Protein AF-0000000066271484 (afdb_homodimer)

Secondary structure (DSSP, 8-state):
-EEEE---HHHHHHHHHHT-TT--HHHHHHHHHHHHHHHHHHHTTT--EEEEEEEETTEEEEEEEE-SPEEEEEEEETTTHHHHHHHHHH-TT-EE-EEEEEE-TTT--EEEEEEEPPTTGGGEEEEEE-SEESSSHHHHHHHHHHHHTT--EEEEEEEEE-HHHHHHHHHH-TTSEEEEEEE-SEE-TTS-EESS-S-HHHHHHT--/-EEEE---HHHHHHHHHHT-TT--HHHHHHHHHHHHHHHHHHHTTT--EEEEEEEETTEEEEEEEE-S-EEEEEEEETTTHHHHHHHHHH-TT-EE-EEEEEE-TTT--EEEEEEEPPTTGGGEEEEEE-SEESSSHHHHHHHHHHHHTT--EEEEEEEEE-HHHHHHHHHH-TTSEEEEEEE-SEE-TTS-EESS-S-HHHHHHT--

Foldseek 3Di:
DAEDADADPVLVVLLVVLQDPPDALVSNLVSLQQNLLVLLVVVCVPFDWDWDWDQDPVGIDIDTDRDFAAEEEEEEPDLQVSHVNSNCVNVVRHHYKYWYWDQDPVPRAIDTDDIDDDPPLLRHAYEYGDAEQFQQRSVLVVVVVSVVVNHQHYEYEYAEYEPNSVVVCCVSPVRYYYYYNYHAHHADPVRDTVVGNPPSNCSNVVHD/DAEDADADPVLVVLLVVLQDPPDALVSNLVSLQQNLLVLLVVVCVPFDWDWDWDQDPVGIDIDTDGDQAAEEEEEEPDLQVSHVNSNCVVVVRHHYKYWYWDQDPVVRAIDTDDTDDDPPLLRHAYEYGDAEQFQQRSVLVVVVVSVVVNHQHYEYEYAEYEPNSVVVCCVSCVRYYYYYNYHAHHADPVRDTVVGNPPSNCSNVVHD

pLDDT: mean 93.96, std 5.8, range [62.78, 98.88]

Structure (mmCIF, N/CA/C/O backbone):
data_AF-0000000066271484-model_v1
#
loop_
_entity.id
_entity.type
_entity.pdbx_description
1 polymer 'Uracil phosphoribosyltransferase'
#
loop_
_atom_site.group_PDB
_atom_site.id
_atom_site.type_symbol
_atom_site.label_atom_id
_atom_site.label_alt_id
_atom_site.label_comp_id
_atom_site.label_asym_id
_atom_site.label_entity_id
_atom_site.label_seq_id
_atom_site.pdbx_PDB_ins_code
_atom_site.Cartn_x
_atom_site.Cartn_y
_atom_site.Cartn_z
_atom_site.occupancy
_atom_site.B_iso_or_equiv
_atom_site.auth_seq_id
_atom_site.auth_comp_id
_atom_site.auth_asym_id
_atom_site.auth_atom_id
_atom_site.pdbx_PDB_model_num
ATOM 1 N N . MET 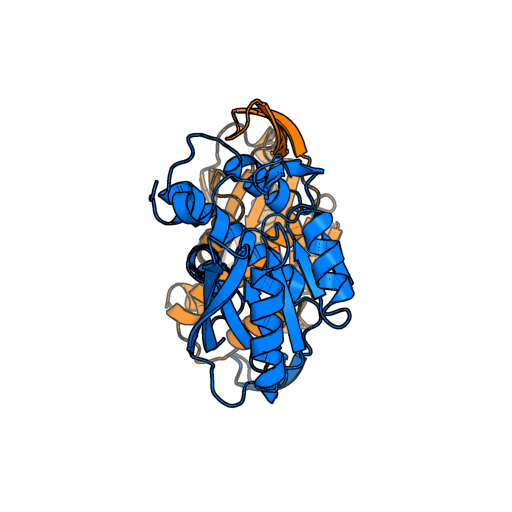A 1 1 ? -6.906 8.844 22.531 1 95.81 1 MET A N 1
ATOM 2 C CA . MET A 1 1 ? -6.695 8.836 21.094 1 95.81 1 MET A CA 1
ATOM 3 C C . MET A 1 1 ? -5.586 7.863 20.703 1 95.81 1 MET A C 1
ATOM 5 O O . MET A 1 1 ? -4.512 7.867 21.312 1 95.81 1 MET A O 1
ATOM 9 N N . LYS A 1 2 ? -5.809 6.941 19.75 1 97.62 2 LYS A N 1
ATOM 10 C CA . LYS A 1 2 ? -4.785 6.055 19.203 1 97.62 2 LYS A CA 1
ATOM 11 C C . LYS A 1 2 ? -3.906 6.785 18.203 1 97.62 2 LYS A C 1
ATOM 13 O O . LYS A 1 2 ? -4.414 7.445 17.297 1 97.62 2 LYS A O 1
ATOM 18 N N . ILE A 1 3 ? -2.613 6.703 18.438 1 98.5 3 ILE A N 1
ATOM 19 C CA . ILE A 1 3 ? -1.656 7.328 17.531 1 98.5 3 ILE A CA 1
ATOM 20 C C . ILE A 1 3 ? -0.718 6.266 16.969 1 98.5 3 ILE A C 1
ATOM 22 O O . ILE A 1 3 ? -0.089 5.516 17.719 1 98.5 3 ILE A O 1
ATOM 26 N N . VAL A 1 4 ? -0.642 6.207 15.656 1 98.62 4 VAL A N 1
ATOM 27 C CA . VAL A 1 4 ? 0.267 5.285 14.984 1 98.62 4 VAL A CA 1
ATOM 28 C C . VAL A 1 4 ? 1.232 6.062 14.094 1 98.62 4 VAL A C 1
ATOM 30 O O . VAL A 1 4 ? 0.819 6.68 13.109 1 98.62 4 VAL A O 1
ATOM 33 N N . GLU A 1 5 ? 2.424 6.086 14.453 1 98.69 5 GLU A N 1
ATOM 34 C CA . GLU A 1 5 ? 3.482 6.555 13.562 1 98.69 5 GLU A CA 1
ATOM 35 C C . GLU A 1 5 ? 4.031 5.414 12.711 1 98.69 5 GLU A C 1
ATOM 37 O O . GLU A 1 5 ? 4.664 4.492 13.234 1 98.69 5 GLU A O 1
ATOM 42 N N . VAL A 1 6 ? 3.805 5.512 11.438 1 98.31 6 VAL A N 1
ATOM 43 C CA . VAL A 1 6 ? 4.184 4.426 10.539 1 98.31 6 VAL A CA 1
ATOM 44 C C . VAL A 1 6 ? 5.688 4.488 10.258 1 98.31 6 VAL A C 1
ATOM 46 O O . VAL A 1 6 ? 6.18 5.469 9.695 1 98.31 6 VAL A O 1
ATOM 49 N N . LYS A 1 7 ? 6.375 3.432 10.547 1 96.81 7 LYS A N 1
ATOM 50 C CA . LYS A 1 7 ? 7.836 3.426 10.492 1 96.81 7 LYS A CA 1
ATOM 51 C C . LYS A 1 7 ? 8.344 2.533 9.367 1 96.81 7 LYS A C 1
ATOM 53 O O . LYS A 1 7 ? 9.539 2.232 9.297 1 96.81 7 LYS A O 1
ATOM 58 N N . HIS A 1 8 ? 7.523 2.117 8.531 1 97.88 8 HIS A N 1
ATOM 59 C CA . HIS A 1 8 ? 7.914 1.287 7.395 1 97.88 8 HIS A CA 1
ATOM 60 C C . HIS A 1 8 ? 8.992 1.97 6.559 1 97.88 8 HIS A C 1
ATOM 62 O O . HIS A 1 8 ? 8.906 3.168 6.285 1 97.88 8 HIS A O 1
ATOM 68 N N . PRO A 1 9 ? 9.984 1.255 6.035 1 97 9 PRO A N 1
ATOM 69 C CA . PRO A 1 9 ? 11.102 1.848 5.297 1 97 9 PRO A CA 1
ATOM 70 C C . PRO A 1 9 ? 10.648 2.592 4.043 1 97 9 PRO A C 1
ATOM 72 O O . PRO A 1 9 ? 11.203 3.648 3.717 1 97 9 PRO A O 1
ATOM 75 N N . LEU A 1 10 ? 9.688 2.076 3.355 1 96.94 10 LEU A N 1
ATOM 76 C CA . LEU A 1 10 ? 9.188 2.75 2.16 1 96.94 10 LEU A CA 1
ATOM 77 C C . LEU A 1 10 ? 8.578 4.102 2.51 1 96.94 10 LEU A C 1
ATOM 79 O O . LEU A 1 10 ? 8.773 5.082 1.784 1 96.94 10 LEU A O 1
ATOM 83 N N . VAL A 1 11 ? 7.844 4.148 3.621 1 98.12 11 VAL A N 1
ATOM 84 C CA . VAL A 1 11 ? 7.215 5.387 4.07 1 98.12 11 VAL A CA 1
ATOM 85 C C . VAL A 1 11 ? 8.289 6.398 4.469 1 98.12 11 VAL A C 1
ATOM 87 O O . VAL A 1 11 ? 8.25 7.551 4.035 1 98.12 11 VAL A O 1
ATOM 90 N N . LYS A 1 12 ? 9.258 5.945 5.215 1 97.69 12 LYS A N 1
ATOM 91 C CA . LYS A 1 12 ? 10.344 6.812 5.66 1 97.69 12 LYS A CA 1
ATOM 92 C C . LYS A 1 12 ? 11.125 7.367 4.473 1 97.69 12 LYS A C 1
ATOM 94 O O . LYS A 1 12 ? 11.445 8.555 4.434 1 97.69 12 LYS A O 1
ATOM 99 N N . HIS A 1 13 ? 11.406 6.492 3.553 1 96.75 13 HIS A N 1
ATOM 100 C CA . HIS A 1 13 ? 12.156 6.879 2.363 1 96.75 13 HIS A CA 1
ATOM 101 C C . HIS A 1 13 ? 11.398 7.922 1.55 1 96.75 13 HIS A C 1
ATOM 103 O O . HIS A 1 13 ? 11.953 8.961 1.192 1 96.75 13 HIS A O 1
ATOM 109 N N . LYS A 1 14 ? 10.148 7.645 1.242 1 97.44 14 LYS A N 1
ATOM 110 C CA . LYS A 1 14 ? 9.328 8.539 0.432 1 97.44 14 LYS A CA 1
ATOM 111 C C . LYS A 1 14 ? 9.133 9.883 1.128 1 97.44 14 LYS A C 1
ATOM 113 O O . LYS A 1 14 ? 9.18 10.938 0.486 1 97.44 14 LYS A O 1
ATOM 118 N N . LEU A 1 15 ? 8.93 9.867 2.42 1 98.06 15 LEU A N 1
ATOM 119 C CA . LEU A 1 15 ? 8.82 11.102 3.184 1 98.06 15 LEU A CA 1
ATOM 120 C C . LEU A 1 15 ? 10.109 11.914 3.096 1 98.06 15 LEU A C 1
ATOM 122 O O . LEU A 1 15 ? 10.07 13.133 2.967 1 98.06 15 LEU A O 1
ATOM 126 N N . GLY A 1 16 ? 11.219 11.227 3.201 1 97.38 16 GLY A N 1
ATOM 127 C CA . GLY A 1 16 ? 12.5 11.891 3.047 1 97.38 16 GLY A CA 1
ATOM 128 C C . GLY A 1 16 ? 12.641 12.633 1.729 1 97.38 16 GLY A C 1
ATOM 129 O O . GLY A 1 16 ? 13.109 13.773 1.697 1 97.38 16 GLY A O 1
ATOM 130 N N . LEU A 1 17 ? 12.242 12 0.659 1 96.5 17 LEU A N 1
ATOM 131 C CA . LEU A 1 17 ? 12.281 12.633 -0.656 1 96.5 17 LEU A CA 1
ATOM 132 C C . LEU A 1 17 ? 11.414 13.883 -0.684 1 96.5 17 LEU A C 1
ATOM 134 O O . LEU A 1 17 ? 11.781 14.891 -1.299 1 96.5 17 LEU A O 1
ATOM 138 N N . MET A 1 18 ? 10.336 13.883 0.032 1 97.81 18 MET A N 1
ATOM 139 C CA . MET A 1 18 ? 9.375 14.992 0.036 1 97.81 18 MET A CA 1
ATOM 140 C C . MET A 1 18 ? 9.953 16.203 0.75 1 97.81 18 MET A C 1
ATOM 142 O O . MET A 1 18 ? 9.469 17.328 0.575 1 97.81 18 MET A O 1
ATOM 146 N N . ARG A 1 19 ? 10.938 15.984 1.557 1 97.94 19 ARG A N 1
ATOM 147 C CA . ARG A 1 19 ? 11.492 17.078 2.357 1 97.94 19 ARG A CA 1
ATOM 148 C C . ARG A 1 19 ? 12.484 17.906 1.548 1 97.94 19 ARG A C 1
ATOM 150 O O . ARG A 1 19 ? 12.977 18.922 2.02 1 97.94 19 ARG A O 1
ATOM 157 N N . GLU A 1 20 ? 12.758 17.469 0.329 1 96.56 20 GLU A N 1
ATOM 158 C CA . GLU A 1 20 ? 13.672 18.203 -0.539 1 96.56 20 GLU A CA 1
ATOM 159 C C . GLU A 1 20 ? 13.117 19.578 -0.89 1 96.56 20 GLU A C 1
ATOM 161 O O . GLU A 1 20 ? 11.969 19.703 -1.323 1 96.56 20 GLU A O 1
ATOM 166 N N . ASN A 1 21 ? 13.891 20.531 -0.759 1 94.5 21 ASN A N 1
ATOM 167 C CA . ASN A 1 21 ? 13.453 21.906 -0.964 1 94.5 21 ASN A CA 1
ATOM 168 C C . ASN A 1 21 ? 13.008 22.156 -2.404 1 94.5 21 ASN A C 1
ATOM 170 O O . ASN A 1 21 ? 11.984 22.797 -2.645 1 94.5 21 ASN A O 1
ATOM 174 N N . ASP A 1 22 ? 13.758 21.656 -3.385 1 93.06 22 ASP A N 1
ATOM 175 C CA . ASP A 1 22 ? 13.539 21.969 -4.793 1 93.06 22 ASP A CA 1
ATOM 176 C C . ASP A 1 22 ? 12.734 20.859 -5.477 1 93.06 22 ASP A C 1
ATOM 178 O O . ASP A 1 22 ? 12.812 20.688 -6.691 1 93.06 22 ASP A O 1
ATOM 182 N N . ILE A 1 23 ? 12.008 20.141 -4.707 1 95.06 23 ILE A N 1
ATOM 183 C CA . ILE A 1 23 ? 11.195 19.078 -5.289 1 95.06 23 ILE A CA 1
ATOM 184 C C . ILE A 1 23 ? 10.141 19.688 -6.211 1 95.06 23 ILE A C 1
ATOM 186 O O . ILE A 1 23 ? 9.578 20.734 -5.91 1 95.06 23 ILE A O 1
ATOM 190 N N . SER A 1 24 ? 9.898 19.062 -7.316 1 95.75 24 SER A N 1
ATOM 191 C CA . SER A 1 24 ? 8.898 19.547 -8.258 1 95.75 24 SER A CA 1
ATOM 192 C C . SER A 1 24 ? 7.484 19.281 -7.734 1 95.75 24 SER A C 1
ATOM 194 O O . SER A 1 24 ? 7.27 18.359 -6.949 1 95.75 24 SER A O 1
ATOM 196 N N . THR A 1 25 ? 6.535 20.078 -8.195 1 94.62 25 THR A N 1
ATOM 197 C CA . THR A 1 25 ? 5.125 19.922 -7.852 1 94.62 25 THR A CA 1
ATOM 198 C C . THR A 1 25 ? 4.633 18.531 -8.227 1 94.62 25 THR A C 1
ATOM 200 O O . THR A 1 25 ? 3.945 17.875 -7.441 1 94.62 25 THR A O 1
ATOM 203 N N . LYS A 1 26 ? 5.012 18.156 -9.383 1 94.69 26 LYS A N 1
ATOM 204 C CA . LYS A 1 26 ? 4.605 16.844 -9.867 1 94.69 26 LYS A CA 1
ATOM 205 C C . LYS A 1 26 ? 5.113 15.742 -8.945 1 94.69 26 LYS A C 1
ATOM 207 O O . LYS A 1 26 ? 4.344 14.875 -8.523 1 94.69 26 LYS A O 1
ATOM 212 N N . ARG A 1 27 ? 6.367 15.789 -8.641 1 95.31 27 ARG A N 1
ATOM 213 C CA . ARG A 1 27 ? 6.984 14.766 -7.805 1 95.31 27 ARG A CA 1
ATOM 214 C C . ARG A 1 27 ? 6.41 14.789 -6.391 1 95.31 27 ARG A C 1
ATOM 216 O O . ARG A 1 27 ? 6.168 13.742 -5.793 1 95.31 27 ARG A O 1
ATOM 223 N N . PHE A 1 28 ? 6.199 15.977 -5.871 1 96.75 28 PHE A N 1
ATOM 224 C CA . PHE A 1 28 ? 5.617 16.109 -4.543 1 96.75 28 PHE A CA 1
ATOM 225 C C . PHE A 1 28 ? 4.219 15.5 -4.504 1 96.75 28 PHE A C 1
ATOM 227 O O . PHE A 1 28 ? 3.879 14.758 -3.578 1 96.75 28 PHE A O 1
ATOM 234 N N . ARG A 1 29 ? 3.426 15.711 -5.492 1 95.06 29 ARG A N 1
ATOM 235 C CA . ARG A 1 29 ? 2.066 15.18 -5.574 1 95.06 29 ARG A CA 1
ATOM 236 C C . ARG A 1 29 ? 2.072 13.656 -5.645 1 95.06 29 ARG A C 1
ATOM 238 O O . ARG A 1 29 ? 1.263 13 -4.988 1 95.06 29 ARG A O 1
ATOM 245 N N . GLU A 1 30 ? 2.971 13.188 -6.422 1 94.88 30 GLU A N 1
ATOM 246 C CA . GLU A 1 30 ? 3.088 11.742 -6.559 1 94.88 30 GLU A CA 1
ATOM 247 C C . GLU A 1 30 ? 3.439 11.086 -5.227 1 94.88 30 GLU A C 1
ATOM 249 O O . GLU A 1 30 ? 2.816 10.102 -4.832 1 94.88 30 GLU A O 1
AT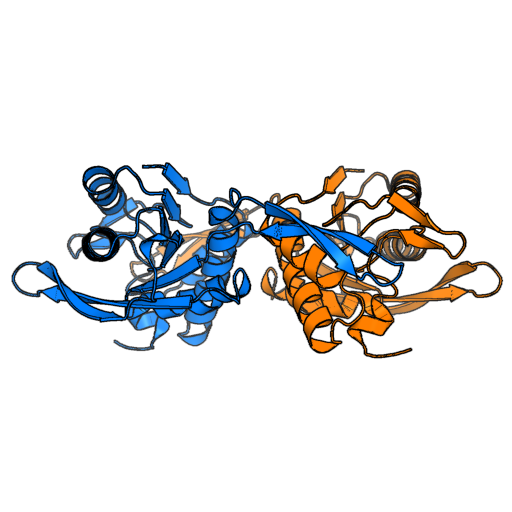OM 254 N N . LEU A 1 31 ? 4.395 11.672 -4.602 1 97.12 31 LEU A N 1
ATOM 255 C CA . LEU A 1 31 ? 4.848 11.125 -3.328 1 97.12 31 LEU A CA 1
ATOM 256 C C . LEU A 1 31 ? 3.764 11.258 -2.262 1 97.12 31 LEU A C 1
ATOM 258 O O . LEU A 1 31 ? 3.568 10.344 -1.452 1 97.12 31 LEU A O 1
ATOM 262 N N . ALA A 1 32 ? 3.064 12.367 -2.254 1 97.12 32 ALA A N 1
ATOM 263 C CA . ALA A 1 32 ? 1.971 12.555 -1.306 1 97.12 32 ALA A CA 1
ATOM 264 C C . ALA A 1 32 ? 0.891 11.492 -1.496 1 97.12 32 ALA A C 1
ATOM 266 O O . ALA A 1 32 ? 0.383 10.938 -0.521 1 97.12 32 ALA A O 1
ATOM 267 N N . SER A 1 33 ? 0.603 11.234 -2.699 1 96.12 33 SER A N 1
ATOM 268 C CA . SER A 1 33 ? -0.375 10.203 -3.029 1 96.12 33 SER A CA 1
ATOM 269 C C . SER A 1 33 ? 0.106 8.82 -2.592 1 96.12 33 SER A C 1
ATOM 271 O O . SER A 1 33 ? -0.65 8.055 -1.993 1 96.12 33 SER A O 1
ATOM 273 N N . GLU A 1 34 ? 1.345 8.508 -2.871 1 96.44 34 GLU A N 1
ATOM 274 C CA . GLU A 1 34 ? 1.917 7.211 -2.518 1 96.44 34 GLU A CA 1
ATOM 275 C C . GLU A 1 34 ? 1.921 7 -1.007 1 96.44 34 GLU A C 1
ATOM 277 O O . GLU A 1 34 ? 1.493 5.953 -0.518 1 96.44 34 GLU A O 1
ATOM 282 N N . VAL A 1 35 ? 2.379 7.984 -0.279 1 97.81 35 VAL A N 1
ATOM 283 C CA . VAL A 1 35 ? 2.42 7.867 1.176 1 97.81 35 VAL A CA 1
ATOM 284 C C . VAL A 1 35 ? 0.998 7.797 1.728 1 97.81 35 VAL A C 1
ATOM 286 O O . VAL A 1 35 ? 0.723 7.031 2.656 1 97.81 35 VAL A O 1
ATOM 289 N N . GLY A 1 36 ? 0.089 8.586 1.117 1 97.56 36 GLY A N 1
ATOM 290 C CA . GLY A 1 36 ? -1.314 8.484 1.487 1 97.56 36 GLY A CA 1
ATOM 291 C C . GLY A 1 36 ? -1.873 7.082 1.338 1 97.56 36 GLY A C 1
ATOM 292 O O . GLY A 1 36 ? -2.613 6.605 2.201 1 97.56 36 GLY A O 1
ATOM 293 N N . SER A 1 37 ? -1.487 6.465 0.282 1 97.38 37 SER A N 1
ATOM 294 C CA . SER A 1 37 ? -1.92 5.094 0.029 1 97.38 37 SER A CA 1
ATOM 295 C C . SER A 1 37 ? -1.4 4.145 1.103 1 97.38 37 SER A C 1
ATOM 297 O O . SER A 1 37 ? -2.154 3.324 1.631 1 97.38 37 SER A O 1
ATOM 299 N N . LEU A 1 38 ? -0.181 4.25 1.44 1 98 38 LEU A N 1
ATOM 300 C CA . LEU A 1 38 ? 0.441 3.363 2.416 1 98 38 LEU A CA 1
ATOM 301 C C . LEU A 1 38 ? -0.129 3.602 3.811 1 98 38 LEU A C 1
ATOM 303 O O . LEU A 1 38 ? -0.348 2.654 4.566 1 98 38 LEU A O 1
ATOM 307 N N . LEU A 1 39 ? -0.415 4.828 4.164 1 98.56 39 LEU A N 1
ATOM 308 C CA . LEU A 1 39 ? -1.058 5.133 5.438 1 98.56 39 LEU A CA 1
ATOM 309 C C . LEU A 1 39 ? -2.467 4.551 5.488 1 98.56 39 LEU A C 1
ATOM 311 O O . LEU A 1 39 ? -2.916 4.094 6.539 1 98.56 39 LEU A O 1
ATOM 315 N N . THR A 1 40 ? -3.127 4.617 4.352 1 98 40 THR A N 1
ATOM 316 C CA . THR A 1 40 ? -4.465 4.039 4.281 1 98 40 THR A CA 1
ATOM 317 C C . THR A 1 40 ? -4.43 2.543 4.57 1 98 40 THR A C 1
ATOM 319 O O . THR A 1 40 ? -5.277 2.025 5.301 1 98 40 THR A O 1
ATOM 322 N N . TYR A 1 41 ? -3.436 1.896 4.016 1 98.12 41 TYR A N 1
ATOM 323 C CA . TYR A 1 41 ? -3.256 0.47 4.27 1 98.12 41 TYR A CA 1
ATOM 324 C C . TYR A 1 41 ? -3.131 0.194 5.762 1 98.12 41 TYR A C 1
ATOM 326 O O . TYR A 1 41 ? -3.783 -0.71 6.289 1 98.12 41 TYR A O 1
ATOM 334 N N . GLU A 1 42 ? -2.377 0.998 6.445 1 98.25 42 GLU A N 1
ATOM 335 C CA . GLU A 1 42 ? -2.201 0.866 7.891 1 98.25 42 GLU A CA 1
ATOM 336 C C . GLU A 1 42 ? -3.494 1.178 8.633 1 98.25 42 GLU A C 1
ATOM 338 O O . GLU A 1 42 ? -3.873 0.456 9.562 1 98.25 42 GLU A O 1
ATOM 343 N N . ALA A 1 43 ? -4.188 2.143 8.219 1 97.81 43 ALA A N 1
ATOM 344 C CA . ALA A 1 43 ? -5.367 2.643 8.922 1 97.81 43 ALA A CA 1
ATOM 345 C C . ALA A 1 43 ? -6.547 1.689 8.758 1 97.81 43 ALA A C 1
ATOM 347 O O . ALA A 1 43 ? -7.496 1.727 9.547 1 97.81 43 ALA A O 1
ATOM 348 N N . THR A 1 44 ? -6.492 0.822 7.773 1 96.62 44 THR A N 1
ATOM 349 C CA . THR A 1 44 ? -7.645 -0.029 7.488 1 96.62 44 THR A CA 1
ATOM 350 C C . THR A 1 44 ? -7.367 -1.469 7.914 1 96.62 44 THR A C 1
ATOM 352 O O . THR A 1 44 ? -8.094 -2.387 7.516 1 96.62 44 THR A O 1
ATOM 355 N N . ALA A 1 45 ? -6.348 -1.684 8.695 1 96.75 45 ALA A N 1
ATOM 356 C CA . ALA A 1 45 ? -5.922 -3.023 9.086 1 96.75 45 ALA A CA 1
ATOM 357 C C . ALA A 1 45 ? -6.957 -3.686 9.992 1 96.75 45 ALA A C 1
ATOM 359 O O . ALA A 1 45 ? -6.941 -4.906 10.172 1 96.75 45 ALA A O 1
ATOM 360 N N . ASP A 1 46 ? -7.887 -2.922 10.602 1 95.31 46 ASP A N 1
ATOM 361 C CA . ASP A 1 46 ? -8.836 -3.477 11.562 1 95.31 46 ASP A CA 1
ATOM 362 C C . ASP A 1 46 ? -10.242 -3.537 10.977 1 95.31 46 ASP A C 1
ATOM 364 O O . ASP A 1 46 ? -11.211 -3.801 11.695 1 95.31 46 ASP A O 1
ATOM 368 N N . LEU A 1 47 ? -10.383 -3.254 9.703 1 94.38 47 LEU A N 1
ATOM 369 C CA . LEU A 1 47 ? -11.703 -3.359 9.094 1 94.38 47 LEU A CA 1
ATOM 370 C C . LEU A 1 47 ? -12.242 -4.781 9.211 1 94.38 47 LEU A C 1
ATOM 372 O O . LEU A 1 47 ? -11.5 -5.75 9.039 1 94.38 47 LEU A O 1
ATOM 376 N N . ALA A 1 48 ? -13.445 -4.859 9.492 1 93.31 48 ALA A N 1
ATOM 377 C CA . ALA A 1 48 ? -14.086 -6.168 9.602 1 93.31 48 ALA A CA 1
ATOM 378 C C . ALA A 1 48 ? -14.453 -6.707 8.219 1 93.31 48 ALA A C 1
ATOM 380 O O . ALA A 1 48 ? -14.844 -5.949 7.332 1 93.31 48 ALA A O 1
ATOM 381 N N . THR A 1 49 ? -14.289 -7.992 8.047 1 95.06 49 THR A N 1
ATOM 382 C CA . THR A 1 49 ? -14.734 -8.672 6.832 1 95.06 49 THR A CA 1
ATOM 383 C C . THR A 1 49 ? -15.859 -9.656 7.145 1 95.06 49 THR A C 1
ATOM 385 O O . THR A 1 49 ? -16.094 -9.992 8.305 1 95.06 49 THR A O 1
ATOM 388 N N . GLU A 1 50 ? -16.594 -9.953 6.203 1 96.19 50 GLU A N 1
ATOM 389 C CA . GLU A 1 50 ? -17.625 -10.992 6.285 1 96.19 50 GLU A CA 1
ATOM 390 C C . GLU A 1 50 ? -17.484 -11.984 5.133 1 96.19 50 GLU A C 1
ATOM 392 O O . GLU A 1 50 ? -16.938 -11.656 4.078 1 96.19 50 GLU A O 1
ATOM 397 N N . LYS A 1 51 ? -18.031 -13.227 5.418 1 96.94 51 LYS A N 1
ATOM 398 C CA . LYS A 1 51 ? -17.984 -14.266 4.395 1 96.94 51 LYS A CA 1
ATOM 399 C C . LYS A 1 51 ? -19.203 -14.172 3.467 1 96.94 51 LYS A C 1
ATOM 401 O O . LYS A 1 51 ? -20.328 -13.992 3.926 1 96.94 51 LYS A O 1
ATOM 406 N N . VAL A 1 52 ? -18.906 -14.195 2.176 1 96.5 52 VAL A N 1
ATOM 407 C CA . VAL A 1 52 ? -19.969 -14.234 1.177 1 96.5 52 VAL A CA 1
ATOM 408 C C . VAL A 1 52 ? -19.656 -15.297 0.127 1 96.5 52 VAL A C 1
ATOM 410 O O . VAL A 1 52 ? -18.484 -15.531 -0.191 1 96.5 52 VAL A O 1
ATOM 413 N N . THR A 1 53 ? -20.656 -15.953 -0.332 1 97.88 53 THR A N 1
ATOM 414 C CA . THR A 1 53 ? -20.484 -16.953 -1.384 1 97.88 53 THR A CA 1
ATOM 415 C C . THR A 1 53 ? -20.688 -16.328 -2.76 1 97.88 53 THR A C 1
ATOM 417 O O . THR A 1 53 ? -21.688 -15.641 -2.994 1 97.88 53 THR A O 1
ATOM 420 N N . ILE A 1 54 ? -19.734 -16.531 -3.639 1 96.88 54 ILE A N 1
ATOM 421 C CA . ILE A 1 54 ? -19.844 -16.031 -5 1 96.88 54 ILE A CA 1
ATOM 422 C C . ILE A 1 54 ? -19.625 -17.172 -5.996 1 96.88 54 ILE A C 1
ATOM 424 O O . ILE A 1 54 ? -19.266 -18.281 -5.602 1 96.88 54 ILE A O 1
ATOM 428 N N . ASP A 1 55 ? -19.859 -16.844 -7.25 1 97 55 ASP A N 1
ATOM 429 C CA . ASP A 1 55 ? -19.594 -17.828 -8.297 1 97 55 ASP A CA 1
ATOM 430 C C . ASP A 1 55 ? -18.156 -17.734 -8.781 1 97 55 ASP A C 1
ATOM 432 O O . ASP A 1 55 ? -17.766 -16.734 -9.391 1 97 55 ASP A O 1
ATOM 436 N N . GLY A 1 56 ? -17.375 -18.75 -8.5 1 95.75 56 GLY A N 1
ATOM 437 C CA . GLY A 1 56 ? -16 -18.812 -8.945 1 95.75 56 GLY A CA 1
ATOM 438 C C . GLY A 1 56 ? -15.805 -19.625 -10.211 1 95.75 56 GLY A C 1
ATOM 439 O O . GLY A 1 56 ? -16.781 -20.156 -10.758 1 95.75 56 GLY A O 1
ATOM 440 N N . TRP A 1 57 ? -14.609 -19.703 -10.695 1 92.31 57 TRP A N 1
ATOM 441 C CA . TRP A 1 57 ? -14.281 -20.391 -11.945 1 92.31 57 TRP A CA 1
ATOM 442 C C . TRP A 1 57 ? -14.523 -21.891 -11.82 1 92.31 57 TRP A C 1
ATOM 444 O O . TRP A 1 57 ? -14.781 -22.562 -12.82 1 92.31 57 TRP A O 1
ATOM 454 N N . CYS A 1 58 ? -14.477 -22.406 -10.57 1 92.69 58 CYS A N 1
ATOM 455 C CA . CYS A 1 58 ? -14.648 -23.828 -10.32 1 92.69 58 CYS A CA 1
ATOM 456 C C . CYS A 1 58 ? -15.898 -24.094 -9.484 1 92.69 58 CYS A C 1
ATOM 458 O O . CYS A 1 58 ? -15.953 -25.062 -8.727 1 92.69 58 CYS A O 1
ATOM 460 N N . GLY A 1 59 ? -16.844 -23.172 -9.531 1 94.25 59 GLY A N 1
ATOM 461 C CA . GLY A 1 59 ? -18.062 -23.266 -8.75 1 94.25 59 GLY A CA 1
ATOM 462 C C . GLY A 1 59 ? -18.156 -22.25 -7.637 1 94.25 59 GLY A C 1
ATOM 463 O O . GLY A 1 59 ? -17.344 -21.312 -7.574 1 94.25 59 GLY A O 1
ATOM 464 N N . PRO A 1 60 ? -19.172 -22.516 -6.738 1 97.06 60 PRO A N 1
ATOM 465 C CA . PRO A 1 60 ? -19.328 -21.562 -5.641 1 97.06 60 PRO A CA 1
ATOM 466 C C . PRO A 1 60 ? -18.109 -21.516 -4.719 1 97.06 60 PRO A C 1
ATOM 468 O O . PRO A 1 60 ? -17.531 -22.547 -4.391 1 97.06 60 PRO A O 1
ATOM 471 N N . VAL A 1 61 ? -17.719 -20.312 -4.355 1 97 61 VAL A N 1
ATOM 472 C CA . VAL A 1 61 ? -16.547 -20.125 -3.498 1 97 61 VAL A CA 1
ATOM 473 C C . VAL A 1 61 ? -16.875 -19.094 -2.412 1 97 61 VAL A C 1
ATOM 475 O O . VAL A 1 61 ? -17.5 -18.078 -2.684 1 97 61 VAL A O 1
ATOM 478 N N . GLU A 1 62 ? -16.484 -19.406 -1.229 1 97.44 62 GLU A N 1
ATOM 479 C CA . GLU A 1 62 ? -16.609 -18.453 -0.127 1 97.44 62 GLU A CA 1
ATOM 480 C C . GLU A 1 62 ? -15.438 -17.469 -0.11 1 97.44 62 GLU A C 1
ATOM 482 O O . GLU A 1 62 ? -14.281 -17.891 -0.168 1 97.44 62 GLU A O 1
ATOM 487 N N . VAL A 1 63 ? -15.789 -16.172 -0.054 1 96.88 63 VAL A N 1
ATOM 488 C CA . VAL A 1 63 ? -14.734 -15.164 -0.067 1 96.88 63 VAL A CA 1
ATOM 489 C C . VAL A 1 63 ? -14.945 -14.188 1.082 1 96.88 63 VAL A C 1
ATOM 491 O O . VAL A 1 63 ? -16.031 -14.133 1.669 1 96.88 63 VAL A O 1
ATOM 494 N N . ASP A 1 64 ? -13.914 -13.5 1.463 1 96.62 64 ASP A N 1
ATOM 495 C CA . ASP A 1 64 ? -13.977 -12.414 2.432 1 96.62 64 ASP A CA 1
ATOM 496 C C . ASP A 1 64 ? -14.305 -11.086 1.745 1 96.62 64 ASP A C 1
ATOM 498 O O . ASP A 1 64 ? -13.688 -10.734 0.739 1 96.62 64 ASP A O 1
ATOM 502 N N . GLN A 1 65 ? -15.242 -10.422 2.238 1 94.44 65 GLN A N 1
ATOM 503 C CA . GLN A 1 65 ? -15.617 -9.078 1.803 1 94.44 65 GLN A CA 1
ATOM 504 C C . GLN A 1 65 ? -15.648 -8.109 2.98 1 94.44 65 GLN A C 1
ATOM 506 O O . GLN A 1 65 ? -16.078 -8.469 4.078 1 94.44 65 GLN A O 1
ATOM 511 N N . ILE A 1 66 ? -15.102 -6.945 2.75 1 92.75 66 ILE A N 1
ATOM 512 C CA . ILE A 1 66 ? -15.172 -5.934 3.801 1 92.75 66 ILE A CA 1
ATOM 513 C C . ILE A 1 66 ? -16.625 -5.727 4.219 1 92.75 66 ILE A C 1
ATOM 515 O O . ILE A 1 66 ? -17.516 -5.598 3.367 1 92.75 66 ILE A O 1
ATOM 519 N N . LYS A 1 67 ? -16.844 -5.875 5.5 1 87 67 LYS A N 1
ATOM 520 C CA . LYS A 1 67 ? -18.203 -5.797 6.062 1 87 67 LYS A CA 1
ATOM 521 C C . LYS A 1 67 ? -18.656 -4.348 6.184 1 87 67 LYS A C 1
ATOM 523 O O . LYS A 1 67 ? -17.922 -3.496 6.691 1 87 67 LYS A O 1
ATOM 528 N N . GLY A 1 68 ? -20.031 -4.32 5.902 1 65.88 68 GLY A N 1
ATOM 529 C CA . GLY A 1 68 ? -20.828 -3.219 6.414 1 65.88 68 GLY A CA 1
ATOM 530 C C . GLY A 1 68 ? -20.438 -1.876 5.828 1 65.88 68 GLY A C 1
ATOM 531 O O . GLY A 1 68 ? -20.469 -1.688 4.613 1 65.88 68 GLY A O 1
ATOM 532 N N . LYS A 1 69 ? -19.438 -1.165 6.668 1 62.78 69 LYS A N 1
ATOM 533 C CA . LYS A 1 69 ? -19.297 0.282 6.797 1 62.78 69 LYS A CA 1
ATOM 534 C C . LYS A 1 69 ? -18.641 0.883 5.555 1 62.78 69 LYS A C 1
ATOM 536 O O . LYS A 1 69 ? -17.484 0.602 5.266 1 62.78 69 LYS A O 1
ATOM 541 N N . LYS A 1 70 ? -19.375 1.676 4.965 1 86.06 70 LYS A N 1
ATOM 542 C CA . LYS A 1 70 ? -18.906 2.443 3.812 1 86.06 70 LYS A CA 1
ATOM 543 C C . LYS A 1 70 ? -17.891 3.506 4.23 1 86.06 70 LYS A C 1
ATOM 545 O O . LYS A 1 70 ? -17.922 3.992 5.363 1 86.06 70 LYS A O 1
ATOM 550 N N . ILE A 1 71 ? -16.938 3.633 3.613 1 94.19 71 ILE A N 1
ATOM 551 C CA . ILE A 1 71 ? -15.875 4.598 3.885 1 94.19 71 ILE A CA 1
ATOM 552 C C . ILE A 1 71 ? -16.125 5.875 3.086 1 94.19 71 ILE A C 1
ATOM 554 O O . ILE A 1 71 ? -16.547 5.82 1.929 1 94.19 71 ILE A O 1
ATOM 558 N N . THR A 1 72 ? -16.031 6.977 3.781 1 96.62 72 THR A N 1
ATOM 559 C CA . THR A 1 72 ? -15.93 8.258 3.084 1 96.62 72 THR A CA 1
ATOM 560 C C . THR A 1 72 ? -14.555 8.883 3.301 1 96.62 72 THR A C 1
ATOM 562 O O . THR A 1 72 ? -14.023 8.852 4.41 1 96.62 72 THR A O 1
ATOM 565 N N . VAL A 1 73 ? -13.945 9.281 2.23 1 97.38 73 VAL A N 1
ATOM 566 C CA . VAL A 1 73 ? -12.703 10.047 2.309 1 97.38 73 VAL A CA 1
ATOM 567 C C . VAL A 1 73 ? -13.023 11.539 2.42 1 97.38 73 VAL A C 1
ATOM 569 O O . VAL A 1 73 ? -13.883 12.047 1.695 1 97.38 73 VAL A O 1
ATOM 572 N N . VAL A 1 74 ? -12.336 12.219 3.348 1 97.44 74 VAL A N 1
ATOM 573 C CA . VAL A 1 74 ? -12.617 13.625 3.619 1 97.44 74 VAL A CA 1
ATOM 574 C C . VAL A 1 74 ? -11.336 14.445 3.477 1 97.44 74 VAL A C 1
ATOM 576 O O . VAL A 1 74 ? -10.68 14.758 4.473 1 97.44 74 VAL A O 1
ATOM 579 N N . PRO A 1 75 ? -11.016 14.828 2.281 1 97.12 75 PRO A N 1
ATOM 580 C CA . PRO A 1 75 ? -9.875 15.742 2.125 1 97.12 75 PRO A CA 1
ATOM 581 C C . PRO A 1 75 ? -10.18 17.141 2.635 1 97.12 75 PRO A C 1
ATOM 583 O O . PRO A 1 75 ? -11.258 17.688 2.381 1 97.12 75 PRO A O 1
ATOM 586 N N . ILE A 1 76 ? -9.266 17.672 3.391 1 95.12 76 ILE A N 1
ATOM 587 C CA . ILE A 1 76 ? -9.336 19.094 3.754 1 95.12 76 ILE A CA 1
ATOM 588 C C . ILE A 1 76 ? -8.688 19.938 2.66 1 95.12 76 ILE A C 1
ATOM 590 O O . ILE A 1 76 ? -7.512 19.75 2.338 1 95.12 76 ILE A O 1
ATOM 594 N N . LEU A 1 77 ? -9.445 20.766 2.104 1 91.12 77 LEU A N 1
ATOM 595 C CA . LEU A 1 77 ? -8.961 21.609 1.015 1 91.12 77 LEU A CA 1
ATOM 596 C C . LEU A 1 77 ? -7.992 22.656 1.533 1 91.12 77 LEU A C 1
ATOM 598 O O . LEU A 1 77 ? -8.234 23.266 2.578 1 91.12 77 LEU A O 1
ATOM 602 N N . ARG A 1 78 ? -6.852 22.891 0.729 1 89.12 78 ARG A N 1
ATOM 603 C CA . ARG A 1 78 ? -6.605 22.359 -0.607 1 89.12 78 ARG A CA 1
ATOM 604 C C . ARG A 1 78 ? -5.652 21.172 -0.555 1 89.12 78 ARG A C 1
ATOM 606 O O . ARG A 1 78 ? -5.785 20.219 -1.336 1 89.12 78 ARG A O 1
ATOM 613 N N . ALA A 1 79 ? -4.879 21.094 0.389 1 89.75 79 ALA A N 1
ATOM 614 C CA . ALA A 1 79 ? -3.717 20.203 0.388 1 89.75 79 ALA A CA 1
ATOM 615 C C . ALA A 1 79 ? -4.137 18.75 0.535 1 89.75 79 ALA A C 1
ATOM 617 O O . ALA A 1 79 ? -3.463 17.844 0.026 1 89.75 79 ALA A O 1
ATOM 618 N N . GLY A 1 80 ? -5.285 18.516 1.132 1 94 80 GLY A N 1
ATOM 619 C CA . GLY A 1 80 ? -5.758 17.156 1.329 1 94 80 GLY A CA 1
ATOM 620 C C . GLY A 1 80 ? -6.039 16.422 0.028 1 94 80 GLY A C 1
ATOM 621 O O . GLY A 1 80 ? -6.008 15.195 -0.018 1 94 80 GLY A O 1
ATOM 622 N N . LEU A 1 81 ? -6.293 17.156 -1.01 1 92.19 81 LEU A N 1
ATOM 623 C CA . LEU A 1 81 ? -6.574 16.562 -2.314 1 92.19 81 LEU A CA 1
ATOM 624 C C . LEU A 1 81 ? -5.363 15.805 -2.842 1 92.19 81 LEU A C 1
ATOM 626 O O . LEU A 1 81 ? -5.508 14.82 -3.564 1 92.19 81 LEU A O 1
ATOM 630 N N . GLY A 1 82 ? -4.238 16.266 -2.525 1 92.62 82 GLY A N 1
ATOM 631 C CA . GLY A 1 82 ? -3.01 15.633 -2.977 1 92.62 82 GLY A CA 1
ATOM 632 C C . GLY A 1 82 ? -2.844 14.219 -2.461 1 92.62 82 GLY A C 1
ATOM 633 O O . GLY A 1 82 ? -2.07 13.438 -3.02 1 92.62 82 GLY A O 1
ATOM 634 N N . MET A 1 83 ? -3.545 13.867 -1.421 1 95.88 83 MET A N 1
ATOM 635 C CA . MET A 1 83 ? -3.451 12.547 -0.812 1 95.88 83 MET A CA 1
ATOM 636 C C . MET A 1 83 ? -4.633 11.672 -1.22 1 95.88 83 MET A C 1
ATOM 638 O O . MET A 1 83 ? -4.574 10.445 -1.103 1 95.88 83 MET A O 1
ATOM 642 N N . MET A 1 84 ? -5.637 12.281 -1.678 1 94.75 84 MET A N 1
ATOM 643 C CA . MET A 1 84 ? -6.926 11.625 -1.891 1 94.75 84 MET A CA 1
ATOM 644 C C . MET A 1 84 ? -6.793 10.484 -2.893 1 94.75 84 MET A C 1
ATOM 646 O O . MET A 1 84 ? -7.34 9.398 -2.682 1 94.75 84 MET A O 1
ATOM 650 N N . GLU A 1 85 ? -6.047 10.695 -3.92 1 92.06 85 GLU A N 1
ATOM 651 C CA . GLU A 1 85 ? -5.902 9.664 -4.945 1 92.06 85 GLU A CA 1
ATOM 652 C C . GLU A 1 85 ? -5.281 8.391 -4.367 1 92.06 85 GLU A C 1
ATOM 654 O O . GLU A 1 85 ? -5.715 7.285 -4.688 1 92.06 85 GLU A O 1
ATOM 659 N N . GLY A 1 86 ? -4.293 8.578 -3.619 1 94.25 86 GLY A N 1
ATOM 660 C CA . GLY A 1 86 ? -3.66 7.43 -2.98 1 94.25 86 GLY A CA 1
ATOM 661 C C . GLY A 1 86 ? -4.602 6.66 -2.07 1 94.25 86 GLY A C 1
ATOM 662 O O . GLY A 1 86 ? -4.559 5.43 -2.023 1 94.25 86 GLY A O 1
ATOM 663 N N . VAL A 1 87 ? -5.441 7.359 -1.377 1 95.88 87 VAL A N 1
ATOM 664 C CA . VAL A 1 87 ? -6.418 6.734 -0.492 1 95.88 87 VAL A CA 1
ATOM 665 C C . VAL A 1 87 ? -7.41 5.914 -1.314 1 95.88 87 VAL A C 1
ATOM 667 O O . VAL A 1 87 ? -7.684 4.754 -0.994 1 95.88 87 VAL A O 1
ATOM 670 N N . LEU A 1 88 ? -7.859 6.465 -2.43 1 93.62 88 LEU A N 1
ATOM 671 C CA . LEU A 1 88 ? -8.883 5.84 -3.26 1 93.62 88 LEU A CA 1
ATOM 672 C C . LEU A 1 88 ? -8.336 4.594 -3.953 1 93.62 88 LEU A C 1
ATOM 674 O O . LEU A 1 88 ? -9.094 3.701 -4.328 1 93.62 88 LEU A O 1
ATOM 678 N N . GLU A 1 89 ? -7.062 4.5 -4.09 1 90.56 89 GLU A N 1
ATOM 679 C CA . GLU A 1 89 ? -6.457 3.289 -4.641 1 90.56 89 GLU A CA 1
ATOM 680 C C . GLU A 1 89 ? -6.723 2.082 -3.746 1 90.56 89 GLU A C 1
ATOM 682 O O . GLU A 1 89 ? -6.898 0.966 -4.238 1 90.56 89 GLU A O 1
ATOM 687 N N . ASN A 1 90 ? -6.754 2.314 -2.477 1 92.69 90 ASN A N 1
ATOM 688 C CA . ASN A 1 90 ? -6.984 1.241 -1.515 1 92.69 90 ASN A CA 1
ATOM 689 C C . ASN A 1 90 ? -8.477 0.988 -1.3 1 92.69 90 ASN A C 1
ATOM 691 O O . ASN A 1 90 ? -8.883 -0.147 -1.061 1 92.69 90 ASN A O 1
ATOM 695 N N . VAL A 1 91 ? -9.242 2.078 -1.424 1 92.75 91 VAL A N 1
ATOM 696 C CA . VAL A 1 91 ? -10.68 1.981 -1.197 1 92.75 91 VAL A CA 1
ATOM 697 C C . VAL A 1 91 ? -11.43 2.676 -2.332 1 92.75 91 VAL A C 1
ATOM 699 O O . VAL A 1 91 ? -12.109 3.682 -2.111 1 92.75 91 VAL A O 1
ATOM 702 N N . PRO A 1 92 ? -11.445 2.049 -3.496 1 89.25 92 PRO A N 1
ATOM 703 C CA . PRO A 1 92 ? -11.945 2.717 -4.703 1 89.25 92 PRO A CA 1
ATOM 704 C C . PRO A 1 92 ? -13.438 3.01 -4.641 1 89.25 92 PRO A C 1
ATOM 706 O O . PRO A 1 92 ? -13.93 3.9 -5.344 1 89.25 92 PRO A O 1
ATOM 709 N N . SER A 1 93 ? -14.195 2.377 -3.846 1 88.44 93 SER A N 1
ATOM 710 C CA . SER A 1 93 ? -15.641 2.57 -3.775 1 88.44 93 SER A CA 1
ATOM 711 C C . SER A 1 93 ? -16 3.641 -2.752 1 88.44 93 SER A C 1
ATOM 713 O O . SER A 1 93 ? -17.172 3.977 -2.59 1 88.44 93 SER A O 1
ATOM 715 N N . ALA A 1 94 ? -14.977 4.16 -2.057 1 93.19 94 ALA A N 1
ATOM 716 C CA . ALA A 1 94 ? -15.242 5.168 -1.034 1 93.19 94 ALA A CA 1
ATOM 717 C C . ALA A 1 94 ? -15.859 6.422 -1.646 1 93.19 94 ALA A C 1
ATOM 719 O O . ALA A 1 94 ? -15.453 6.859 -2.725 1 93.19 94 ALA A O 1
ATOM 720 N N . ARG A 1 95 ? -16.844 6.969 -0.957 1 93.75 95 ARG A N 1
ATOM 721 C CA . ARG A 1 95 ? -17.406 8.258 -1.34 1 93.75 95 ARG A CA 1
ATOM 722 C C . ARG A 1 95 ? -16.562 9.406 -0.777 1 93.75 95 ARG A C 1
ATOM 724 O O . ARG A 1 95 ? -15.781 9.211 0.156 1 93.75 95 ARG A O 1
ATOM 731 N N . ILE A 1 96 ? -16.75 10.539 -1.437 1 95.06 96 ILE A N 1
ATOM 732 C CA . ILE A 1 96 ? -15.867 11.648 -1.086 1 95.06 96 ILE A CA 1
ATOM 733 C C . ILE A 1 96 ? -16.688 12.758 -0.424 1 95.06 96 ILE A C 1
ATOM 735 O O . ILE A 1 96 ? -17.719 13.172 -0.947 1 95.06 96 ILE A O 1
ATOM 739 N N . SER A 1 97 ? -16.297 13.141 0.729 1 95.12 97 SER A N 1
ATOM 740 C CA . SER A 1 97 ? -16.734 14.367 1.392 1 95.12 97 SER A CA 1
ATOM 741 C C . SER A 1 97 ? -15.625 15.414 1.388 1 95.12 97 SER A C 1
ATOM 743 O O . SER A 1 97 ? -14.453 15.086 1.58 1 95.12 97 SER A O 1
ATOM 745 N N . VAL A 1 98 ? -15.992 16.656 1.12 1 93.25 98 VAL A N 1
ATOM 746 C CA . VAL A 1 98 ? -14.969 17.688 1.048 1 93.25 98 VAL A CA 1
ATOM 747 C C . VAL A 1 98 ? -15.258 18.781 2.076 1 93.25 98 VAL A C 1
ATOM 749 O O . VAL A 1 98 ? -16.406 19.188 2.254 1 93.25 98 VAL A O 1
ATOM 752 N N . VAL A 1 99 ? -14.172 19.188 2.715 1 93.5 99 VAL A N 1
ATOM 753 C CA . VAL A 1 99 ? -14.281 20.266 3.68 1 93.5 99 VAL A CA 1
ATOM 754 C C . VAL A 1 99 ? -13.234 21.344 3.371 1 93.5 99 VAL A C 1
ATOM 756 O O . VAL A 1 99 ? -12.047 21.031 3.221 1 93.5 99 VAL A O 1
ATOM 759 N N . GLY A 1 100 ? -13.688 22.547 3.221 1 92.88 100 GLY A N 1
ATOM 760 C CA . GLY A 1 100 ? -12.805 23.688 3.086 1 92.88 100 GLY A CA 1
ATOM 761 C C . GLY A 1 100 ? -12.688 24.5 4.359 1 92.88 100 GLY A C 1
ATOM 762 O O . GLY A 1 100 ? -13.703 24.953 4.906 1 92.88 100 GLY A O 1
ATOM 763 N N . ILE A 1 101 ? -11.5 24.625 4.793 1 89.25 101 ILE A N 1
ATOM 764 C CA . ILE A 1 101 ? -11.242 25.375 6.016 1 89.25 101 ILE A CA 1
ATOM 765 C C . ILE A 1 101 ? -10.148 26.406 5.762 1 89.25 101 ILE A C 1
ATOM 767 O O . ILE A 1 101 ? -9.117 26.094 5.152 1 89.25 101 ILE A O 1
ATOM 771 N N . TYR A 1 102 ? -10.375 27.562 6.039 1 83.56 102 TYR A N 1
ATOM 772 C CA . TYR A 1 102 ? -9.289 28.531 6.02 1 83.56 102 TYR A CA 1
ATOM 773 C C . TYR A 1 102 ? -9.016 29.078 7.418 1 83.56 102 TYR A C 1
ATOM 775 O O . TYR A 1 102 ? -9.812 28.859 8.336 1 83.56 102 TYR A O 1
ATOM 783 N N . ARG A 1 103 ? -7.797 29.594 7.523 1 79.25 103 ARG A N 1
ATOM 784 C CA . ARG A 1 103 ? -7.422 30.219 8.789 1 79.25 103 ARG A CA 1
ATOM 785 C C . ARG A 1 103 ? -7.68 31.719 8.758 1 79.25 103 ARG A C 1
ATOM 787 O O . ARG A 1 103 ? -7.207 32.406 7.859 1 79.25 103 ARG A O 1
ATOM 794 N N . ASP A 1 104 ? -8.492 32.156 9.781 1 80.12 104 ASP A N 1
ATOM 795 C CA . ASP A 1 104 ? -8.727 33.594 9.891 1 80.12 104 ASP A CA 1
ATOM 796 C C . ASP A 1 104 ? -7.426 34.344 10.195 1 80.12 104 ASP A C 1
ATOM 798 O O . ASP A 1 104 ? -6.715 34 11.141 1 80.12 104 ASP A O 1
ATOM 802 N N . GLU A 1 105 ? -7.062 35.281 9.445 1 72.94 105 GLU A N 1
ATOM 803 C CA . GLU A 1 105 ? -5.785 35.969 9.578 1 72.94 105 GLU A CA 1
ATOM 804 C C . GLU A 1 105 ? -5.711 36.75 10.883 1 72.94 105 GLU A C 1
ATOM 806 O O . GLU A 1 105 ? -4.625 36.969 11.43 1 72.94 105 GLU A O 1
ATOM 811 N N . GLU A 1 106 ? -6.82 37.219 11.43 1 78.38 106 GLU A N 1
ATOM 812 C CA . GLU A 1 106 ? -6.871 38.031 12.633 1 78.38 106 GLU A CA 1
ATOM 813 C C . GLU A 1 106 ? -6.918 37.188 13.891 1 78.38 106 GLU A C 1
ATOM 815 O O . GLU A 1 106 ? -6.133 37.375 14.812 1 78.38 106 GLU A O 1
ATOM 820 N N . THR A 1 107 ? -7.766 36.219 13.922 1 75.94 107 THR A N 1
ATOM 821 C CA . THR A 1 107 ? -8 35.438 15.125 1 75.94 107 THR A CA 1
ATOM 822 C C . THR A 1 107 ? -7.195 34.125 15.094 1 75.94 107 THR A C 1
ATOM 824 O O . THR A 1 107 ? -7.043 33.469 16.109 1 75.94 107 THR A O 1
ATOM 827 N N . LEU A 1 108 ? -6.738 33.75 13.922 1 74.5 108 LEU A N 1
ATOM 828 C CA . LEU A 1 108 ? -5.977 32.531 13.672 1 74.5 108 LEU A CA 1
ATOM 829 C C . LEU A 1 108 ? -6.836 31.297 13.891 1 74.5 108 LEU A C 1
ATOM 831 O O . LEU A 1 108 ? -6.316 30.188 14.008 1 74.5 108 LEU A O 1
ATOM 835 N N . GLU A 1 109 ? -8.141 31.531 13.93 1 79 109 GLU A N 1
ATOM 836 C CA . GLU A 1 109 ? -9.07 30.422 14.133 1 79 109 GLU A CA 1
ATOM 837 C C . GLU A 1 109 ? -9.477 29.797 12.797 1 79 109 GLU A C 1
ATOM 839 O O . GLU A 1 109 ? -9.625 30.5 11.797 1 79 109 GLU A O 1
ATOM 844 N N . PRO A 1 11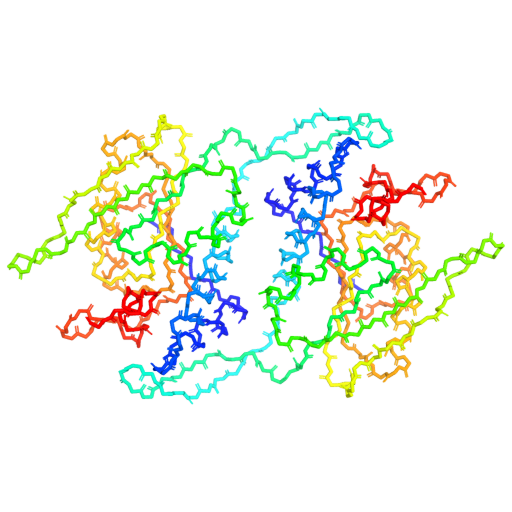0 ? -9.609 28.484 12.836 1 85.44 110 PRO A N 1
ATOM 845 C CA . PRO A 1 110 ? -10.109 27.844 11.625 1 85.44 110 PRO A CA 1
ATOM 846 C C . PRO A 1 110 ? -11.578 28.172 11.344 1 85.44 110 PRO A C 1
ATOM 848 O O . PRO A 1 110 ? -12.391 28.188 12.266 1 85.44 110 PRO A O 1
ATOM 851 N N . VAL A 1 111 ? -11.883 28.547 10.047 1 84.25 111 VAL A N 1
ATOM 852 C CA . VAL A 1 111 ? -13.234 28.875 9.617 1 84.25 111 VAL A CA 1
ATOM 853 C C . VAL A 1 111 ? -13.625 27.984 8.43 1 84.25 111 VAL A C 1
ATOM 855 O O . VAL A 1 111 ? -13.055 28.109 7.344 1 84.25 111 VAL A O 1
ATOM 858 N N . PRO A 1 112 ? -14.578 27.078 8.711 1 85.69 112 PRO A N 1
ATOM 859 C CA . PRO A 1 112 ? -15.062 26.328 7.547 1 85.69 112 PRO A CA 1
ATOM 860 C C . PRO A 1 112 ? -15.727 27.234 6.508 1 85.69 112 PRO A C 1
ATOM 862 O O . PRO A 1 112 ? -16.516 28.109 6.863 1 85.69 112 PRO A O 1
ATOM 865 N N . TYR A 1 113 ? -15.32 27.125 5.262 1 83.94 113 TYR A N 1
ATOM 866 C CA . TYR A 1 113 ? -15.922 27.969 4.234 1 83.94 113 TYR A CA 1
ATOM 867 C C . TYR A 1 113 ? -16.688 27.125 3.211 1 83.94 113 TYR A C 1
ATOM 869 O O . TYR A 1 113 ? -17.484 27.656 2.436 1 83.94 113 TYR A O 1
ATOM 877 N N . PHE A 1 114 ? -16.516 25.828 3.252 1 84.56 114 PHE A N 1
ATOM 878 C CA . PHE A 1 114 ? -17.141 24.922 2.297 1 84.56 114 PHE A CA 1
ATOM 879 C C . PHE A 1 114 ? -17.25 23.516 2.883 1 84.56 114 PHE A C 1
ATOM 881 O O . PHE A 1 114 ? -16.344 23.047 3.553 1 84.56 114 PHE A O 1
ATOM 888 N N . GLN A 1 115 ? -18.484 22.875 2.771 1 90.31 115 GLN A N 1
ATOM 889 C CA . GLN A 1 115 ? -18.609 21.469 3.121 1 90.31 115 GLN A CA 1
ATOM 890 C C . GLN A 1 115 ? -19.625 20.766 2.217 1 90.31 115 GLN A C 1
ATOM 892 O O . GLN A 1 115 ? -20.656 21.344 1.872 1 90.31 115 GLN A O 1
ATOM 897 N N . LYS A 1 116 ? -19.266 19.719 1.662 1 91.75 116 LYS A N 1
ATOM 898 C CA . LYS A 1 116 ? -20.125 18.766 0.97 1 91.75 116 LYS A CA 1
ATOM 899 C C . LYS A 1 116 ? -19.922 17.344 1.495 1 91.75 116 LYS A C 1
ATOM 901 O O . LYS A 1 116 ? -18.969 16.672 1.126 1 91.75 116 LYS A O 1
ATOM 906 N N . LEU A 1 117 ? -20.906 16.953 2.312 1 94.56 117 LEU A N 1
ATOM 907 C CA . LEU A 1 117 ? -20.797 15.656 2.98 1 94.56 117 LEU A CA 1
ATOM 908 C C . LEU A 1 117 ? -21.656 14.609 2.289 1 94.56 117 LEU A C 1
ATOM 910 O O . LEU A 1 117 ? -22.75 14.922 1.814 1 94.56 117 LEU A O 1
ATOM 914 N N . VAL A 1 118 ? -21.156 13.445 2.268 1 93.5 118 VAL A N 1
ATOM 915 C CA . VAL A 1 118 ? -21.891 12.336 1.674 1 93.5 118 VAL A CA 1
ATOM 916 C C . VAL A 1 118 ? -23.141 12.047 2.502 1 93.5 118 VAL A C 1
ATOM 918 O O . VAL A 1 118 ? -23.203 12.383 3.686 1 93.5 118 VAL A O 1
ATOM 921 N N . SER A 1 119 ? -24.062 11.391 1.84 1 91.31 119 SER A N 1
ATOM 922 C CA . SER A 1 119 ? -25.281 10.969 2.531 1 91.31 119 SER A CA 1
ATOM 923 C C . SER A 1 119 ? -24.984 9.836 3.51 1 91.31 119 SER A C 1
ATOM 925 O O . SER A 1 119 ? -24.047 9.07 3.32 1 91.31 119 SER A O 1
ATOM 927 N N . ASN A 1 120 ? -25.75 9.75 4.613 1 91.94 120 ASN A N 1
ATOM 928 C CA . ASN A 1 120 ? -25.688 8.695 5.617 1 91.94 120 ASN A CA 1
ATOM 929 C C . ASN A 1 120 ? -24.281 8.594 6.227 1 91.94 120 ASN A C 1
ATOM 931 O O . ASN A 1 120 ? -23.734 7.496 6.352 1 91.94 120 ASN A O 1
ATOM 935 N N . ILE A 1 121 ? -23.734 9.703 6.492 1 93.19 121 ILE A N 1
ATOM 936 C CA . ILE A 1 121 ? -22.375 9.773 7 1 93.19 121 ILE A CA 1
ATOM 937 C C . ILE A 1 121 ? -22.297 9.094 8.359 1 93.19 121 ILE A C 1
ATOM 939 O O . ILE A 1 121 ? -21.219 8.695 8.797 1 93.19 121 ILE A O 1
ATOM 943 N N . GLU A 1 122 ? -23.453 8.922 9.039 1 92.25 122 GLU A N 1
ATOM 944 C CA . GLU A 1 122 ? -23.5 8.289 10.352 1 92.25 122 GLU A CA 1
ATOM 945 C C . GLU A 1 122 ? -23.219 6.793 10.258 1 92.25 122 GLU A C 1
ATOM 947 O O . GLU A 1 122 ? -22.906 6.148 11.258 1 92.25 122 GLU A O 1
ATOM 952 N N . GLU A 1 123 ? -23.297 6.309 9.055 1 91.5 123 GLU A N 1
ATOM 953 C CA . GLU A 1 123 ? -23.078 4.879 8.844 1 91.5 123 GLU A CA 1
ATOM 954 C C . GLU A 1 123 ? -21.688 4.609 8.281 1 91.5 123 GLU A C 1
ATOM 956 O O . GLU A 1 123 ? -21.328 3.463 8.008 1 91.5 123 GLU A O 1
ATOM 961 N N . ARG A 1 124 ? -20.891 5.648 8.141 1 93.44 124 ARG A N 1
ATOM 962 C CA . ARG A 1 124 ? -19.625 5.527 7.445 1 93.44 124 ARG A CA 1
ATOM 963 C C . ARG A 1 124 ? -18.453 5.828 8.383 1 93.44 124 ARG A C 1
ATOM 965 O O . ARG A 1 124 ? -18.594 6.621 9.32 1 93.44 124 ARG A O 1
ATOM 972 N N . MET A 1 125 ? -17.391 5.172 8.094 1 95.12 125 MET A N 1
ATOM 973 C CA . MET A 1 125 ? -16.109 5.609 8.656 1 95.12 125 MET A CA 1
ATOM 974 C C . MET A 1 125 ? -15.492 6.711 7.809 1 95.12 125 MET A C 1
ATOM 976 O O . MET A 1 125 ? -15.453 6.605 6.582 1 95.12 125 MET A O 1
ATOM 980 N N . ALA A 1 126 ? -15.062 7.754 8.484 1 97.25 126 ALA A N 1
ATOM 981 C CA . ALA A 1 126 ? -14.438 8.859 7.77 1 97.25 126 ALA A CA 1
ATOM 982 C C . ALA A 1 126 ? -12.914 8.781 7.855 1 97.25 126 ALA A C 1
ATOM 984 O O . ALA A 1 126 ? -12.359 8.703 8.953 1 97.25 126 ALA A O 1
ATOM 985 N N . LEU A 1 127 ? -12.305 8.766 6.719 1 98.06 127 LEU A N 1
ATOM 986 C CA . LEU A 1 127 ? -10.867 8.953 6.617 1 98.06 127 LEU A CA 1
ATOM 987 C C . LEU A 1 127 ? -10.531 10.398 6.254 1 98.06 127 LEU A C 1
ATOM 989 O O . LEU A 1 127 ? -10.609 10.781 5.086 1 98.06 127 LEU A O 1
ATOM 993 N N . VAL A 1 128 ? -10.133 11.141 7.262 1 98.31 128 VAL A N 1
ATOM 994 C CA . VAL A 1 128 ? -9.797 12.547 7.043 1 98.31 128 VAL A CA 1
ATOM 995 C C . VAL A 1 128 ? -8.336 12.68 6.637 1 98.31 128 VAL A C 1
ATOM 997 O O . VAL A 1 128 ? -7.449 12.148 7.309 1 98.31 128 VAL A O 1
ATOM 1000 N N . VAL A 1 129 ? -8.117 13.406 5.52 1 98.12 129 VAL A N 1
ATOM 1001 C CA . VAL A 1 129 ? -6.754 13.453 5.008 1 98.12 129 VAL A CA 1
ATOM 1002 C C . VAL A 1 129 ? -6.305 14.906 4.871 1 98.12 129 VAL A C 1
ATOM 1004 O O . VAL A 1 129 ? -7.016 15.734 4.293 1 98.12 129 VAL A O 1
ATOM 1007 N N . ASP A 1 130 ? -5.176 15.195 5.414 1 96.62 130 ASP A N 1
ATOM 1008 C CA . ASP A 1 130 ? -4.469 16.469 5.336 1 96.62 130 ASP A CA 1
ATOM 1009 C C . ASP A 1 130 ? -2.969 16.281 5.531 1 96.62 130 ASP A C 1
ATOM 1011 O O . ASP A 1 130 ? -2.533 15.75 6.555 1 96.62 130 ASP A O 1
ATOM 1015 N N . PRO A 1 131 ? -2.184 16.797 4.613 1 97.38 131 PRO A N 1
ATOM 1016 C CA . PRO A 1 131 ? -0.75 16.516 4.707 1 97.38 131 PRO A CA 1
ATOM 1017 C C . PRO A 1 131 ? -0.15 16.922 6.051 1 97.38 131 PRO A C 1
ATOM 1019 O O . PRO A 1 131 ? 0.664 16.188 6.617 1 97.38 131 PRO A O 1
ATOM 1022 N N . MET A 1 132 ? -0.608 18.031 6.582 1 96.12 132 MET A N 1
ATOM 1023 C CA . MET A 1 132 ? 0.111 18.609 7.711 1 96.12 132 MET A CA 1
ATOM 1024 C C . MET A 1 132 ? -0.805 18.75 8.922 1 96.12 132 MET A C 1
ATOM 1026 O O . MET A 1 132 ? -1.875 19.359 8.828 1 96.12 132 MET A O 1
ATOM 1030 N N . LEU A 1 133 ? -0.405 18.188 10.055 1 97.12 133 LEU A N 1
ATOM 1031 C CA . LEU A 1 133 ? -1.017 18.453 11.352 1 97.12 133 LEU A CA 1
ATOM 1032 C C . LEU A 1 133 ? -0.127 19.375 12.188 1 97.12 133 LEU A C 1
ATOM 1034 O O . LEU A 1 133 ? 0.635 18.906 13.031 1 97.12 133 LEU A O 1
ATOM 1038 N N . ALA A 1 134 ? -0.313 20.609 11.953 1 95.06 134 ALA A N 1
ATOM 1039 C CA . ALA A 1 134 ? 0.525 21.609 12.625 1 95.06 134 ALA A CA 1
ATOM 1040 C C . ALA A 1 134 ? -0.054 21.984 13.992 1 95.06 134 ALA A C 1
ATOM 1042 O O . ALA A 1 134 ? 0.271 21.359 15 1 95.06 134 ALA A O 1
ATOM 1043 N N . THR A 1 135 ? -0.917 22.953 14.008 1 93.25 135 THR A N 1
ATOM 1044 C CA . THR A 1 135 ? -1.496 23.391 15.281 1 93.25 135 THR A CA 1
ATOM 1045 C C . THR A 1 135 ? -2.676 22.5 15.664 1 93.25 135 THR A C 1
ATOM 1047 O O . THR A 1 135 ? -3.084 22.469 16.828 1 93.25 135 THR A O 1
ATOM 1050 N N . GLY A 1 136 ? -3.24 21.859 14.711 1 94.88 136 GLY A N 1
ATOM 1051 C CA . GLY A 1 136 ? -4.383 21 14.914 1 94.88 136 GLY A CA 1
ATOM 1052 C C . GLY A 1 136 ? -5.711 21.688 14.664 1 94.88 136 GLY A C 1
ATOM 1053 O O . GLY A 1 136 ? -6.758 21.031 14.625 1 94.88 136 GLY A O 1
ATOM 1054 N N . GLY A 1 137 ? -5.664 22.984 14.414 1 93.06 137 GLY A N 1
ATOM 1055 C CA . GLY A 1 137 ? -6.883 23.766 14.297 1 93.06 137 GLY A CA 1
ATOM 1056 C C . GLY A 1 137 ? -7.785 23.297 13.172 1 93.06 137 GLY A C 1
ATOM 1057 O O . GLY A 1 137 ? -8.969 23.031 13.391 1 93.06 137 GLY A O 1
ATOM 1058 N N . SER A 1 138 ? -7.27 23.172 11.945 1 93.38 138 SER A N 1
ATOM 1059 C CA . SER A 1 138 ? -8.062 22.766 10.789 1 93.38 138 SER A CA 1
ATOM 1060 C C . SER A 1 138 ? -8.633 21.359 10.977 1 93.38 138 SER A C 1
ATOM 1062 O O . SER A 1 138 ? -9.797 21.109 10.664 1 93.38 138 SER A O 1
ATOM 1064 N N . MET A 1 139 ? -7.848 20.5 11.508 1 96.69 139 MET A N 1
ATOM 1065 C CA . MET A 1 139 ? -8.273 19.125 11.719 1 96.69 139 MET A CA 1
ATOM 1066 C C . MET A 1 139 ? -9.391 19.047 12.758 1 96.69 139 MET A C 1
ATOM 1068 O O . MET A 1 139 ? -10.391 18.359 12.555 1 96.69 139 MET A O 1
ATOM 1072 N N . ILE A 1 140 ? -9.227 19.75 13.852 1 97.19 140 ILE A N 1
ATOM 1073 C CA . ILE A 1 140 ? -10.227 19.766 14.914 1 97.19 140 ILE A CA 1
ATOM 1074 C C . ILE A 1 140 ? -11.547 20.312 14.375 1 97.19 140 ILE A C 1
ATOM 1076 O O . ILE A 1 140 ? -12.609 19.734 14.609 1 97.19 140 ILE A O 1
ATOM 1080 N N . ALA A 1 141 ? -11.43 21.438 13.625 1 95.44 141 ALA A N 1
ATOM 1081 C CA . ALA A 1 141 ? -12.633 22.031 13.039 1 95.44 141 ALA A CA 1
ATOM 1082 C C . ALA A 1 141 ? -13.344 21.031 12.117 1 95.44 141 ALA A C 1
ATOM 1084 O O . ALA A 1 141 ? -14.57 20.938 12.125 1 95.44 141 ALA A O 1
ATOM 1085 N N . THR A 1 142 ? -12.617 20.281 11.344 1 96.56 142 THR A N 1
ATOM 1086 C CA . THR A 1 142 ? -13.172 19.297 10.422 1 96.56 142 THR A CA 1
ATOM 1087 C C . THR A 1 142 ? -13.867 18.172 11.18 1 96.56 142 THR A C 1
ATOM 1089 O O . THR A 1 142 ? -14.992 17.797 10.852 1 96.56 142 THR A O 1
ATOM 1092 N N . ILE A 1 143 ? -13.211 17.641 12.188 1 97.44 143 ILE A N 1
ATOM 1093 C CA . ILE A 1 143 ? -13.773 16.547 12.969 1 97.44 143 ILE A CA 1
ATOM 1094 C C . ILE A 1 143 ? -15.031 17.016 13.695 1 97.44 143 ILE A C 1
ATOM 1096 O O . ILE A 1 143 ? -16.016 16.281 13.781 1 97.44 143 ILE A O 1
ATOM 1100 N N . ASP A 1 144 ? -14.984 18.266 14.242 1 96.62 144 ASP A N 1
ATOM 1101 C CA . ASP A 1 144 ? -16.188 18.844 14.844 1 96.62 144 ASP A CA 1
ATOM 1102 C C . ASP A 1 144 ? -17.359 18.828 13.859 1 96.62 144 ASP A C 1
ATOM 1104 O O . ASP A 1 144 ? -18.469 18.453 14.219 1 96.62 144 ASP A O 1
ATOM 1108 N N . LEU A 1 145 ? -17.062 19.266 12.68 1 94.94 145 LEU A N 1
ATOM 1109 C CA . LEU A 1 145 ? -18.078 19.312 11.633 1 94.94 145 LEU A CA 1
ATOM 1110 C C . LEU A 1 145 ? -18.625 17.922 11.336 1 94.94 145 LEU A C 1
ATOM 1112 O O . LEU A 1 145 ? -19.844 17.75 11.227 1 94.94 145 LEU A O 1
ATOM 1116 N N . LEU A 1 146 ? -17.797 16.922 11.195 1 96.75 146 LEU A N 1
ATOM 1117 C CA . LEU A 1 146 ? -18.188 15.555 10.898 1 96.75 146 LEU A CA 1
ATOM 1118 C C . LEU A 1 146 ? -19.031 14.969 12.031 1 96.75 146 LEU A C 1
ATOM 1120 O O . LEU A 1 146 ? -20.062 14.328 11.781 1 96.75 146 LEU A O 1
ATOM 1124 N N . LYS A 1 147 ? -18.609 15.227 13.258 1 97.06 147 LYS A N 1
ATOM 1125 C CA . LYS A 1 147 ? -19.344 14.711 14.406 1 97.06 147 LYS A CA 1
ATOM 1126 C C . LYS A 1 147 ? -20.703 15.375 14.531 1 97.06 147 LYS A C 1
ATOM 1128 O O . LYS A 1 147 ? -21.688 14.727 14.883 1 97.06 147 LYS A O 1
ATOM 1133 N N . LYS A 1 148 ? -20.719 16.672 14.289 1 95.81 148 LYS A N 1
ATOM 1134 C CA . LYS A 1 148 ? -22 17.375 14.281 1 95.81 148 LYS A CA 1
ATOM 1135 C C . LYS A 1 148 ? -22.953 16.781 13.25 1 95.81 148 LYS A C 1
ATOM 1137 O O . LYS A 1 148 ? -24.172 16.75 13.469 1 95.81 148 LYS A O 1
ATOM 1142 N N . ALA A 1 149 ? -22.422 16.266 12.133 1 95.25 149 ALA A N 1
ATOM 1143 C CA . ALA A 1 149 ? -23.203 15.672 11.062 1 95.25 149 ALA A CA 1
ATOM 1144 C C . ALA A 1 149 ? -23.578 14.227 11.398 1 95.25 149 ALA A C 1
ATOM 1146 O O . ALA A 1 149 ? -24.328 13.586 10.656 1 95.25 149 ALA A O 1
ATOM 1147 N N . GLY A 1 150 ? -23 13.656 12.484 1 96.06 150 GLY A N 1
ATOM 1148 C CA . GLY A 1 150 ? -23.391 12.344 12.953 1 96.06 150 GLY A CA 1
ATOM 1149 C C . GLY A 1 150 ? -22.328 11.281 12.727 1 96.06 150 GLY A C 1
ATOM 1150 O O . GLY A 1 150 ? -22.562 10.102 13.016 1 96.06 150 GLY A O 1
ATOM 1151 N N . CYS A 1 151 ? -21.172 11.664 12.219 1 95.44 151 CYS A N 1
ATOM 1152 C CA . CYS A 1 151 ? -20.094 10.711 11.969 1 95.44 151 CYS A CA 1
ATOM 1153 C C . CYS A 1 151 ? -19.328 10.406 13.25 1 95.44 151 CYS A C 1
ATOM 1155 O O . CYS A 1 151 ? -18.781 11.32 13.883 1 95.44 151 CYS A O 1
ATOM 1157 N N . HIS A 1 152 ? -19.203 9.148 13.594 1 90.62 152 HIS A N 1
ATOM 1158 C CA . HIS A 1 152 ? -18.578 8.836 14.867 1 90.62 152 HIS A CA 1
ATOM 1159 C C . HIS A 1 152 ? -17.328 7.996 14.672 1 90.62 152 HIS A C 1
ATOM 1161 O O . HIS A 1 152 ? -16.516 7.863 15.594 1 90.62 152 HIS A O 1
ATOM 1167 N N . SER A 1 153 ? -17.172 7.363 13.609 1 95.44 153 SER A N 1
ATOM 1168 C CA . SER A 1 153 ? -15.969 6.598 13.297 1 95.44 153 SER A CA 1
ATOM 1169 C C . SER A 1 153 ? -15.016 7.406 12.422 1 95.44 153 SER A C 1
ATOM 1171 O O . SER A 1 153 ? -15.25 7.57 11.227 1 95.44 153 SER A O 1
ATOM 1173 N N . ILE A 1 154 ? -13.93 7.906 13.094 1 97.94 154 ILE A N 1
ATOM 1174 C CA . ILE A 1 154 ? -13.07 8.836 12.383 1 97.94 154 ILE A CA 1
ATOM 1175 C C . ILE A 1 154 ? -11.609 8.422 12.547 1 97.94 154 ILE A C 1
ATOM 1177 O O . ILE A 1 154 ? -11.164 8.133 13.664 1 97.94 154 ILE A O 1
ATOM 1181 N N . LYS A 1 155 ? -10.93 8.297 11.453 1 98.5 155 LYS A N 1
ATOM 1182 C CA . LYS A 1 155 ? -9.477 8.148 11.398 1 98.5 155 LYS A CA 1
ATOM 1183 C C . LYS A 1 155 ? -8.836 9.289 10.617 1 98.5 155 LYS A C 1
ATOM 1185 O O . LYS A 1 155 ? -9.375 9.734 9.602 1 98.5 155 LYS A O 1
ATOM 1190 N N . VAL A 1 156 ? -7.699 9.719 11.117 1 98.69 156 VAL A N 1
ATOM 1191 C CA . VAL A 1 156 ? -6.992 10.836 10.508 1 98.69 156 VAL A CA 1
ATOM 1192 C C . VAL A 1 156 ? -5.676 10.359 9.906 1 98.69 156 VAL A C 1
ATOM 1194 O O . VAL A 1 156 ? -4.93 9.617 10.547 1 98.69 156 VAL A O 1
ATOM 1197 N N . LEU A 1 157 ? -5.441 10.766 8.641 1 98.75 157 LEU A N 1
ATOM 1198 C CA . LEU A 1 157 ? -4.195 10.469 7.945 1 98.75 157 LEU A CA 1
ATOM 1199 C C . LEU A 1 157 ? -3.436 11.758 7.625 1 98.75 157 LEU A C 1
ATOM 1201 O O . LEU A 1 157 ? -3.949 12.633 6.926 1 98.75 157 LEU A O 1
ATOM 1205 N N . VAL A 1 158 ? -2.23 11.898 8.086 1 98.56 158 VAL A N 1
ATOM 1206 C CA . VAL A 1 158 ? -1.411 13.062 7.777 1 98.56 158 VAL A CA 1
ATOM 1207 C C . VAL A 1 158 ? 0.009 12.625 7.43 1 98.56 158 VAL A C 1
ATOM 1209 O O . VAL A 1 158 ? 0.452 11.555 7.852 1 98.56 158 VAL A O 1
ATOM 1212 N N . LEU A 1 159 ? 0.722 13.398 6.672 1 98.5 159 LEU A N 1
ATOM 1213 C CA . LEU A 1 159 ? 2.102 13.078 6.324 1 98.5 159 LEU A CA 1
ATOM 1214 C C . LEU A 1 159 ? 3.041 13.383 7.484 1 98.5 159 LEU A C 1
ATOM 1216 O O . LEU A 1 159 ? 3.85 12.539 7.879 1 98.5 159 LEU A O 1
ATOM 1220 N N . VAL A 1 160 ? 2.887 14.602 8.016 1 98.56 160 VAL A N 1
ATOM 1221 C CA . VAL A 1 160 ? 3.717 14.992 9.148 1 98.56 160 VAL A CA 1
ATOM 1222 C C . VAL A 1 160 ? 2.85 15.648 10.227 1 98.56 160 VAL A C 1
ATOM 1224 O O . VAL A 1 160 ? 1.906 16.375 9.906 1 98.56 160 VAL A O 1
ATOM 1227 N N . ALA A 1 161 ? 3.184 15.367 11.43 1 98.56 161 ALA A N 1
ATOM 1228 C CA . ALA A 1 161 ? 2.467 15.945 12.57 1 98.56 161 ALA A CA 1
ATOM 1229 C C . ALA A 1 161 ? 3.434 16.594 13.555 1 98.56 161 ALA A C 1
ATOM 1231 O O . ALA A 1 161 ? 4.531 16.078 13.789 1 98.56 161 ALA A O 1
ATOM 1232 N N . ALA A 1 162 ? 3.006 17.688 14.102 1 98.38 162 ALA A N 1
ATOM 1233 C CA . ALA A 1 162 ? 3.73 18.297 15.203 1 98.38 162 ALA A CA 1
ATOM 1234 C C . ALA A 1 162 ? 3.168 17.844 16.547 1 98.38 162 ALA A C 1
ATOM 1236 O O . ALA A 1 162 ? 1.955 17.672 16.703 1 98.38 162 ALA A O 1
ATOM 1237 N N . PRO A 1 163 ? 4.043 17.703 17.562 1 98.5 163 PRO A N 1
ATOM 1238 C CA . PRO A 1 163 ? 3.555 17.328 18.891 1 98.5 163 PRO A CA 1
ATOM 1239 C C . PRO A 1 163 ? 2.459 18.266 19.391 1 98.5 163 PRO A C 1
ATOM 1241 O O . PRO A 1 163 ? 1.511 17.828 20.047 1 98.5 163 PRO A O 1
ATOM 1244 N N . GLU A 1 164 ? 2.568 19.531 19.109 1 97.38 164 GLU A N 1
ATOM 1245 C CA . GLU A 1 164 ? 1.566 20.516 19.5 1 97.38 164 GLU A CA 1
ATOM 1246 C C . GLU A 1 164 ? 0.202 20.188 18.906 1 97.38 164 GLU A C 1
ATOM 1248 O O . GLU A 1 164 ? -0.815 20.234 19.594 1 97.38 164 GLU A O 1
ATOM 1253 N N . GLY A 1 165 ? 0.215 19.891 17.641 1 97.38 165 GLY A N 1
ATOM 1254 C CA . GLY A 1 165 ? -1.022 19.516 16.969 1 97.38 165 GLY A CA 1
ATOM 1255 C C . GLY A 1 165 ? -1.626 18.234 17.5 1 97.38 165 GLY A C 1
ATOM 1256 O O . GLY A 1 165 ? -2.846 18.125 17.641 1 97.38 165 GLY A O 1
ATOM 1257 N N . ILE A 1 166 ? -0.801 17.25 17.719 1 98.62 166 ILE A N 1
ATOM 1258 C CA . ILE A 1 166 ? -1.241 15.969 18.266 1 98.62 166 ILE A CA 1
ATOM 1259 C C . ILE A 1 166 ? -1.898 16.188 19.625 1 98.62 166 ILE A C 1
ATOM 1261 O O . ILE A 1 166 ? -2.979 15.656 19.891 1 98.62 166 ILE A O 1
ATOM 1265 N N . ALA A 1 167 ? -1.26 16.953 20.453 1 98.44 167 ALA A N 1
ATOM 1266 C CA . ALA A 1 167 ? -1.785 17.219 21.781 1 98.44 167 ALA A CA 1
ATOM 1267 C C . ALA A 1 167 ? -3.137 17.938 21.703 1 98.44 167 ALA A C 1
ATOM 1269 O O . ALA A 1 167 ? -4.066 17.578 22.438 1 98.44 167 ALA A O 1
ATOM 1270 N N . ALA A 1 168 ? -3.189 18.953 20.875 1 97.62 168 ALA A N 1
ATOM 1271 C CA . ALA A 1 168 ? -4.441 19.672 20.688 1 97.62 168 ALA A CA 1
ATOM 1272 C C . ALA A 1 168 ? -5.555 18.75 20.203 1 97.62 168 ALA A C 1
ATOM 1274 O O . ALA A 1 168 ? -6.676 18.797 20.719 1 97.62 168 ALA A O 1
ATOM 1275 N N . LEU A 1 169 ? -5.227 17.922 19.25 1 98.12 169 LEU A N 1
ATOM 1276 C CA . LEU A 1 169 ? -6.195 17 18.672 1 98.12 169 LEU A CA 1
ATOM 1277 C C . LEU A 1 169 ? -6.648 15.977 19.703 1 98.12 169 LEU A C 1
ATOM 1279 O O . LEU A 1 169 ? -7.84 15.672 19.812 1 98.12 169 LEU A O 1
ATOM 1283 N N . GLU A 1 170 ? -5.738 15.422 20.453 1 98.5 170 GLU A N 1
ATOM 1284 C CA . GLU A 1 170 ? -6.047 14.438 21.484 1 98.5 170 GLU A CA 1
ATOM 1285 C C . GLU A 1 170 ? -6.965 15.023 22.547 1 98.5 170 GLU A C 1
ATOM 1287 O O . GLU A 1 170 ? -7.879 14.352 23.031 1 98.5 170 GLU A O 1
ATOM 1292 N N . LYS A 1 171 ? -6.684 16.219 22.953 1 98.38 171 LYS A N 1
ATOM 1293 C CA . LYS A 1 171 ? -7.516 16.906 23.953 1 98.38 171 LYS A CA 1
ATOM 1294 C C . LYS A 1 171 ? -8.938 17.094 23.438 1 98.38 171 LYS A C 1
ATOM 1296 O O . LYS A 1 171 ? -9.906 16.875 24.156 1 98.38 171 LYS A O 1
ATOM 1301 N N . ALA A 1 172 ? -9.055 17.5 22.219 1 98 172 ALA A N 1
ATOM 1302 C CA . ALA A 1 172 ? -10.352 17.828 21.641 1 98 172 ALA A CA 1
ATOM 1303 C C . ALA A 1 172 ? -11.117 16.562 21.266 1 98 172 ALA A C 1
ATOM 1305 O O . ALA A 1 172 ? -12.336 16.5 21.406 1 98 172 ALA A O 1
ATOM 1306 N N . HIS A 1 173 ? -10.469 15.594 20.719 1 98.38 173 HIS A N 1
ATOM 1307 C CA . HIS A 1 173 ? -11.086 14.391 20.188 1 98.38 173 HIS A CA 1
ATOM 1308 C C . HIS A 1 173 ? -10.289 13.148 20.562 1 98.38 173 HIS A C 1
ATOM 1310 O O . HIS A 1 173 ? -9.648 12.531 19.703 1 98.38 173 HIS A O 1
ATOM 1316 N N . PRO A 1 174 ? -10.453 12.703 21.781 1 98.19 174 PRO A N 1
ATOM 1317 C CA . PRO A 1 174 ? -9.688 11.539 22.234 1 98.19 174 PRO A CA 1
ATOM 1318 C C . PRO A 1 174 ? -10.188 10.227 21.641 1 98.19 174 PRO A C 1
ATOM 1320 O O . PRO A 1 174 ? -9.531 9.195 21.781 1 98.19 174 PRO A O 1
ATOM 1323 N N . ASP A 1 175 ? -11.281 10.234 20.938 1 98.06 175 ASP A N 1
ATOM 1324 C CA . ASP A 1 175 ? -11.969 9.031 20.5 1 98.06 175 ASP A CA 1
ATOM 1325 C C . ASP A 1 175 ? -11.648 8.711 19.047 1 98.06 175 ASP A C 1
ATOM 1327 O O . ASP A 1 175 ? -12.32 7.887 18.422 1 98.06 175 ASP A O 1
ATOM 1331 N N . ILE A 1 176 ? -10.641 9.367 18.438 1 98.19 176 ILE A N 1
ATOM 1332 C CA . ILE A 1 176 ? -10.297 9.102 17.047 1 98.19 176 ILE A CA 1
ATOM 1333 C C . ILE A 1 176 ? -8.922 8.43 16.984 1 98.19 176 ILE A C 1
ATOM 1335 O O . ILE A 1 176 ? -8.281 8.203 18.016 1 98.19 176 ILE A O 1
ATOM 1339 N N . GLU A 1 177 ? -8.562 7.992 15.781 1 98.69 177 GLU A N 1
ATOM 1340 C CA . GLU A 1 177 ? -7.242 7.438 15.516 1 98.69 177 GLU A CA 1
ATOM 1341 C C . GLU A 1 177 ? -6.449 8.328 14.555 1 98.69 177 GLU A C 1
ATOM 1343 O O . GLU A 1 177 ? -7.004 8.859 13.594 1 98.69 177 GLU A O 1
ATOM 1348 N N . LEU A 1 178 ? -5.203 8.477 14.875 1 98.81 178 LEU A N 1
ATOM 1349 C CA . LEU A 1 178 ? -4.297 9.25 14.031 1 98.81 178 LEU A CA 1
ATOM 1350 C C . LEU A 1 178 ? -3.193 8.375 13.461 1 98.81 178 LEU A C 1
ATOM 1352 O O . LEU A 1 178 ? -2.514 7.66 14.203 1 98.81 178 LEU A O 1
ATOM 1356 N N . TYR A 1 179 ? -3.076 8.391 12.141 1 98.88 179 TYR A N 1
ATOM 1357 C CA . TYR A 1 179 ? -1.981 7.742 11.422 1 98.88 179 TYR A CA 1
ATOM 1358 C C . TYR A 1 179 ? -1.099 8.773 10.727 1 98.88 179 TYR A C 1
ATOM 1360 O O . TYR A 1 179 ? -1.59 9.602 9.961 1 98.88 179 TYR A O 1
ATOM 1368 N N . THR A 1 180 ? 0.2 8.719 11.008 1 98.88 180 THR A N 1
ATOM 1369 C CA . THR A 1 180 ? 1.123 9.695 10.438 1 98.88 180 THR A CA 1
ATOM 1370 C C . THR A 1 180 ? 2.422 9.016 10 1 98.88 180 THR A C 1
ATOM 1372 O O . THR A 1 180 ? 2.83 8.008 10.586 1 98.88 180 THR A O 1
ATOM 1375 N N . ALA A 1 181 ? 3.02 9.602 8.977 1 98.69 181 ALA A N 1
ATOM 1376 C CA . ALA A 1 181 ? 4.309 9.094 8.516 1 98.69 181 ALA A CA 1
ATOM 1377 C C . ALA A 1 181 ? 5.438 9.555 9.43 1 98.69 181 ALA A C 1
ATOM 1379 O O . ALA A 1 181 ? 6.48 8.898 9.516 1 98.69 181 ALA A O 1
ATOM 1380 N N . SER A 1 182 ? 5.195 10.703 10.094 1 98.62 182 SER A N 1
ATOM 1381 C CA . SER A 1 182 ? 6.246 11.219 10.961 1 98.62 182 SER A CA 1
ATOM 1382 C C . SER A 1 182 ? 5.676 12.148 12.031 1 98.62 182 SER A C 1
ATOM 1384 O O . SER A 1 182 ? 4.777 12.945 11.75 1 98.62 182 SER A O 1
ATOM 1386 N N . ILE A 1 183 ? 6.172 12.016 13.188 1 98.62 183 ILE A N 1
ATOM 1387 C CA . ILE A 1 183 ? 6.012 13.031 14.219 1 98.62 183 ILE A CA 1
ATOM 1388 C C . ILE A 1 183 ? 7.281 13.875 14.312 1 98.62 183 ILE A C 1
ATOM 1390 O O . ILE A 1 183 ? 8.312 13.406 14.797 1 98.62 183 ILE A O 1
ATOM 1394 N N . ASP A 1 184 ? 7.148 15.07 13.867 1 98.19 184 ASP A N 1
ATOM 1395 C CA . ASP A 1 184 ? 8.312 15.945 13.766 1 98.19 184 ASP A CA 1
ATOM 1396 C C . ASP A 1 184 ? 8.578 16.656 15.086 1 98.19 184 ASP A C 1
ATOM 1398 O O . ASP A 1 184 ? 7.992 16.312 16.109 1 98.19 184 ASP A O 1
ATOM 1402 N N . LYS A 1 185 ? 9.516 17.562 15.094 1 97.38 185 LYS A N 1
ATOM 1403 C CA . LYS A 1 185 ? 10.078 18.125 16.328 1 97.38 185 LYS A CA 1
ATOM 1404 C C . LYS A 1 185 ? 9.102 19.078 17 1 97.38 185 LYS A C 1
ATOM 1406 O O . LYS A 1 185 ? 9.039 19.141 18.219 1 97.38 185 LYS A O 1
ATOM 1411 N N . GLY A 1 186 ? 8.477 19.859 16.156 1 97.56 186 GLY A N 1
ATOM 1412 C CA . GLY A 1 186 ? 7.57 20.875 16.672 1 97.56 186 GLY A CA 1
ATOM 1413 C C . GLY A 1 186 ? 7.297 22 15.703 1 97.56 186 GLY A C 1
ATOM 1414 O O . GLY A 1 186 ? 7.508 21.844 14.492 1 97.56 186 GLY A O 1
ATOM 1415 N N . LEU A 1 187 ? 6.75 23.078 16.234 1 96.31 187 LEU A N 1
ATOM 1416 C CA . LEU A 1 187 ? 6.395 24.234 15.422 1 96.31 187 LEU A CA 1
ATOM 1417 C C . LEU A 1 187 ? 7.398 25.375 15.617 1 96.31 187 LEU A C 1
ATOM 1419 O O . LEU A 1 187 ? 7.867 25.609 16.734 1 96.31 187 LEU A O 1
ATOM 1423 N N . ASN A 1 188 ? 7.73 26.016 14.555 1 94.19 188 ASN A N 1
ATOM 1424 C CA . ASN A 1 188 ? 8.508 27.25 14.695 1 94.19 188 ASN A CA 1
ATOM 1425 C C . ASN A 1 188 ? 7.617 28.438 15.039 1 94.19 188 ASN A C 1
ATOM 1427 O O . ASN A 1 188 ? 6.422 28.266 15.297 1 94.19 188 ASN A O 1
ATOM 1431 N N . GLU A 1 189 ? 8.18 29.594 15.047 1 91.75 189 GLU A N 1
ATOM 1432 C CA . GLU A 1 189 ? 7.48 30.797 15.484 1 91.75 189 GLU A CA 1
ATOM 1433 C C . GLU A 1 189 ? 6.336 31.141 14.539 1 91.75 189 GLU A C 1
ATOM 1435 O O . GLU A 1 189 ? 5.352 31.766 14.945 1 91.75 189 GLU A O 1
ATOM 1440 N N . GLN A 1 190 ? 6.484 30.719 13.352 1 88.06 190 GLN A N 1
ATOM 1441 C CA . GLN A 1 190 ? 5.473 31.031 12.352 1 88.06 190 GLN A CA 1
ATOM 1442 C C . GLN A 1 190 ? 4.418 29.938 12.273 1 88.06 190 GLN A C 1
ATOM 1444 O O . GLN A 1 190 ? 3.51 29.984 11.438 1 88.06 190 GLN A O 1
ATOM 1449 N N . GLY A 1 191 ? 4.551 28.859 13.031 1 89.31 191 GLY A N 1
ATOM 1450 C CA . GLY A 1 191 ? 3.551 27.797 13.078 1 89.31 191 GLY A CA 1
ATOM 1451 C C . GLY A 1 191 ? 3.811 26.688 12.086 1 89.31 191 GLY A C 1
ATOM 1452 O O . GLY A 1 191 ? 2.945 25.844 11.859 1 89.31 191 GLY A O 1
ATOM 1453 N N . TYR A 1 192 ? 4.984 26.719 11.43 1 91.94 192 TYR A N 1
ATOM 1454 C CA . TYR A 1 192 ? 5.348 25.656 10.516 1 91.94 192 TYR A CA 1
ATOM 1455 C C . TYR A 1 192 ? 5.953 24.469 11.266 1 91.94 192 TYR A C 1
ATOM 1457 O O . TYR A 1 192 ? 6.652 24.656 12.266 1 91.94 192 TYR A O 1
ATOM 1465 N N . ILE A 1 193 ? 5.664 23.344 10.711 1 95.94 193 ILE A N 1
ATOM 1466 C CA . ILE A 1 193 ? 6.23 22.125 11.289 1 95.94 193 ILE A CA 1
ATOM 1467 C C . ILE A 1 193 ? 7.719 22.047 10.961 1 95.94 193 ILE A C 1
ATOM 1469 O O . ILE A 1 193 ? 8.125 22.297 9.82 1 95.94 193 ILE A O 1
ATOM 1473 N N . MET A 1 194 ? 8.484 21.656 11.961 1 96.38 194 MET A N 1
ATOM 1474 C CA . MET A 1 194 ? 9.93 21.516 11.797 1 96.38 194 MET A CA 1
ATOM 1475 C C . MET A 1 194 ? 10.367 20.062 11.984 1 96.38 194 MET A C 1
ATOM 1477 O O . MET A 1 194 ? 10.109 19.469 13.023 1 96.38 194 MET A O 1
ATOM 1481 N N . PRO A 1 195 ? 11.18 19.469 11.023 1 96.31 195 PRO A N 1
ATOM 1482 C CA . PRO A 1 195 ? 11.555 20.078 9.742 1 96.31 195 PRO A CA 1
ATOM 1483 C C . PRO A 1 195 ? 10.383 20.141 8.758 1 96.31 195 PRO A C 1
ATOM 1485 O O . PRO A 1 195 ? 10.422 20.922 7.805 1 96.31 195 PRO A O 1
ATOM 1488 N N . GLY A 1 196 ? 9.375 19.266 9.039 1 95.81 196 GLY A N 1
ATOM 1489 C CA . GLY A 1 196 ? 8.164 19.297 8.227 1 95.81 196 GLY A CA 1
ATOM 1490 C C . GLY A 1 196 ? 8.445 19.188 6.738 1 95.81 196 GLY A C 1
ATOM 1491 O O . GLY A 1 196 ? 9.414 18.547 6.328 1 95.81 196 GLY A O 1
ATOM 1492 N N . LEU A 1 197 ? 7.508 19.688 5.953 1 96.38 197 LEU A N 1
ATOM 1493 C CA . LEU A 1 197 ? 7.574 19.609 4.496 1 96.38 197 LEU A CA 1
ATOM 1494 C C . LEU A 1 197 ? 7.461 21 3.871 1 96.38 197 LEU A C 1
ATOM 1496 O O . LEU A 1 197 ? 7.379 21.125 2.648 1 96.38 197 LEU A O 1
ATOM 1500 N N . GLY A 1 198 ? 7.438 22 4.676 1 91.5 198 GLY A N 1
ATOM 1501 C CA . GLY A 1 198 ? 7.086 23.312 4.16 1 91.5 198 GLY A CA 1
ATOM 1502 C C . GLY A 1 198 ? 5.594 23.516 3.979 1 91.5 198 GLY A C 1
ATOM 1503 O O . GLY A 1 198 ? 4.797 23 4.766 1 91.5 198 GLY A O 1
ATOM 1504 N N . ASP A 1 199 ? 5.188 24.344 3.055 1 88.06 199 ASP A N 1
ATOM 1505 C CA . ASP A 1 199 ? 3.773 24.531 2.727 1 88.06 199 ASP A CA 1
ATOM 1506 C C . ASP A 1 199 ? 3.307 23.469 1.729 1 88.06 199 ASP A C 1
ATOM 1508 O O . ASP A 1 199 ? 3.486 23.625 0.52 1 88.06 199 ASP A O 1
ATOM 1512 N N . ALA A 1 200 ? 2.664 22.469 2.209 1 89.75 200 ALA A N 1
ATOM 1513 C CA . ALA A 1 200 ? 2.262 21.344 1.377 1 89.75 200 ALA A CA 1
ATOM 1514 C C . ALA A 1 200 ? 1.268 21.781 0.304 1 89.75 200 ALA A C 1
ATOM 1516 O O . ALA A 1 200 ? 1.294 21.266 -0.818 1 89.75 200 ALA A O 1
ATOM 1517 N N . GLY A 1 201 ? 0.354 22.656 0.684 1 87.5 201 GLY A N 1
ATOM 1518 C CA . GLY A 1 201 ? -0.575 23.172 -0.315 1 87.5 201 GLY A CA 1
ATOM 1519 C C . GLY A 1 201 ? 0.117 23.812 -1.505 1 87.5 201 GLY A C 1
ATOM 1520 O O . GLY A 1 201 ? -0.2 23.5 -2.654 1 87.5 201 GLY A O 1
ATOM 1521 N N . ASP A 1 202 ? 1.055 24.641 -1.216 1 88.5 202 ASP A N 1
ATOM 1522 C CA . ASP A 1 202 ? 1.795 25.312 -2.281 1 88.5 202 ASP A CA 1
ATOM 1523 C C . ASP A 1 202 ? 2.6 24.312 -3.105 1 88.5 202 ASP A C 1
ATOM 1525 O O . ASP A 1 202 ? 2.697 24.453 -4.328 1 88.5 202 ASP A O 1
ATOM 1529 N N . LYS A 1 203 ? 3.125 23.344 -2.512 1 90.5 203 LYS A N 1
ATOM 1530 C CA . LYS A 1 203 ? 3.947 22.359 -3.207 1 90.5 203 LYS A CA 1
ATOM 1531 C C . LYS A 1 203 ? 3.092 21.453 -4.082 1 90.5 203 LYS A C 1
ATOM 1533 O O . LYS A 1 203 ? 3.525 21.016 -5.152 1 90.5 203 LYS A O 1
ATOM 1538 N N . ILE A 1 204 ? 1.89 21.172 -3.639 1 88.69 204 ILE A N 1
ATOM 1539 C CA . ILE A 1 204 ? 1.004 20.281 -4.367 1 88.69 204 ILE A CA 1
ATOM 1540 C C . ILE A 1 204 ? 0.389 21 -5.559 1 88.69 204 ILE A C 1
ATOM 1542 O O . ILE A 1 204 ? 0.25 20.422 -6.641 1 88.69 204 ILE A O 1
ATOM 1546 N N . PHE A 1 205 ? 0.141 22.281 -5.391 1 85.81 205 PHE A N 1
ATOM 1547 C CA . PHE A 1 205 ? -0.628 22.969 -6.418 1 85.81 205 PHE A CA 1
ATOM 1548 C C . PHE A 1 205 ? 0.264 23.922 -7.215 1 85.81 205 PHE A C 1
ATOM 1550 O O . PHE A 1 205 ? -0.166 24.484 -8.227 1 85.81 205 PHE A O 1
ATOM 1557 N N . GLY A 1 206 ? 1.488 24 -6.746 1 85.31 206 GLY A N 1
ATOM 1558 C CA . GLY A 1 206 ? 2.422 24.875 -7.445 1 85.31 206 GLY A CA 1
ATOM 1559 C C . GLY A 1 206 ? 2.119 26.344 -7.258 1 85.31 206 GLY A C 1
ATOM 1560 O O . GLY A 1 206 ? 2.244 27.141 -8.195 1 85.31 206 GLY A O 1
ATOM 1561 N N . THR A 1 207 ? 1.617 26.625 -6.086 1 83 207 THR A N 1
ATOM 1562 C CA . THR A 1 207 ? 1.335 28.016 -5.766 1 83 207 THR A CA 1
ATOM 1563 C C . THR A 1 207 ? 2.385 28.578 -4.805 1 83 207 THR A C 1
ATOM 1565 O O . THR A 1 207 ? 3.291 27.859 -4.383 1 83 207 THR A O 1
ATOM 1568 N N . LYS A 1 208 ? 2.607 29.891 -4.801 1 73.81 208 LYS A N 1
ATOM 1569 C CA . LYS A 1 208 ? 3.553 30.578 -3.922 1 73.81 208 LYS A CA 1
ATOM 1570 C C . LYS A 1 208 ? 2.826 31.359 -2.834 1 73.81 208 LYS A C 1
ATOM 1572 O O . LYS A 1 208 ? 1.717 31.859 -3.053 1 73.81 208 LYS A O 1
ATOM 1577 N N . MET B 1 1 ? 12.531 -21.719 4.863 1 95.88 1 MET B N 1
ATOM 1578 C CA . MET B 1 1 ? 11.875 -20.688 4.059 1 95.88 1 MET B CA 1
ATOM 1579 C C . MET B 1 1 ? 10.852 -19.922 4.883 1 95.88 1 MET B C 1
ATOM 1581 O O . MET B 1 1 ? 10.031 -20.516 5.578 1 95.88 1 MET B O 1
ATOM 1585 N N . LYS B 1 2 ? 10.891 -18.562 4.91 1 97.69 2 LYS B N 1
ATOM 1586 C CA . LYS B 1 2 ? 9.883 -17.719 5.551 1 97.69 2 LYS B CA 1
ATOM 1587 C C . LYS B 1 2 ? 8.641 -17.594 4.676 1 97.69 2 LYS B C 1
ATOM 1589 O O . LYS B 1 2 ? 8.742 -17.312 3.482 1 97.69 2 LYS B O 1
ATOM 1594 N N . ILE B 1 3 ? 7.512 -17.891 5.293 1 98.5 3 ILE B N 1
ATOM 1595 C CA . ILE B 1 3 ? 6.242 -17.781 4.586 1 98.5 3 ILE B CA 1
ATOM 1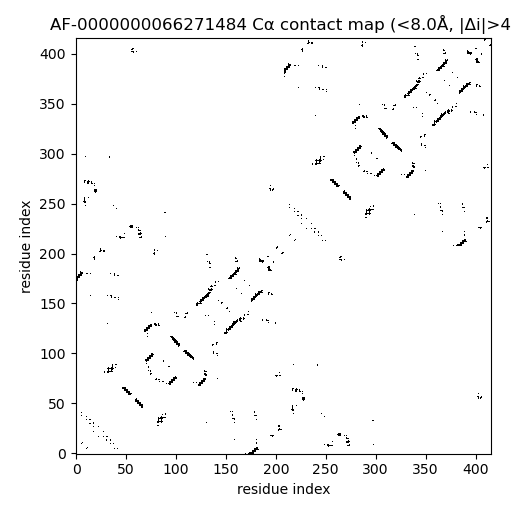596 C C . ILE B 1 3 ? 5.336 -16.781 5.305 1 98.5 3 ILE B C 1
ATOM 1598 O O . ILE B 1 3 ? 5.094 -16.922 6.508 1 98.5 3 ILE B O 1
ATOM 1602 N N . VAL B 1 4 ? 4.859 -15.805 4.57 1 98.62 4 VAL B N 1
ATOM 1603 C CA . VAL B 1 4 ? 3.928 -14.828 5.121 1 98.62 4 VAL B CA 1
ATOM 1604 C C . VAL B 1 4 ? 2.631 -14.836 4.316 1 98.62 4 VAL B C 1
ATOM 1606 O O . VAL B 1 4 ? 2.621 -14.469 3.139 1 98.62 4 VAL B O 1
ATOM 1609 N N . GLU B 1 5 ? 1.619 -15.289 4.891 1 98.75 5 GLU B N 1
ATOM 1610 C CA . GLU B 1 5 ? 0.28 -15.102 4.344 1 98.75 5 GLU B CA 1
ATOM 1611 C C . GLU B 1 5 ? -0.34 -13.797 4.832 1 98.75 5 GLU B C 1
ATOM 1613 O O . GLU B 1 5 ? -0.642 -13.656 6.02 1 98.75 5 GLU B O 1
ATOM 1618 N N . VAL B 1 6 ? -0.54 -12.898 3.926 1 98.31 6 VAL B N 1
ATOM 1619 C CA . VAL B 1 6 ? -1.025 -11.57 4.293 1 98.31 6 VAL B CA 1
ATOM 1620 C C . VAL B 1 6 ? -2.529 -11.625 4.555 1 98.31 6 VAL B C 1
ATOM 1622 O O . VAL B 1 6 ? -3.311 -11.945 3.656 1 98.31 6 VAL B O 1
ATOM 1625 N N . LYS B 1 7 ? -2.936 -11.219 5.715 1 96.88 7 LYS B N 1
ATOM 1626 C CA . LYS B 1 7 ? -4.32 -11.383 6.148 1 96.88 7 LYS B CA 1
ATOM 1627 C C . LYS B 1 7 ? -5.027 -10.031 6.27 1 96.88 7 LYS B C 1
ATOM 1629 O O . LYS B 1 7 ? -6.133 -9.953 6.809 1 96.88 7 LYS B O 1
ATOM 1634 N N . HIS B 1 8 ? -4.453 -9.023 5.809 1 97.88 8 HIS B N 1
ATOM 1635 C CA . HIS B 1 8 ? -5.055 -7.699 5.848 1 97.88 8 HIS B CA 1
ATOM 1636 C C . HIS B 1 8 ? -6.426 -7.695 5.176 1 97.88 8 HIS B C 1
ATOM 1638 O O . HIS B 1 8 ? -6.598 -8.281 4.105 1 97.88 8 HIS B O 1
ATOM 1644 N N . PRO B 1 9 ? -7.41 -6.977 5.688 1 97.06 9 PRO B N 1
ATOM 1645 C CA . PRO B 1 9 ? -8.773 -6.988 5.156 1 97.06 9 PRO B CA 1
ATOM 1646 C C . PRO B 1 9 ? -8.852 -6.508 3.709 1 97.06 9 PRO B C 1
ATOM 1648 O O . PRO B 1 9 ? -9.617 -7.051 2.912 1 97.06 9 PRO B O 1
ATOM 1651 N N . LEU B 1 10 ? -8.094 -5.523 3.367 1 97 10 LEU B N 1
ATOM 1652 C CA . LEU B 1 10 ? -8.094 -5.027 1.994 1 97 10 LEU B CA 1
ATOM 1653 C C . LEU B 1 10 ? -7.609 -6.102 1.027 1 97 10 LEU B C 1
ATOM 1655 O O . LEU B 1 10 ? -8.156 -6.25 -0.068 1 97 10 LEU B O 1
ATOM 1659 N N . VAL B 1 11 ? -6.57 -6.84 1.438 1 98.12 11 VAL B N 1
ATOM 1660 C CA . VAL B 1 11 ? -6.016 -7.906 0.61 1 98.12 11 VAL B CA 1
ATOM 1661 C C . VAL B 1 11 ? -7.047 -9.023 0.451 1 98.12 11 VAL B C 1
ATOM 1663 O O . VAL B 1 11 ? -7.312 -9.477 -0.665 1 98.12 11 VAL B O 1
ATOM 1666 N N . LYS B 1 12 ? -7.66 -9.406 1.533 1 97.69 12 LYS B N 1
ATOM 1667 C CA . LYS B 1 12 ? -8.664 -10.461 1.512 1 97.69 12 LYS B CA 1
ATOM 1668 C C . LYS B 1 12 ? -9.852 -10.078 0.632 1 97.69 12 LYS B C 1
ATOM 1670 O O . LYS B 1 12 ? -10.328 -10.891 -0.161 1 97.69 12 LYS B O 1
ATOM 1675 N N . HIS B 1 13 ? -10.273 -8.859 0.805 1 96.81 13 HIS B N 1
ATOM 1676 C CA . HIS B 1 13 ? -11.406 -8.359 0.034 1 96.81 13 HIS B CA 1
ATOM 1677 C C . HIS B 1 13 ? -11.094 -8.352 -1.459 1 96.81 13 HIS B C 1
ATOM 1679 O O . HIS B 1 13 ? -11.883 -8.859 -2.262 1 96.81 13 HIS B O 1
ATOM 1685 N N . LYS B 1 14 ? -9.984 -7.77 -1.834 1 97.5 14 LYS B N 1
ATOM 1686 C CA . LYS B 1 14 ? -9.602 -7.66 -3.236 1 97.5 14 LYS B CA 1
ATOM 1687 C C . LYS B 1 14 ? -9.391 -9.039 -3.857 1 97.5 14 LYS B C 1
ATOM 1689 O O . LYS B 1 14 ? -9.789 -9.281 -5 1 97.5 14 LYS B O 1
ATOM 1694 N N . LEU B 1 15 ? -8.789 -9.945 -3.121 1 98.06 15 LEU B N 1
ATOM 1695 C CA . LEU B 1 15 ? -8.625 -11.312 -3.596 1 98.06 15 LEU B CA 1
ATOM 1696 C C . LEU B 1 15 ? -9.977 -11.969 -3.836 1 98.06 15 LEU B C 1
ATOM 1698 O O . LEU B 1 15 ? -10.156 -12.688 -4.82 1 98.06 15 LEU B O 1
ATOM 1702 N N . GLY B 1 16 ? -10.883 -11.758 -2.924 1 97.38 16 GLY B N 1
ATOM 1703 C CA . GLY B 1 16 ? -12.234 -12.266 -3.102 1 97.38 16 GLY B CA 1
ATOM 1704 C C . GLY B 1 16 ? -12.875 -11.82 -4.398 1 97.38 16 GLY B C 1
ATOM 1705 O O . GLY B 1 16 ? -13.492 -12.625 -5.105 1 97.38 16 GLY B O 1
ATOM 1706 N N . LEU B 1 17 ? -12.75 -10.555 -4.711 1 96.5 17 LEU B N 1
ATOM 1707 C CA . LEU B 1 17 ? -13.289 -10.016 -5.957 1 96.5 17 LEU B CA 1
ATOM 1708 C C . LEU B 1 17 ? -12.656 -10.711 -7.164 1 96.5 17 LEU B C 1
ATOM 1710 O O . LEU B 1 17 ? -13.344 -10.984 -8.156 1 96.5 17 LEU B O 1
ATOM 1714 N N . MET B 1 18 ? -11.422 -11.086 -7.07 1 97.81 18 MET B N 1
ATOM 1715 C CA . MET B 1 18 ? -10.68 -11.695 -8.172 1 97.81 18 MET B CA 1
ATOM 1716 C C . MET B 1 18 ? -11.172 -13.109 -8.453 1 97.81 18 MET B C 1
ATOM 1718 O O . MET B 1 18 ? -10.93 -13.656 -9.523 1 97.81 18 MET B O 1
ATOM 1722 N N . ARG B 1 19 ? -11.805 -13.688 -7.484 1 97.94 19 ARG B N 1
ATOM 1723 C CA . ARG B 1 19 ? -12.234 -15.078 -7.621 1 97.94 19 ARG B CA 1
ATOM 1724 C C . ARG B 1 19 ? -13.539 -15.172 -8.406 1 97.94 19 ARG B C 1
ATOM 1726 O O . ARG B 1 19 ? -14 -16.281 -8.719 1 97.94 19 ARG B O 1
ATOM 1733 N N . GLU B 1 20 ? -14.125 -14.031 -8.742 1 96.56 20 GLU B N 1
ATOM 1734 C CA . GLU B 1 20 ? -15.359 -14.023 -9.516 1 96.56 20 GLU B CA 1
ATOM 1735 C C . GLU B 1 20 ? -15.141 -14.609 -10.906 1 96.56 20 GLU B C 1
ATOM 1737 O O . GLU B 1 20 ? -14.219 -14.211 -11.617 1 96.56 20 GLU B O 1
ATOM 1742 N N . ASN B 1 21 ? -15.969 -15.453 -11.281 1 94.56 21 ASN B N 1
ATOM 1743 C CA . ASN B 1 21 ? -15.82 -16.156 -12.547 1 94.56 21 ASN B CA 1
ATOM 1744 C C . ASN B 1 21 ? -15.891 -15.203 -13.734 1 94.56 21 ASN B C 1
ATOM 1746 O O . ASN B 1 21 ? -15.094 -15.312 -14.664 1 94.56 21 ASN B O 1
ATOM 1750 N N . ASP B 1 22 ? -16.844 -14.266 -13.734 1 93.12 22 ASP B N 1
ATOM 1751 C CA . ASP B 1 22 ? -17.109 -13.406 -14.883 1 93.12 22 ASP B CA 1
ATOM 1752 C C . ASP B 1 22 ? -16.406 -12.062 -14.742 1 93.12 22 ASP B C 1
ATOM 1754 O O . ASP B 1 22 ? -16.844 -11.062 -15.328 1 93.12 22 ASP B O 1
ATOM 1758 N N . ILE B 1 23 ? -15.383 -12.031 -13.977 1 95.12 23 ILE B N 1
ATOM 1759 C CA . ILE B 1 23 ? -14.641 -10.789 -13.812 1 95.12 23 ILE B CA 1
ATOM 1760 C C . ILE B 1 23 ? -14.031 -10.367 -15.156 1 95.12 23 ILE B C 1
ATOM 1762 O O . ILE B 1 23 ? -13.562 -11.211 -15.922 1 95.12 23 ILE B O 1
ATOM 1766 N N . SER B 1 24 ? -14.07 -9.109 -15.445 1 95.75 24 SER B N 1
ATOM 1767 C CA . SER B 1 24 ? -13.484 -8.609 -16.688 1 95.75 24 SER B CA 1
ATOM 1768 C C . SER B 1 24 ? -11.961 -8.609 -16.625 1 95.75 24 SER B C 1
ATOM 1770 O O . SER B 1 24 ? -11.383 -8.539 -15.539 1 95.75 24 SER B O 1
ATOM 1772 N N . THR B 1 25 ? -11.328 -8.68 -17.781 1 94.75 25 THR B N 1
ATOM 1773 C CA . THR B 1 25 ? -9.875 -8.625 -17.906 1 94.75 25 THR B CA 1
ATOM 1774 C C . THR B 1 25 ? -9.328 -7.348 -17.266 1 94.75 25 THR B C 1
ATOM 1776 O O . THR B 1 25 ? -8.344 -7.387 -16.531 1 94.75 25 THR B O 1
ATOM 1779 N N . LYS B 1 26 ? -10 -6.309 -17.578 1 94.69 26 LYS B N 1
ATOM 1780 C CA . LYS B 1 26 ? -9.578 -5.02 -17.047 1 94.69 26 LYS B CA 1
ATOM 1781 C C . LYS B 1 26 ? -9.609 -5.027 -15.516 1 94.69 26 LYS B C 1
ATOM 1783 O O . LYS B 1 26 ? -8.633 -4.641 -14.875 1 94.69 26 LYS B O 1
ATOM 1788 N N . ARG B 1 27 ? -10.695 -5.453 -14.969 1 95.31 27 ARG B N 1
ATOM 1789 C CA . ARG B 1 27 ? -10.867 -5.469 -13.523 1 95.31 27 ARG B CA 1
ATOM 1790 C C . ARG B 1 27 ? -9.891 -6.438 -12.867 1 95.31 27 ARG B C 1
ATOM 1792 O O . ARG B 1 27 ? -9.328 -6.137 -11.812 1 95.31 27 ARG B O 1
ATOM 1799 N N . PHE B 1 28 ? -9.695 -7.578 -13.477 1 96.81 28 PHE B N 1
ATOM 1800 C CA . PHE B 1 28 ? -8.75 -8.555 -12.945 1 96.81 28 PHE B CA 1
ATOM 1801 C C . PHE B 1 28 ? -7.34 -7.98 -12.922 1 96.81 28 PHE B C 1
ATOM 1803 O O . PHE B 1 28 ? -6.625 -8.109 -11.93 1 96.81 28 PHE B O 1
ATOM 1810 N N . ARG B 1 29 ? -6.934 -7.273 -13.922 1 95.06 29 ARG B N 1
ATOM 1811 C CA . ARG B 1 29 ? -5.609 -6.672 -14.016 1 95.06 29 ARG B CA 1
ATOM 1812 C C . ARG B 1 29 ? -5.422 -5.605 -12.938 1 95.06 29 ARG B C 1
ATOM 1814 O O . ARG B 1 29 ? -4.363 -5.535 -12.305 1 95.06 29 ARG B O 1
ATOM 1821 N N . GLU B 1 30 ? -6.441 -4.848 -12.789 1 94.88 30 GLU B N 1
ATOM 1822 C CA . GLU B 1 30 ? -6.391 -3.799 -11.773 1 94.88 30 GLU B CA 1
ATOM 1823 C C . GLU B 1 30 ? -6.207 -4.387 -10.375 1 94.88 30 GLU B C 1
ATOM 1825 O O . GLU B 1 30 ? -5.355 -3.93 -9.609 1 94.88 30 GLU B O 1
ATOM 1830 N N . LEU B 1 31 ? -6.988 -5.375 -10.133 1 97.12 31 LEU B N 1
ATOM 1831 C CA . LEU B 1 31 ? -6.934 -6 -8.82 1 97.12 31 LEU B CA 1
ATOM 1832 C C . LEU B 1 31 ? -5.605 -6.715 -8.609 1 97.12 31 LEU B C 1
ATOM 1834 O O . LEU B 1 31 ? -5.039 -6.668 -7.516 1 97.12 31 LEU B O 1
ATOM 1838 N N . ALA B 1 32 ? -5.105 -7.363 -9.633 1 97.12 32 ALA B N 1
ATOM 1839 C CA . ALA B 1 32 ? -3.807 -8.031 -9.539 1 97.12 32 ALA B CA 1
ATOM 1840 C C . ALA B 1 32 ? -2.701 -7.031 -9.219 1 97.12 32 ALA B C 1
ATOM 1842 O O . ALA B 1 32 ? -1.836 -7.297 -8.383 1 97.12 32 ALA B O 1
ATOM 1843 N N . SER B 1 33 ? -2.771 -5.934 -9.852 1 96.06 33 SER B N 1
ATOM 1844 C CA . SER B 1 33 ? -1.81 -4.863 -9.602 1 96.06 33 SER B CA 1
ATOM 1845 C C . SER B 1 33 ? -1.927 -4.332 -8.18 1 96.06 33 SER B C 1
ATOM 1847 O O . SER B 1 33 ? -0.918 -4.152 -7.492 1 96.06 33 SER B O 1
ATOM 1849 N N . GLU B 1 34 ? -3.129 -4.098 -7.73 1 96.5 34 GLU B N 1
ATOM 1850 C CA . GLU B 1 34 ? -3.369 -3.568 -6.391 1 96.5 34 GLU B CA 1
ATOM 1851 C C . GLU B 1 34 ? -2.871 -4.535 -5.32 1 96.5 34 GLU B C 1
ATOM 1853 O O . GLU B 1 34 ? -2.166 -4.133 -4.395 1 96.5 34 GLU B O 1
ATOM 1858 N N . VAL B 1 35 ? -3.217 -5.785 -5.449 1 97.81 35 VAL B N 1
ATOM 1859 C CA . VAL B 1 35 ? -2.785 -6.777 -4.469 1 97.81 35 VAL B CA 1
ATOM 1860 C C . VAL B 1 35 ? -1.268 -6.934 -4.527 1 97.81 35 VAL B C 1
ATOM 1862 O O . VAL B 1 35 ? -0.61 -7.066 -3.492 1 97.81 35 VAL B O 1
ATOM 1865 N N . GLY B 1 36 ? -0.717 -6.883 -5.754 1 97.5 36 GLY B N 1
ATOM 1866 C CA . GLY B 1 36 ? 0.729 -6.887 -5.895 1 97.5 36 GLY B CA 1
ATOM 1867 C C . GLY B 1 36 ? 1.41 -5.762 -5.141 1 97.5 36 GLY B C 1
ATOM 1868 O O . GLY B 1 36 ? 2.443 -5.973 -4.5 1 97.5 36 GLY B O 1
ATOM 1869 N N . SER B 1 37 ? 0.808 -4.633 -5.219 1 97.38 37 SER B N 1
ATOM 1870 C CA . SER B 1 37 ? 1.331 -3.473 -4.508 1 97.38 37 SER B CA 1
ATOM 1871 C C . SER B 1 37 ? 1.315 -3.695 -2.998 1 97.38 37 SER B C 1
ATOM 1873 O O . SER B 1 37 ? 2.307 -3.426 -2.316 1 97.38 37 SER B O 1
ATOM 1875 N N . LEU B 1 38 ? 0.266 -4.191 -2.482 1 98.06 38 LEU B N 1
ATOM 1876 C CA . LEU B 1 38 ? 0.114 -4.395 -1.046 1 98.06 38 LEU B CA 1
ATOM 1877 C C . LEU B 1 38 ? 1.049 -5.492 -0.552 1 98.06 38 LEU B C 1
ATOM 1879 O O . LEU B 1 38 ? 1.625 -5.383 0.533 1 98.06 38 LEU B O 1
ATOM 1883 N N . LEU B 1 39 ? 1.253 -6.523 -1.328 1 98.56 39 LEU B N 1
ATOM 1884 C CA . LEU B 1 39 ? 2.209 -7.57 -0.978 1 98.56 39 LEU B CA 1
ATOM 1885 C C . LEU B 1 39 ? 3.633 -7.02 -0.965 1 98.56 39 LEU B C 1
ATOM 1887 O O . LEU B 1 39 ? 4.449 -7.422 -0.132 1 98.56 39 LEU B O 1
ATOM 1891 N N . THR B 1 40 ? 3.889 -6.145 -1.902 1 97.94 40 THR B N 1
ATOM 1892 C CA . THR B 1 40 ? 5.207 -5.516 -1.946 1 97.94 40 THR B CA 1
ATOM 1893 C C . THR B 1 40 ? 5.477 -4.734 -0.664 1 97.94 40 THR B C 1
ATOM 1895 O O . THR B 1 40 ? 6.578 -4.797 -0.113 1 97.94 40 THR B O 1
ATOM 1898 N N . TYR B 1 41 ? 4.457 -4.035 -0.22 1 98.12 41 TYR B N 1
ATOM 1899 C CA . TYR B 1 41 ? 4.574 -3.295 1.031 1 98.12 41 TYR B CA 1
ATOM 1900 C C . TYR B 1 41 ? 4.965 -4.219 2.178 1 98.12 41 TYR B C 1
ATOM 1902 O O . TYR B 1 41 ? 5.875 -3.91 2.949 1 98.12 41 TYR B O 1
ATOM 1910 N N . GLU B 1 42 ? 4.367 -5.363 2.25 1 98.25 42 GLU B N 1
ATOM 1911 C CA . GLU B 1 42 ? 4.668 -6.352 3.277 1 98.25 42 GLU B CA 1
ATOM 1912 C C . GLU B 1 42 ? 6.074 -6.926 3.096 1 98.25 42 GLU B C 1
ATOM 1914 O O . GLU B 1 42 ? 6.82 -7.066 4.066 1 98.25 42 GLU B O 1
ATOM 1919 N N . ALA B 1 43 ? 6.453 -7.156 1.918 1 97.81 43 ALA B N 1
ATOM 1920 C CA . ALA B 1 43 ? 7.707 -7.836 1.606 1 97.81 43 ALA B CA 1
ATOM 1921 C C . ALA B 1 43 ? 8.898 -6.914 1.834 1 97.81 43 ALA B C 1
ATOM 1923 O O . ALA B 1 43 ? 10.031 -7.379 1.981 1 97.81 43 ALA B O 1
ATOM 1924 N N . THR B 1 44 ? 8.672 -5.621 1.887 1 96.62 44 THR B N 1
ATOM 1925 C CA . THR B 1 44 ? 9.781 -4.68 1.972 1 96.62 44 THR B CA 1
ATOM 1926 C C . THR B 1 44 ? 9.859 -4.062 3.365 1 96.62 44 THR B C 1
ATOM 1928 O O . THR B 1 44 ? 10.539 -3.057 3.566 1 96.62 44 THR B O 1
ATOM 1931 N N . ALA B 1 45 ? 9.18 -4.641 4.324 1 96.69 45 ALA B N 1
ATOM 1932 C CA . ALA B 1 45 ? 9.094 -4.094 5.676 1 96.69 45 ALA B CA 1
ATOM 1933 C C . ALA B 1 45 ? 10.445 -4.164 6.383 1 96.69 45 ALA B C 1
ATOM 1935 O O . ALA B 1 45 ? 10.664 -3.49 7.391 1 96.69 45 ALA B O 1
ATOM 1936 N N . ASP B 1 46 ? 11.406 -4.988 5.895 1 95.19 46 ASP B N 1
ATOM 1937 C CA . ASP B 1 46 ? 12.68 -5.191 6.586 1 95.19 46 ASP B CA 1
ATOM 1938 C C . ASP B 1 46 ? 13.828 -4.516 5.836 1 95.19 46 ASP B C 1
ATOM 1940 O O . ASP B 1 46 ? 14.992 -4.727 6.16 1 95.19 46 ASP B O 1
ATOM 1944 N N . LEU B 1 47 ? 13.516 -3.752 4.812 1 94.38 47 LEU B N 1
ATOM 1945 C CA . LEU B 1 47 ? 14.578 -3.043 4.105 1 94.38 47 LEU B CA 1
ATOM 1946 C C . LEU B 1 47 ? 15.32 -2.102 5.043 1 94.38 47 LEU B C 1
ATOM 1948 O O . LEU B 1 47 ? 14.703 -1.437 5.879 1 94.38 47 LEU B O 1
ATOM 1952 N N . ALA B 1 48 ? 16.547 -2.072 4.891 1 93.25 48 ALA B N 1
ATOM 1953 C CA . ALA B 1 48 ? 17.375 -1.185 5.707 1 93.25 48 ALA B CA 1
ATOM 1954 C C . ALA B 1 48 ? 17.359 0.238 5.156 1 93.25 48 ALA B C 1
ATOM 1956 O O . ALA B 1 48 ? 17.344 0.438 3.938 1 93.25 48 ALA B O 1
ATOM 1957 N N . THR B 1 49 ? 17.328 1.193 6.043 1 95 49 THR B N 1
ATOM 1958 C CA . THR B 1 49 ? 17.453 2.598 5.672 1 95 49 THR B CA 1
ATOM 1959 C C . THR B 1 49 ? 18.75 3.191 6.223 1 95 49 THR B C 1
ATOM 1961 O O . THR B 1 49 ? 19.391 2.596 7.094 1 95 49 THR B O 1
ATOM 1964 N N . GLU B 1 50 ? 19.188 4.188 5.645 1 96.12 50 GLU B N 1
ATOM 1965 C CA . GLU B 1 50 ? 20.312 4.973 6.129 1 96.12 50 GLU B CA 1
ATOM 1966 C C . GLU B 1 50 ? 19.969 6.457 6.199 1 96.12 50 GLU B C 1
ATOM 1968 O O . GLU B 1 50 ? 19.078 6.926 5.492 1 96.12 50 GLU B O 1
ATOM 1973 N N . LYS B 1 51 ? 20.75 7.145 7.109 1 96.94 51 LYS B N 1
ATOM 1974 C CA . LYS B 1 51 ? 20.531 8.578 7.258 1 96.94 51 LYS B CA 1
ATOM 1975 C C . LYS B 1 51 ? 21.359 9.367 6.254 1 96.94 51 LYS B C 1
ATOM 1977 O O . LYS B 1 51 ? 22.547 9.086 6.059 1 96.94 51 LYS B O 1
ATOM 1982 N N . VAL B 1 52 ? 20.703 10.289 5.578 1 96.5 52 VAL B N 1
ATOM 1983 C CA . VAL B 1 52 ? 21.391 11.195 4.672 1 96.5 52 VAL B CA 1
ATOM 1984 C C . VAL B 1 52 ? 20.906 12.625 4.906 1 96.5 52 VAL B C 1
ATOM 1986 O O . VAL B 1 52 ? 19.75 12.852 5.254 1 96.5 52 VAL B O 1
ATOM 1989 N N . THR B 1 53 ? 21.812 13.547 4.789 1 97.88 53 THR B N 1
ATOM 1990 C CA . THR B 1 53 ? 21.438 14.953 4.934 1 97.88 53 THR B CA 1
ATOM 1991 C C . THR B 1 53 ? 21.109 15.57 3.578 1 97.88 53 THR B C 1
ATOM 1993 O O . THR B 1 53 ? 21.891 15.43 2.627 1 97.88 53 THR B O 1
ATOM 1996 N N . ILE B 1 54 ? 19.969 16.219 3.492 1 96.88 54 ILE B N 1
ATOM 1997 C CA . ILE B 1 54 ? 19.578 16.891 2.26 1 96.88 54 ILE B CA 1
ATOM 1998 C C . ILE B 1 54 ? 19.219 18.344 2.561 1 96.88 54 ILE B C 1
ATOM 2000 O O . ILE B 1 54 ? 19.172 18.75 3.725 1 96.88 54 ILE B O 1
ATOM 2004 N N . ASP B 1 55 ? 19 19.078 1.483 1 97 55 ASP B N 1
ATOM 2005 C CA . ASP B 1 55 ? 18.562 20.469 1.65 1 97 55 ASP B CA 1
ATOM 2006 C C . ASP B 1 55 ? 17.047 20.547 1.741 1 97 55 ASP B C 1
ATOM 2008 O O . ASP B 1 55 ? 16.344 20.281 0.764 1 97 55 ASP B O 1
ATOM 2012 N N . GLY B 1 56 ? 16.562 20.906 2.898 1 95.75 56 GLY B N 1
ATOM 2013 C CA . GLY B 1 56 ? 15.133 21.062 3.109 1 95.75 56 GLY B CA 1
ATOM 2014 C C . GLY B 1 56 ? 14.672 22.5 3 1 95.75 56 GLY B C 1
ATOM 2015 O O . GLY B 1 56 ? 15.477 23.406 2.746 1 95.75 56 GLY B O 1
ATOM 2016 N N . TRP B 1 57 ? 13.406 22.75 3.141 1 92.25 57 TRP B N 1
ATOM 2017 C CA . TRP B 1 57 ? 12.797 24.062 2.988 1 92.25 57 TRP B CA 1
ATOM 2018 C C . TRP B 1 57 ? 13.281 25.016 4.082 1 92.25 57 TRP B C 1
ATOM 2020 O O . TRP B 1 57 ? 13.289 26.234 3.889 1 92.25 57 TRP B O 1
ATOM 2030 N N . CYS B 1 58 ? 13.711 24.438 5.227 1 92.75 58 CYS B N 1
ATOM 2031 C CA . CYS B 1 58 ? 14.156 25.234 6.367 1 92.75 58 CYS B CA 1
ATOM 2032 C C . CYS B 1 58 ? 15.625 24.984 6.664 1 92.75 58 CYS B C 1
ATOM 2034 O O . CYS B 1 58 ? 16.062 25.094 7.812 1 92.75 58 CYS B O 1
ATOM 2036 N N . GLY B 1 59 ? 16.359 24.531 5.668 1 94.31 59 GLY B N 1
ATOM 2037 C CA . GLY B 1 59 ? 17.781 24.203 5.836 1 94.31 59 GLY B CA 1
ATOM 2038 C C . GLY B 1 59 ? 18.062 22.719 5.734 1 94.31 59 GLY B C 1
ATOM 2039 O O . GLY B 1 59 ? 17.188 21.938 5.367 1 94.31 59 GLY B O 1
ATOM 2040 N N . PRO B 1 60 ? 19.328 22.391 6.152 1 97.12 60 PRO B N 1
ATOM 2041 C CA . PRO B 1 60 ? 19.688 20.969 6.07 1 97.12 60 PRO B CA 1
ATOM 2042 C C . PRO B 1 60 ? 18.828 20.094 6.98 1 97.12 60 PRO B C 1
ATOM 2044 O O . PRO B 1 60 ? 18.547 20.469 8.125 1 97.12 60 PRO B O 1
ATOM 2047 N N . VAL B 1 61 ? 18.406 18.969 6.445 1 97.06 61 VAL B N 1
ATOM 2048 C CA . VAL B 1 61 ? 17.562 18.047 7.195 1 97.06 61 VAL B CA 1
ATOM 2049 C C . VAL B 1 61 ? 18.047 16.625 7.008 1 97.06 61 VAL B C 1
ATOM 2051 O O . VAL B 1 61 ? 18.406 16.219 5.895 1 97.06 61 VAL B O 1
ATOM 2054 N N . GLU B 1 62 ? 18.109 15.906 8.07 1 97.44 62 GLU B N 1
ATOM 2055 C CA . GLU B 1 62 ? 18.422 14.484 8.008 1 97.44 62 GLU B CA 1
ATOM 2056 C C . GLU B 1 62 ? 17.203 13.656 7.668 1 97.44 62 GLU B C 1
ATOM 2058 O O . GLU B 1 62 ? 16.141 13.805 8.297 1 97.44 62 GLU B O 1
ATOM 2063 N N . VAL B 1 63 ? 17.359 12.797 6.645 1 96.94 63 VAL B N 1
ATOM 2064 C CA . VAL B 1 63 ? 16.219 11.984 6.223 1 96.94 63 VAL B CA 1
ATOM 2065 C C . VAL B 1 63 ? 16.641 10.516 6.137 1 96.94 63 VAL B C 1
ATOM 2067 O O . VAL B 1 63 ? 17.828 10.211 6.109 1 96.94 63 VAL B O 1
ATOM 2070 N N . ASP B 1 64 ? 15.688 9.641 6.188 1 96.69 64 ASP B N 1
ATOM 2071 C CA . ASP B 1 64 ? 15.898 8.211 5.957 1 96.69 64 ASP B CA 1
ATOM 2072 C C . ASP B 1 64 ? 15.805 7.875 4.473 1 96.69 64 ASP B C 1
ATOM 2074 O O . ASP B 1 64 ? 14.867 8.297 3.791 1 96.69 64 ASP B O 1
ATOM 2078 N N . GLN B 1 65 ? 16.75 7.199 4.008 1 94.44 65 GLN B N 1
ATOM 2079 C CA . GLN B 1 65 ? 16.781 6.676 2.648 1 94.44 65 GLN B CA 1
ATOM 2080 C C . GLN B 1 65 ? 17.047 5.172 2.643 1 94.44 65 GLN B C 1
ATOM 2082 O O . GLN B 1 65 ? 17.828 4.672 3.441 1 94.44 65 GLN B O 1
ATOM 2087 N N . ILE B 1 66 ? 16.297 4.496 1.803 1 92.69 66 ILE B N 1
ATOM 2088 C CA . ILE B 1 66 ? 16.547 3.064 1.68 1 92.69 66 ILE B CA 1
ATOM 2089 C C . ILE B 1 66 ? 18.016 2.83 1.327 1 92.69 66 ILE B C 1
ATOM 2091 O O . ILE B 1 66 ? 18.562 3.494 0.443 1 92.69 66 ILE B O 1
ATOM 2095 N N . LYS B 1 67 ? 18.656 2.002 2.109 1 87.12 67 LYS B N 1
ATOM 2096 C CA . LYS B 1 67 ? 20.094 1.74 1.967 1 87.12 67 LYS B CA 1
ATOM 2097 C C . LYS B 1 67 ? 20.359 0.756 0.831 1 87.12 67 LYS B C 1
ATOM 2099 O O . LYS B 1 67 ? 19.719 -0.294 0.749 1 87.12 67 LYS B O 1
ATOM 2104 N N . GLY B 1 68 ? 21.578 1.142 0.131 1 66.44 68 GLY B N 1
ATOM 2105 C CA . GLY B 1 68 ? 22.344 0.204 -0.665 1 66.44 68 GLY B CA 1
ATOM 2106 C C . GLY B 1 68 ? 21.531 -0.469 -1.754 1 66.44 68 GLY B C 1
ATOM 2107 O O . GLY B 1 68 ? 21.797 -0.269 -2.943 1 66.44 68 GLY B O 1
ATOM 2108 N N . LYS B 1 69 ? 20.594 -1.507 -1.306 1 63.19 69 LYS B N 1
ATOM 2109 C CA . LYS B 1 69 ? 20.188 -2.656 -2.107 1 63.19 69 LYS B CA 1
ATOM 2110 C C . LYS B 1 69 ? 19.172 -2.25 -3.17 1 63.19 69 LYS B C 1
ATOM 2112 O O . LYS B 1 69 ? 18.016 -1.942 -2.852 1 63.19 69 LYS B O 1
ATOM 2117 N N . LYS B 1 70 ? 19.672 -2.344 -4.34 1 85.94 70 LYS B N 1
ATOM 2118 C CA . LYS B 1 70 ? 18.812 -2.107 -5.5 1 85.94 70 LYS B CA 1
ATOM 2119 C C . LYS B 1 70 ? 17.844 -3.258 -5.707 1 85.94 70 LYS B C 1
ATOM 2121 O O . LYS B 1 70 ? 18.125 -4.402 -5.355 1 85.94 70 LYS B O 1
ATOM 2126 N N . ILE B 1 71 ? 16.75 -2.998 -5.934 1 94.19 71 ILE B N 1
ATOM 2127 C CA . ILE B 1 71 ? 15.703 -3.99 -6.145 1 94.19 71 ILE B CA 1
ATOM 2128 C C . ILE B 1 71 ? 15.508 -4.227 -7.641 1 94.19 71 ILE B C 1
ATOM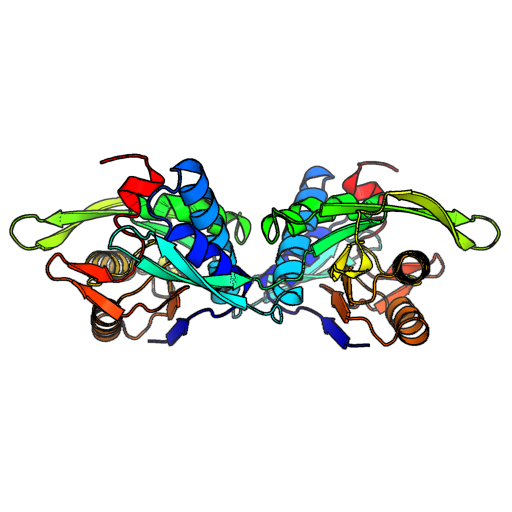 2130 O O . ILE B 1 71 ? 15.555 -3.283 -8.438 1 94.19 71 ILE B O 1
ATOM 2134 N N . THR B 1 72 ? 15.492 -5.477 -7.996 1 96.56 72 THR B N 1
ATOM 2135 C CA . THR B 1 72 ? 15 -5.836 -9.32 1 96.56 72 THR B CA 1
ATOM 2136 C C . THR B 1 72 ? 13.688 -6.602 -9.219 1 96.56 72 THR B C 1
ATOM 2138 O O . THR B 1 72 ? 13.531 -7.465 -8.352 1 96.56 72 THR B O 1
ATOM 2141 N N . VAL B 1 73 ? 12.727 -6.184 -9.977 1 97.38 73 VAL B N 1
ATOM 2142 C CA . VAL B 1 73 ? 11.477 -6.922 -10.102 1 97.38 73 VAL B CA 1
ATOM 2143 C C . VAL B 1 73 ? 11.594 -7.949 -11.227 1 97.38 73 VAL B C 1
ATOM 2145 O O . VAL B 1 73 ? 12.086 -7.637 -12.312 1 97.38 73 VAL B O 1
ATOM 2148 N N . VAL B 1 74 ? 11.148 -9.18 -10.945 1 97.44 74 VAL B N 1
ATOM 2149 C CA . VAL B 1 74 ? 11.289 -10.281 -11.898 1 97.44 74 VAL B CA 1
ATOM 2150 C C . VAL B 1 74 ? 9.93 -10.906 -12.18 1 97.44 74 VAL B C 1
ATOM 2152 O O . VAL B 1 74 ? 9.578 -11.938 -11.594 1 97.44 74 VAL B O 1
ATOM 2155 N N . PRO B 1 75 ? 9.188 -10.344 -13.078 1 97.06 75 PRO B N 1
ATOM 2156 C CA . PRO B 1 75 ? 7.945 -11 -13.484 1 97.06 75 PRO B CA 1
ATOM 2157 C C . PRO B 1 75 ? 8.188 -12.273 -14.297 1 97.06 75 PRO B C 1
ATOM 2159 O O . PRO B 1 75 ? 9.047 -12.289 -15.18 1 97.06 75 PRO B O 1
ATOM 2162 N N . ILE B 1 76 ? 7.488 -13.305 -13.938 1 95.06 76 ILE B N 1
ATOM 2163 C CA . ILE B 1 76 ? 7.469 -14.5 -14.773 1 95.06 76 ILE B CA 1
ATOM 2164 C C . ILE B 1 76 ? 6.398 -14.352 -15.852 1 95.06 76 ILE B C 1
ATOM 2166 O O . ILE B 1 76 ? 5.219 -14.172 -15.547 1 95.06 76 ILE B O 1
ATOM 2170 N N . LEU B 1 77 ? 6.832 -14.391 -17.031 1 91 77 LEU B N 1
ATOM 2171 C CA . LEU B 1 77 ? 5.918 -14.219 -18.156 1 91 77 LEU B CA 1
ATOM 2172 C C . LEU B 1 77 ? 5.016 -15.445 -18.312 1 91 77 LEU B C 1
ATOM 2174 O O . LEU B 1 77 ? 5.48 -16.578 -18.203 1 91 77 LEU B O 1
ATOM 2178 N N . ARG B 1 78 ? 3.664 -15.172 -18.609 1 89.19 78 ARG B N 1
ATOM 2179 C CA . ARG B 1 78 ? 3.088 -13.875 -18.953 1 89.19 78 ARG B CA 1
ATOM 2180 C C . ARG B 1 78 ? 2.373 -13.258 -17.766 1 89.19 78 ARG B C 1
ATOM 2182 O O . ARG B 1 78 ? 2.383 -12.039 -17.594 1 89.19 78 ARG B O 1
ATOM 2189 N N . ALA B 1 79 ? 1.937 -14 -16.906 1 89.62 79 ALA B N 1
ATOM 2190 C CA . ALA B 1 79 ? 0.97 -13.578 -15.891 1 89.62 79 ALA B CA 1
ATOM 2191 C C . ALA B 1 79 ? 1.618 -12.656 -14.867 1 89.62 79 ALA B C 1
ATOM 2193 O O . ALA B 1 79 ? 0.954 -11.781 -14.297 1 89.62 79 ALA B O 1
ATOM 2194 N N . GLY B 1 80 ? 2.928 -12.781 -14.68 1 93.88 80 GLY B N 1
ATOM 2195 C CA . GLY B 1 80 ? 3.629 -11.945 -13.719 1 93.88 80 GLY B CA 1
ATOM 2196 C C . GLY B 1 80 ? 3.59 -10.469 -14.062 1 93.88 80 GLY B C 1
ATOM 2197 O O . GLY B 1 80 ? 3.723 -9.617 -13.18 1 93.88 80 GLY B O 1
ATOM 2198 N N . LEU B 1 81 ? 3.396 -10.156 -15.305 1 91.88 81 LEU B N 1
ATOM 2199 C CA . LEU B 1 81 ? 3.34 -8.773 -15.75 1 91.88 81 LEU B CA 1
ATOM 2200 C C . LEU B 1 81 ? 2.141 -8.055 -15.141 1 91.88 81 LEU B C 1
ATOM 2202 O O . LEU B 1 81 ? 2.191 -6.844 -14.906 1 91.88 81 LEU B O 1
ATOM 2206 N N . GLY B 1 82 ? 1.118 -8.75 -14.938 1 92.5 82 GLY B N 1
ATOM 2207 C CA . GLY B 1 82 ? -0.089 -8.172 -14.367 1 92.5 82 GLY B CA 1
ATOM 2208 C C . GLY B 1 82 ? 0.115 -7.625 -12.969 1 92.5 82 GLY B C 1
ATOM 2209 O O . GLY B 1 82 ? -0.674 -6.805 -12.492 1 92.5 82 GLY B O 1
ATOM 2210 N N . MET B 1 83 ? 1.156 -8.055 -12.305 1 95.81 83 MET B N 1
ATOM 2211 C CA . MET B 1 83 ? 1.445 -7.625 -10.938 1 95.81 83 MET B CA 1
ATOM 2212 C C . MET B 1 83 ? 2.553 -6.574 -10.922 1 95.81 83 MET B C 1
ATOM 2214 O O . MET B 1 83 ? 2.707 -5.848 -9.938 1 95.81 83 MET B O 1
ATOM 2218 N N . MET B 1 84 ? 3.266 -6.508 -11.945 1 94.56 84 MET B N 1
ATOM 2219 C CA . MET B 1 84 ? 4.504 -5.73 -12 1 94.56 84 MET B CA 1
ATOM 2220 C C . MET B 1 84 ? 4.23 -4.254 -11.734 1 94.56 84 MET B C 1
ATOM 2222 O O . MET B 1 84 ? 4.969 -3.607 -10.992 1 94.56 84 MET B O 1
ATOM 2226 N N . GLU B 1 85 ? 3.176 -3.75 -12.281 1 91.88 85 GLU B N 1
ATOM 2227 C CA . GLU B 1 85 ? 2.871 -2.332 -12.109 1 91.88 85 GLU B CA 1
ATOM 2228 C C . GLU B 1 85 ? 2.645 -1.989 -10.641 1 91.88 85 GLU B C 1
ATOM 2230 O O . GLU B 1 85 ? 3.111 -0.954 -10.164 1 91.88 85 GLU B O 1
ATOM 2235 N N . GLY B 1 86 ? 1.921 -2.795 -10.016 1 94.06 86 GLY B N 1
ATOM 2236 C CA . GLY B 1 86 ? 1.688 -2.582 -8.594 1 94.06 86 GLY B CA 1
ATOM 2237 C C . GLY B 1 86 ? 2.961 -2.604 -7.77 1 94.06 86 GLY B C 1
ATOM 2238 O O . GLY B 1 86 ? 3.111 -1.819 -6.832 1 94.06 86 GLY B O 1
ATOM 2239 N N . VAL B 1 87 ? 3.867 -3.461 -8.117 1 95.81 87 VAL B N 1
ATOM 2240 C CA . VAL B 1 87 ? 5.148 -3.559 -7.426 1 95.81 87 VAL B CA 1
ATOM 2241 C C . VAL B 1 87 ? 5.945 -2.273 -7.637 1 95.81 87 VAL B C 1
ATOM 2243 O O . VAL B 1 87 ? 6.469 -1.698 -6.676 1 95.81 87 VAL B O 1
ATOM 2246 N N . LEU B 1 88 ? 5.941 -1.754 -8.859 1 93.5 88 LEU B N 1
ATOM 2247 C CA . LEU B 1 88 ? 6.738 -0.588 -9.219 1 93.5 88 LEU B CA 1
ATOM 2248 C C . LEU B 1 88 ? 6.188 0.673 -8.562 1 93.5 88 LEU B C 1
ATOM 2250 O O . LEU B 1 88 ? 6.918 1.651 -8.375 1 93.5 88 LEU B O 1
ATOM 2254 N N . GLU B 1 89 ? 4.973 0.649 -8.172 1 90.44 89 GLU B N 1
ATOM 2255 C CA . GLU B 1 89 ? 4.406 1.775 -7.438 1 90.44 89 GLU B CA 1
ATOM 2256 C C . GLU B 1 89 ? 5.105 1.967 -6.094 1 90.44 89 GLU B C 1
ATOM 2258 O O . GLU B 1 89 ? 5.281 3.098 -5.637 1 90.44 89 GLU B O 1
ATOM 2263 N N . ASN B 1 90 ? 5.492 0.899 -5.5 1 92.5 90 ASN B N 1
ATOM 2264 C CA . ASN B 1 90 ? 6.164 0.947 -4.203 1 92.5 90 ASN B CA 1
ATOM 2265 C C . ASN B 1 90 ? 7.664 1.166 -4.359 1 92.5 90 ASN B C 1
ATOM 2267 O O . ASN B 1 90 ? 8.297 1.806 -3.514 1 92.5 90 ASN B O 1
ATOM 2271 N N . VAL B 1 91 ? 8.188 0.641 -5.473 1 92.56 91 VAL B N 1
ATOM 2272 C CA . VAL B 1 91 ? 9.625 0.737 -5.711 1 92.56 91 VAL B CA 1
ATOM 2273 C C . VAL B 1 91 ? 9.883 1.212 -7.141 1 92.56 91 VAL B C 1
ATOM 2275 O O . VAL B 1 91 ? 10.453 0.478 -7.953 1 92.56 91 VAL B O 1
ATOM 2278 N N . PRO B 1 92 ? 9.625 2.477 -7.391 1 88.94 92 PRO B N 1
ATOM 2279 C CA . PRO B 1 92 ? 9.625 2.982 -8.766 1 88.94 92 PRO B CA 1
ATOM 2280 C C . PRO B 1 92 ? 11.008 2.955 -9.406 1 88.94 92 PRO B C 1
ATOM 2282 O O . PRO B 1 92 ? 11.117 2.941 -10.641 1 88.94 92 PRO B O 1
ATOM 2285 N N . SER B 1 93 ? 12.047 2.902 -8.695 1 88.31 93 SER B N 1
ATOM 2286 C CA . SER B 1 93 ? 13.406 2.928 -9.242 1 88.31 93 SER B CA 1
ATOM 2287 C C . SER B 1 93 ? 13.914 1.517 -9.516 1 88.31 93 SER B C 1
ATOM 2289 O O . SER B 1 93 ? 15.023 1.341 -10.031 1 88.31 93 SER B O 1
ATOM 2291 N N . ALA B 1 94 ? 13.086 0.522 -9.164 1 93.12 94 ALA B N 1
ATOM 2292 C CA . ALA B 1 94 ? 13.508 -0.862 -9.359 1 93.12 94 ALA B CA 1
ATOM 2293 C C . ALA B 1 94 ? 13.719 -1.165 -10.836 1 93.12 94 ALA B C 1
ATOM 2295 O O . ALA B 1 94 ? 12.938 -0.722 -11.688 1 93.12 94 ALA B O 1
ATOM 2296 N N . ARG B 1 95 ? 14.781 -1.893 -11.125 1 93.69 95 ARG B N 1
ATOM 2297 C CA . ARG B 1 95 ? 15.008 -2.396 -12.477 1 93.69 95 ARG B CA 1
ATOM 2298 C C . ARG B 1 95 ? 14.234 -3.693 -12.711 1 93.69 95 ARG B C 1
ATOM 2300 O O . ARG B 1 95 ? 13.828 -4.359 -11.758 1 93.69 95 ARG B O 1
ATOM 2307 N N . ILE B 1 96 ? 14.023 -3.941 -13.992 1 94.88 96 ILE B N 1
ATOM 2308 C CA . ILE B 1 96 ? 13.156 -5.066 -14.312 1 94.88 96 ILE B CA 1
ATOM 2309 C C . ILE B 1 96 ? 13.969 -6.172 -14.984 1 94.88 96 ILE B C 1
ATOM 2311 O O . ILE B 1 96 ? 14.727 -5.918 -15.922 1 94.88 96 ILE B O 1
ATOM 2315 N N . SER B 1 97 ? 13.914 -7.32 -14.438 1 94.94 97 SER B N 1
ATOM 2316 C CA . SER B 1 97 ? 14.352 -8.562 -15.062 1 94.94 97 SER B CA 1
ATOM 2317 C C . SER B 1 97 ? 13.164 -9.422 -15.484 1 94.94 97 SER B C 1
ATOM 2319 O O . SER B 1 97 ? 12.164 -9.508 -14.766 1 94.94 97 SER B O 1
ATOM 2321 N N . VAL B 1 98 ? 13.242 -10.008 -16.672 1 93.06 98 VAL B N 1
ATOM 2322 C CA . VAL B 1 98 ? 12.109 -10.789 -17.156 1 93.06 98 VAL B CA 1
ATOM 2323 C C . VAL B 1 98 ? 12.555 -12.227 -17.422 1 93.06 98 VAL B C 1
ATOM 2325 O O . VAL B 1 98 ? 13.633 -12.461 -17.969 1 93.06 98 VAL B O 1
ATOM 2328 N N . VAL B 1 99 ? 11.688 -13.117 -16.969 1 93.38 99 VAL B N 1
ATOM 2329 C CA . VAL B 1 99 ? 11.938 -14.531 -17.219 1 93.38 99 VAL B CA 1
ATOM 2330 C C . VAL B 1 99 ? 10.703 -15.172 -17.859 1 93.38 99 VAL B C 1
ATOM 2332 O O . VAL B 1 99 ? 9.586 -15.016 -17.359 1 93.38 99 VAL B O 1
ATOM 2335 N N . GLY B 1 100 ? 10.906 -15.805 -18.969 1 92.75 100 GLY B N 1
ATOM 2336 C CA . GLY B 1 100 ? 9.875 -16.594 -19.609 1 92.75 100 GLY B CA 1
ATOM 2337 C C . GLY B 1 100 ? 10.047 -18.094 -19.406 1 92.75 100 GLY B C 1
ATOM 2338 O O . GLY B 1 100 ? 11.102 -18.641 -19.719 1 92.75 100 GLY B O 1
ATOM 2339 N N . ILE B 1 101 ? 9.062 -18.656 -18.844 1 89.06 101 ILE B N 1
ATOM 2340 C CA . ILE B 1 101 ? 9.094 -20.094 -18.578 1 89.06 101 ILE B CA 1
ATOM 2341 C C . ILE B 1 101 ? 7.836 -20.75 -19.141 1 89.06 101 ILE B C 1
ATOM 2343 O O . ILE B 1 101 ? 6.727 -20.25 -18.953 1 89.06 101 ILE B O 1
ATOM 2347 N N . TYR B 1 102 ? 7.961 -21.703 -19.891 1 83.44 102 TYR B N 1
ATOM 2348 C CA . TYR B 1 102 ? 6.797 -22.484 -20.266 1 83.44 102 TYR B CA 1
ATOM 2349 C C . TYR B 1 102 ? 6.902 -23.906 -19.719 1 83.44 102 TYR B C 1
ATOM 2351 O O . TYR B 1 102 ? 7.969 -24.328 -19.266 1 83.44 102 TYR B O 1
ATOM 2359 N N . ARG B 1 103 ? 5.711 -24.5 -19.656 1 78.94 103 ARG B N 1
ATOM 2360 C CA . ARG B 1 103 ? 5.664 -25.891 -19.219 1 78.94 103 ARG B CA 1
ATOM 2361 C C . ARG B 1 103 ? 5.68 -26.844 -20.422 1 78.94 103 ARG B C 1
ATOM 2363 O O . ARG B 1 103 ? 4.852 -26.719 -21.328 1 78.94 103 ARG B O 1
ATOM 2370 N N . ASP B 1 104 ? 6.707 -27.75 -20.375 1 79.94 104 ASP B N 1
ATOM 2371 C CA . ASP B 1 104 ? 6.75 -28.766 -21.438 1 79.94 104 ASP B CA 1
ATOM 2372 C C . ASP B 1 104 ? 5.52 -29.656 -21.391 1 79.94 104 ASP B C 1
ATOM 2374 O O . ASP B 1 104 ? 5.195 -30.219 -20.344 1 79.94 104 ASP B O 1
ATOM 2378 N N . GLU B 1 105 ? 4.812 -29.797 -22.422 1 73.06 105 GLU B N 1
ATOM 2379 C CA . GLU B 1 105 ? 3.551 -30.531 -22.453 1 73.06 105 GLU B CA 1
ATOM 2380 C C . GLU B 1 105 ? 3.777 -32.031 -22.203 1 73.06 105 GLU B C 1
ATOM 2382 O O . GLU B 1 105 ? 2.898 -32.719 -21.688 1 73.06 105 GLU B O 1
ATOM 2387 N N . GLU B 1 106 ? 4.922 -32.562 -22.562 1 78.25 106 GLU B N 1
ATOM 2388 C CA . GLU B 1 106 ? 5.23 -34 -22.453 1 78.25 106 GLU B CA 1
ATOM 2389 C C . GLU B 1 106 ? 5.797 -34.312 -21.078 1 78.25 106 GLU B C 1
ATOM 2391 O O . GLU B 1 106 ? 5.316 -35.25 -20.406 1 78.25 106 GLU B O 1
ATOM 2396 N N . THR B 1 107 ? 6.738 -33.594 -20.609 1 76.06 107 THR B N 1
ATOM 2397 C CA . THR B 1 107 ? 7.453 -33.906 -19.391 1 76.06 107 THR B CA 1
ATOM 2398 C C . THR B 1 107 ? 6.875 -33.125 -18.203 1 76.06 107 THR B C 1
ATOM 2400 O O . THR B 1 107 ? 7.152 -33.469 -17.047 1 76.06 107 THR B O 1
ATOM 2403 N N . LEU B 1 108 ? 6.133 -32.094 -18.5 1 74.31 108 LEU B N 1
ATOM 2404 C CA . LEU B 1 108 ? 5.516 -31.219 -17.516 1 74.31 108 LEU B CA 1
ATOM 2405 C C . LEU B 1 108 ? 6.574 -30.438 -16.75 1 74.31 108 LEU B C 1
ATOM 2407 O O . LEU B 1 108 ? 6.285 -29.844 -15.695 1 74.31 108 LEU B O 1
ATOM 2411 N N . GLU B 1 109 ? 7.781 -30.438 -17.312 1 78.88 109 GLU B N 1
ATOM 2412 C CA . GLU B 1 109 ? 8.875 -29.703 -16.672 1 78.88 109 GLU B CA 1
ATOM 2413 C C . GLU B 1 109 ? 8.93 -28.25 -17.141 1 78.88 109 GLU B C 1
ATOM 2415 O O . GLU B 1 109 ? 8.641 -27.969 -18.312 1 78.88 109 GLU B O 1
ATOM 2420 N N . PRO B 1 110 ? 9.258 -27.391 -16.203 1 85.12 110 PRO B N 1
ATOM 2421 C CA . PRO B 1 110 ? 9.445 -26 -16.641 1 85.12 110 PRO B CA 1
ATOM 2422 C C . PRO B 1 110 ? 10.68 -25.812 -17.516 1 85.12 110 PRO B C 1
ATOM 2424 O O . PRO B 1 110 ? 11.734 -26.391 -17.234 1 85.12 110 PRO B O 1
ATOM 2427 N N . VAL B 1 111 ? 10.508 -25.062 -18.656 1 84.12 111 VAL B N 1
ATOM 2428 C CA . VAL B 1 111 ? 11.594 -24.766 -19.578 1 84.12 111 VAL B CA 1
ATOM 2429 C C . VAL B 1 111 ? 11.711 -23.266 -19.781 1 84.12 111 VAL B C 1
ATOM 2431 O O . VAL B 1 111 ? 10.82 -22.625 -20.344 1 84.12 111 VAL B O 1
ATOM 2434 N N . PRO B 1 112 ? 12.82 -22.734 -19.25 1 85.56 112 PRO B N 1
ATOM 2435 C CA . PRO B 1 112 ? 13.016 -21.312 -19.562 1 85.56 112 PRO B CA 1
ATOM 2436 C C . PRO B 1 112 ? 13.18 -21.062 -21.062 1 85.56 112 PRO B C 1
ATOM 2438 O O . PRO B 1 112 ? 13.898 -21.797 -21.75 1 85.56 112 PRO B O 1
ATOM 2441 N N . TYR B 1 113 ? 12.422 -20.125 -21.609 1 83.69 113 TYR B N 1
ATOM 2442 C CA . TYR B 1 113 ? 12.539 -19.844 -23.047 1 83.69 113 TYR B CA 1
ATOM 2443 C C . TYR B 1 113 ? 13.055 -18.422 -23.281 1 83.69 113 TYR B C 1
ATOM 2445 O O . TYR B 1 113 ? 13.484 -18.094 -24.391 1 83.69 113 TYR B O 1
ATOM 2453 N N . PHE B 1 114 ? 13.102 -17.625 -22.266 1 84.31 114 PHE B N 1
ATOM 2454 C CA . PHE B 1 114 ? 13.516 -16.219 -22.375 1 84.31 114 PHE B CA 1
ATOM 2455 C C . PHE B 1 114 ? 14.008 -15.703 -21.031 1 84.31 114 PHE B C 1
ATOM 2457 O O . PHE B 1 114 ? 13.422 -16.016 -19.984 1 84.31 114 PHE B O 1
ATOM 2464 N N . GLN B 1 115 ? 15.211 -15.023 -21 1 90.12 115 GLN B N 1
ATOM 2465 C CA . GLN B 1 115 ? 15.648 -14.32 -19.797 1 90.12 115 GLN B CA 1
ATOM 2466 C C . GLN B 1 115 ? 16.406 -13.047 -20.141 1 90.12 115 GLN B C 1
ATOM 2468 O O . GLN B 1 115 ? 17.188 -13.031 -21.094 1 90.12 115 GLN B O 1
ATOM 2473 N N . LYS B 1 116 ? 16.047 -11.977 -19.609 1 91.56 116 LYS B N 1
ATOM 2474 C CA . LYS B 1 116 ? 16.781 -10.711 -19.609 1 91.56 116 LYS B CA 1
ATOM 2475 C C . LYS B 1 116 ? 16.969 -10.18 -18.188 1 91.56 116 LYS B C 1
ATOM 2477 O O . LYS B 1 116 ? 16.031 -9.594 -17.625 1 91.56 116 LYS B O 1
ATOM 2482 N N . LEU B 1 117 ? 18.203 -10.375 -17.703 1 94.5 117 LEU B N 1
ATOM 2483 C CA . LEU B 1 117 ? 18.484 -10.016 -16.328 1 94.5 117 LEU B CA 1
ATOM 2484 C C . LEU B 1 117 ? 19.234 -8.688 -16.25 1 94.5 117 LEU B C 1
ATOM 2486 O O . LEU B 1 117 ? 20.062 -8.391 -17.109 1 94.5 117 LEU B O 1
ATOM 2490 N N . VAL B 1 118 ? 18.922 -7.961 -15.25 1 93.5 118 VAL B N 1
ATOM 2491 C CA . VAL B 1 118 ? 19.594 -6.68 -15.031 1 93.5 118 VAL B CA 1
ATOM 2492 C C . VAL B 1 118 ? 21.062 -6.914 -14.703 1 93.5 118 VAL B C 1
ATOM 2494 O O . VAL B 1 118 ? 21.438 -8 -14.258 1 93.5 118 VAL B O 1
ATOM 2497 N N . SER B 1 119 ? 21.812 -5.867 -14.914 1 91.19 119 SER B N 1
ATOM 2498 C CA . SER B 1 119 ? 23.234 -5.918 -14.562 1 91.19 119 SER B CA 1
ATOM 2499 C C . SER B 1 119 ? 23.422 -5.918 -13.047 1 91.19 119 SER B C 1
ATOM 2501 O O . SER B 1 119 ? 22.578 -5.41 -12.305 1 91.19 119 SER B O 1
ATOM 2503 N N . ASN B 1 120 ? 24.5 -6.547 -12.555 1 91.88 120 ASN B N 1
ATOM 2504 C CA . ASN B 1 120 ? 24.891 -6.582 -11.148 1 91.88 120 ASN B CA 1
ATOM 2505 C C . ASN B 1 120 ? 23.781 -7.164 -10.266 1 91.88 120 ASN B C 1
ATOM 2507 O O . ASN B 1 120 ? 23.469 -6.609 -9.219 1 91.88 120 ASN B O 1
ATOM 2511 N N . ILE B 1 121 ? 23.203 -8.188 -10.766 1 93 121 ILE B N 1
ATOM 2512 C CA . ILE B 1 121 ? 22.062 -8.805 -10.086 1 93 121 ILE B CA 1
ATOM 2513 C C . ILE B 1 121 ? 22.516 -9.352 -8.734 1 93 121 ILE B C 1
ATOM 2515 O O . ILE B 1 121 ? 21.688 -9.562 -7.836 1 93 121 ILE B O 1
ATOM 2519 N N . GLU B 1 122 ? 23.828 -9.562 -8.562 1 92.19 122 GLU B N 1
ATOM 2520 C CA . GLU B 1 122 ? 24.391 -10.094 -7.316 1 92.19 122 GLU B CA 1
ATOM 2521 C C . GLU B 1 122 ? 24.297 -9.062 -6.191 1 92.19 122 GLU B C 1
ATOM 2523 O O . GLU B 1 122 ? 24.406 -9.414 -5.016 1 92.19 122 GLU B O 1
ATOM 2528 N N . GLU B 1 123 ? 24.062 -7.855 -6.59 1 91.5 123 GLU B N 1
ATOM 2529 C CA . GLU B 1 123 ? 23.984 -6.777 -5.605 1 91.5 123 GLU B CA 1
ATOM 2530 C C . GLU B 1 123 ? 22.547 -6.391 -5.312 1 91.5 123 GLU B C 1
ATOM 2532 O O . GLU B 1 123 ? 22.281 -5.5 -4.5 1 91.5 123 GLU B O 1
ATOM 2537 N N . ARG B 1 124 ? 21.625 -7.09 -5.918 1 93.38 124 ARG B N 1
ATOM 2538 C CA . ARG B 1 124 ? 20.219 -6.684 -5.848 1 93.38 124 ARG B CA 1
ATOM 2539 C C . ARG B 1 124 ? 19.375 -7.734 -5.137 1 93.38 124 ARG B C 1
ATOM 2541 O O . ARG B 1 124 ? 19.688 -8.93 -5.195 1 93.38 124 ARG B O 1
ATOM 2548 N N . MET B 1 125 ? 18.375 -7.234 -4.496 1 95.12 125 MET B N 1
ATOM 2549 C CA . MET B 1 125 ? 17.297 -8.117 -4.074 1 95.12 125 MET B CA 1
ATOM 2550 C C . MET B 1 125 ? 16.281 -8.32 -5.199 1 95.12 125 MET B C 1
ATOM 2552 O O . MET B 1 125 ? 15.883 -7.363 -5.855 1 95.12 125 MET B O 1
ATOM 2556 N N . ALA B 1 126 ? 15.945 -9.578 -5.418 1 97.25 126 ALA B N 1
ATOM 2557 C CA . ALA B 1 126 ? 14.977 -9.883 -6.465 1 97.25 126 ALA B CA 1
ATOM 2558 C C . ALA B 1 126 ? 13.586 -10.109 -5.879 1 97.25 126 ALA B C 1
ATOM 2560 O O . ALA B 1 126 ? 13.414 -10.93 -4.98 1 97.25 126 ALA B O 1
ATOM 2561 N N . LEU B 1 127 ? 12.656 -9.352 -6.367 1 98.06 127 LEU B N 1
ATOM 2562 C CA . LEU B 1 127 ? 11.242 -9.602 -6.117 1 98.06 127 LEU B CA 1
ATOM 2563 C C . LEU B 1 127 ? 10.609 -10.352 -7.289 1 98.06 127 LEU B C 1
ATOM 2565 O O . LEU B 1 127 ? 10.266 -9.742 -8.305 1 98.06 127 LEU B O 1
ATOM 2569 N N . VAL B 1 128 ? 10.445 -11.641 -7.094 1 98.31 128 VAL B N 1
ATOM 2570 C CA . VAL B 1 128 ? 9.867 -12.469 -8.148 1 98.31 128 VAL B CA 1
ATOM 2571 C C . VAL B 1 128 ? 8.344 -12.469 -8.031 1 98.31 128 VAL B C 1
ATOM 2573 O O . VAL B 1 128 ? 7.797 -12.734 -6.957 1 98.31 128 VAL B O 1
ATOM 2576 N N . VAL B 1 129 ? 7.695 -12.164 -9.172 1 98.12 129 VAL B N 1
ATOM 2577 C CA . VAL B 1 129 ? 6.246 -12.016 -9.094 1 98.12 129 VAL B CA 1
ATOM 2578 C C . VAL B 1 129 ? 5.57 -12.945 -10.094 1 98.12 129 VAL B C 1
ATOM 2580 O O . VAL B 1 129 ? 5.938 -12.977 -11.273 1 98.12 129 VAL B O 1
ATOM 2583 N N . ASP B 1 130 ? 4.641 -13.688 -9.625 1 96.56 130 ASP B N 1
ATOM 2584 C CA . ASP B 1 130 ? 3.771 -14.586 -10.383 1 96.56 130 ASP B CA 1
ATOM 2585 C C . ASP B 1 130 ? 2.447 -14.812 -9.656 1 96.56 130 ASP B C 1
ATOM 2587 O O . ASP B 1 130 ? 2.434 -15.266 -8.516 1 96.56 130 ASP B O 1
ATOM 2591 N N . PRO B 1 131 ? 1.35 -14.609 -10.359 1 97.44 131 PRO B N 1
ATOM 2592 C CA . PRO B 1 131 ? 0.073 -14.68 -9.641 1 97.44 131 PRO B CA 1
ATOM 2593 C C . PRO B 1 131 ? -0.133 -16.016 -8.938 1 97.44 131 PRO B C 1
ATOM 2595 O O . PRO B 1 131 ? -0.618 -16.047 -7.801 1 97.44 131 PRO B O 1
ATOM 2598 N N . MET B 1 132 ? 0.302 -17.078 -9.562 1 96.12 132 MET B N 1
ATOM 2599 C CA . MET B 1 132 ? -0.105 -18.406 -9.07 1 96.12 132 MET B CA 1
ATOM 2600 C C . MET B 1 132 ? 1.11 -19.25 -8.727 1 96.12 132 MET B C 1
ATOM 2602 O O . MET B 1 132 ? 2.002 -19.438 -9.562 1 96.12 132 MET B O 1
ATOM 2606 N N . LEU B 1 133 ? 1.17 -19.766 -7.504 1 97.12 133 LEU B N 1
ATOM 2607 C CA . LEU B 1 133 ? 2.107 -20.812 -7.113 1 97.12 133 LEU B CA 1
ATOM 2608 C C . LEU B 1 133 ? 1.399 -22.156 -6.996 1 97.12 133 LEU B C 1
ATOM 2610 O O . LEU B 1 133 ? 1.006 -22.562 -5.902 1 97.12 133 LEU B O 1
ATOM 2614 N N . ALA B 1 134 ? 1.335 -22.781 -8.094 1 95 134 ALA B N 1
ATOM 2615 C CA . ALA B 1 134 ? 0.616 -24.062 -8.148 1 95 134 ALA B CA 1
ATOM 2616 C C . ALA B 1 134 ? 1.53 -25.219 -7.773 1 95 134 ALA B C 1
ATOM 2618 O O . ALA B 1 134 ? 1.628 -25.594 -6.602 1 95 134 ALA B O 1
ATOM 2619 N N . THR B 1 135 ? 2.215 -25.766 -8.75 1 93.25 135 THR B N 1
ATOM 2620 C CA . THR B 1 135 ? 3.092 -26.891 -8.469 1 93.25 135 THR B CA 1
ATOM 2621 C C . THR B 1 135 ? 4.445 -26.422 -7.953 1 93.25 135 THR B C 1
ATOM 2623 O O . THR B 1 135 ? 5.195 -27.188 -7.352 1 93.25 135 THR B O 1
ATOM 2626 N N . GLY B 1 136 ? 4.766 -25.219 -8.25 1 94.88 136 GLY B N 1
ATOM 2627 C CA . GLY B 1 136 ? 6.031 -24.625 -7.844 1 94.88 136 GLY B CA 1
ATOM 2628 C C . GLY B 1 136 ? 7.105 -24.719 -8.914 1 94.88 136 GLY B C 1
ATOM 2629 O O . GLY B 1 136 ? 8.164 -24.109 -8.781 1 94.88 136 GLY B O 1
ATOM 2630 N N . GLY B 1 137 ? 6.805 -25.406 -9.992 1 93.06 137 GLY B N 1
ATOM 2631 C CA . GLY B 1 137 ? 7.797 -25.672 -11.023 1 93.06 137 GLY B CA 1
ATOM 2632 C C . GLY B 1 137 ? 8.367 -24.422 -11.648 1 93.06 137 GLY B C 1
ATOM 2633 O O . GLY B 1 137 ? 9.586 -24.234 -11.688 1 93.06 137 GLY B O 1
ATOM 2634 N N . SER B 1 138 ? 7.512 -23.516 -12.141 1 93.38 138 SER B N 1
ATOM 2635 C CA . SER B 1 138 ? 7.953 -22.297 -12.789 1 93.38 138 SER B CA 1
ATOM 2636 C C . SER B 1 138 ? 8.75 -21.406 -11.836 1 93.38 138 SER B C 1
ATOM 2638 O O . SER B 1 138 ? 9.781 -20.844 -12.211 1 93.38 138 SER B O 1
ATOM 2640 N N . MET B 1 139 ? 8.289 -21.328 -10.641 1 96.62 139 MET B N 1
ATOM 2641 C CA . MET B 1 139 ? 8.953 -20.5 -9.641 1 96.62 139 MET B CA 1
ATOM 2642 C C . MET B 1 139 ? 10.336 -21.047 -9.297 1 96.62 139 MET B C 1
ATOM 2644 O O . MET B 1 139 ? 11.305 -20.297 -9.234 1 96.62 139 MET B O 1
ATOM 2648 N N . ILE B 1 140 ? 10.43 -22.328 -9.094 1 97.19 140 ILE B N 1
ATOM 2649 C CA . ILE B 1 140 ? 11.695 -22.984 -8.773 1 97.19 140 ILE B CA 1
ATOM 2650 C C . ILE B 1 140 ? 12.688 -22.766 -9.906 1 97.19 140 ILE B C 1
ATOM 2652 O O . ILE B 1 140 ? 13.844 -22.406 -9.672 1 97.19 140 ILE B O 1
ATOM 2656 N N . ALA B 1 141 ? 12.195 -22.984 -11.148 1 95.44 141 ALA B N 1
ATOM 2657 C CA . ALA B 1 141 ? 13.047 -22.781 -12.312 1 95.44 141 ALA B CA 1
ATOM 2658 C C . ALA B 1 141 ? 13.57 -21.344 -12.367 1 95.44 141 ALA B C 1
ATOM 2660 O O . ALA B 1 141 ? 14.742 -21.109 -12.688 1 95.44 141 ALA B O 1
ATOM 2661 N N . THR B 1 142 ? 12.75 -20.375 -12.062 1 96.62 142 THR B N 1
ATOM 2662 C CA . THR B 1 142 ? 13.125 -18.969 -12.078 1 96.62 142 THR B CA 1
ATOM 2663 C C . THR B 1 142 ? 14.18 -18.672 -11.016 1 96.62 142 THR B C 1
ATOM 2665 O O . THR B 1 142 ? 15.188 -18.031 -11.297 1 96.62 142 THR B O 1
ATOM 2668 N N . ILE B 1 143 ? 13.961 -19.141 -9.812 1 97.5 143 ILE B N 1
ATOM 2669 C CA . ILE B 1 143 ? 14.883 -18.891 -8.711 1 97.5 143 ILE B CA 1
ATOM 2670 C C . ILE B 1 143 ? 16.234 -19.562 -9.008 1 97.5 143 ILE B C 1
ATOM 2672 O O . ILE B 1 143 ? 17.281 -19 -8.727 1 97.5 143 ILE B O 1
ATOM 2676 N N . ASP B 1 144 ? 16.172 -20.812 -9.578 1 96.62 144 ASP B N 1
ATOM 2677 C CA . ASP B 1 144 ? 17.406 -21.469 -10.008 1 96.62 144 ASP B CA 1
ATOM 2678 C C . ASP B 1 144 ? 18.203 -20.562 -10.961 1 96.62 144 ASP B C 1
ATOM 2680 O O . ASP B 1 144 ? 19.406 -20.422 -10.812 1 96.62 144 ASP B O 1
ATOM 2684 N N . LEU B 1 145 ? 17.5 -20.047 -11.906 1 94.94 145 LEU B N 1
ATOM 2685 C CA . LEU B 1 145 ? 18.109 -19.172 -12.898 1 94.94 145 LEU B CA 1
ATOM 2686 C C . LEU B 1 145 ? 18.734 -17.953 -12.234 1 94.94 145 LEU B C 1
ATOM 2688 O O . LEU B 1 145 ? 19.875 -17.57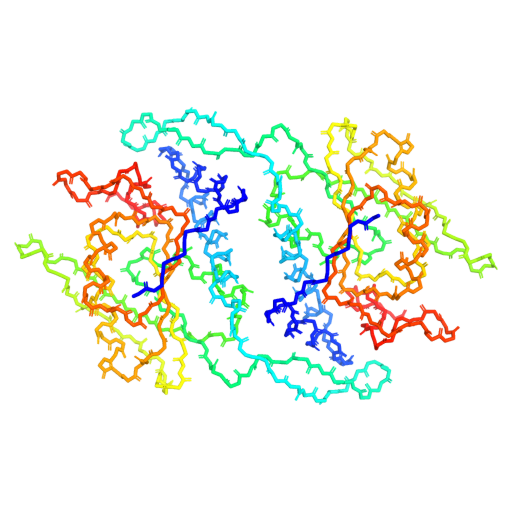8 -12.555 1 94.94 145 LEU B O 1
ATOM 2692 N N . LEU B 1 146 ? 18.047 -17.297 -11.328 1 96.75 146 LEU B N 1
ATOM 2693 C CA . LEU B 1 146 ? 18.516 -16.094 -10.633 1 96.75 146 LEU B CA 1
ATOM 2694 C C . LEU B 1 146 ? 19.75 -16.406 -9.781 1 96.75 146 LEU B C 1
ATOM 2696 O O . LEU B 1 146 ? 20.719 -15.656 -9.781 1 96.75 146 LEU B O 1
ATOM 2700 N N . LYS B 1 147 ? 19.703 -17.547 -9.086 1 97.12 147 LYS B N 1
ATOM 2701 C CA . LYS B 1 147 ? 20.812 -17.938 -8.242 1 97.12 147 LYS B CA 1
ATOM 2702 C C . LYS B 1 147 ? 22.047 -18.281 -9.078 1 97.12 147 LYS B C 1
ATOM 2704 O O . LYS B 1 147 ? 23.172 -17.953 -8.695 1 97.12 147 LYS B O 1
ATOM 2709 N N . LYS B 1 148 ? 21.812 -18.969 -10.164 1 95.75 148 LYS B N 1
ATOM 2710 C CA . LYS B 1 148 ? 22.906 -19.25 -11.086 1 95.75 148 LYS B CA 1
ATOM 2711 C C . LYS B 1 148 ? 23.562 -17.969 -11.578 1 95.75 148 LYS B C 1
ATOM 2713 O O . LYS B 1 148 ? 24.781 -17.922 -11.789 1 95.75 148 LYS B O 1
ATOM 2718 N N . ALA B 1 149 ? 22.781 -16.891 -11.727 1 95.25 149 ALA B N 1
ATOM 2719 C CA . ALA B 1 149 ? 23.281 -15.594 -12.188 1 95.25 149 ALA B CA 1
ATOM 2720 C C . ALA B 1 149 ? 23.922 -14.82 -11.047 1 95.25 149 ALA B C 1
ATOM 2722 O O . ALA B 1 149 ? 24.484 -13.742 -11.258 1 95.25 149 ALA B O 1
ATOM 2723 N N . GLY B 1 150 ? 23.812 -15.312 -9.789 1 96 150 GLY B N 1
ATOM 2724 C CA . GLY B 1 150 ? 24.516 -14.711 -8.672 1 96 150 GLY B CA 1
ATOM 2725 C C . GLY B 1 150 ? 23.594 -13.992 -7.695 1 96 150 GLY B C 1
ATOM 2726 O O . GLY B 1 150 ? 24.062 -13.391 -6.73 1 96 150 GLY B O 1
ATOM 2727 N N . CYS B 1 151 ? 22.281 -14.047 -7.922 1 95.38 151 CYS B N 1
ATOM 2728 C CA . CYS B 1 151 ? 21.344 -13.383 -7.031 1 95.38 151 CYS B CA 1
ATOM 2729 C C . CYS B 1 151 ? 21.078 -14.227 -5.793 1 95.38 151 CYS B C 1
ATOM 2731 O O . CYS B 1 151 ? 20.641 -15.375 -5.898 1 95.38 151 CYS B O 1
ATOM 2733 N N . HIS B 1 152 ? 21.25 -13.641 -4.633 1 90.75 152 HIS B N 1
ATOM 2734 C CA . HIS B 1 152 ? 21.109 -14.445 -3.426 1 90.75 152 HIS B CA 1
ATOM 2735 C C . HIS B 1 152 ? 19.984 -13.93 -2.539 1 90.75 152 HIS B C 1
ATOM 2737 O O . HIS B 1 152 ? 19.531 -14.625 -1.624 1 90.75 152 HIS B O 1
ATOM 2743 N N . SER B 1 153 ? 19.578 -12.758 -2.682 1 95.44 153 SER B N 1
ATOM 2744 C CA . SER B 1 153 ? 18.453 -12.195 -1.937 1 95.44 153 SER B CA 1
ATOM 2745 C C . SER B 1 153 ? 17.172 -12.234 -2.76 1 95.44 153 SER B C 1
ATOM 2747 O O . SER B 1 153 ? 17 -11.445 -3.689 1 95.44 153 SER B O 1
ATOM 2749 N N . ILE B 1 154 ? 16.297 -13.203 -2.369 1 97.88 154 ILE B N 1
ATOM 2750 C CA . ILE B 1 154 ? 15.133 -13.43 -3.215 1 97.88 154 ILE B CA 1
ATOM 2751 C C . ILE B 1 154 ? 13.875 -13.484 -2.352 1 97.88 154 ILE B C 1
ATOM 2753 O O . ILE B 1 154 ? 13.844 -14.172 -1.329 1 97.88 154 ILE B O 1
ATOM 2757 N N . LYS B 1 155 ? 12.914 -12.695 -2.715 1 98.5 155 LYS B N 1
ATOM 2758 C CA . LYS B 1 155 ? 11.555 -12.766 -2.186 1 98.5 155 LYS B CA 1
ATOM 2759 C C . LYS B 1 155 ? 10.547 -13.039 -3.297 1 98.5 155 LYS B C 1
ATOM 2761 O O . LYS B 1 155 ? 10.672 -12.516 -4.406 1 98.5 155 LYS B O 1
ATOM 2766 N N . VAL B 1 156 ? 9.57 -13.844 -2.955 1 98.69 156 VAL B N 1
ATOM 2767 C CA . VAL B 1 156 ? 8.555 -14.25 -3.922 1 98.69 156 VAL B CA 1
ATOM 2768 C C . VAL B 1 156 ? 7.195 -13.672 -3.521 1 98.69 156 VAL B C 1
ATOM 2770 O O . VAL B 1 156 ? 6.801 -13.75 -2.357 1 98.69 156 VAL B O 1
ATOM 2773 N N . LEU B 1 157 ? 6.523 -13.062 -4.512 1 98.69 157 LEU B N 1
ATOM 2774 C CA . LEU B 1 157 ? 5.176 -12.531 -4.328 1 98.69 157 LEU B CA 1
ATOM 2775 C C . LEU B 1 157 ? 4.184 -13.266 -5.223 1 98.69 157 LEU B C 1
ATOM 2777 O O . LEU B 1 157 ? 4.324 -13.266 -6.445 1 98.69 157 LEU B O 1
ATOM 2781 N N . VAL B 1 158 ? 3.172 -13.867 -4.676 1 98.56 158 VAL B N 1
ATOM 2782 C CA . VAL B 1 158 ? 2.137 -14.531 -5.461 1 98.56 158 VAL B CA 1
ATOM 2783 C C . VAL B 1 158 ? 0.759 -14.18 -4.906 1 98.56 158 VAL B C 1
ATOM 2785 O O . VAL B 1 158 ? 0.626 -13.836 -3.727 1 98.56 158 VAL B O 1
ATOM 2788 N N . LEU B 1 159 ? -0.257 -14.242 -5.711 1 98.56 159 LEU B N 1
ATOM 2789 C CA . LEU B 1 159 ? -1.614 -13.969 -5.254 1 98.56 159 LEU B CA 1
ATOM 2790 C C . LEU B 1 159 ? -2.18 -15.148 -4.48 1 98.56 159 LEU B C 1
ATOM 2792 O O . LEU B 1 159 ? -2.701 -14.984 -3.375 1 98.56 159 LEU B O 1
ATOM 2796 N N . VAL B 1 160 ? -2.033 -16.328 -5.082 1 98.56 160 VAL B N 1
ATOM 2797 C CA . VAL B 1 160 ? -2.516 -17.547 -4.422 1 98.56 160 VAL B CA 1
ATOM 2798 C C . VAL B 1 160 ? -1.461 -18.641 -4.52 1 98.56 160 VAL B C 1
ATOM 2800 O O . VAL B 1 160 ? -0.775 -18.766 -5.535 1 98.56 160 VAL B O 1
ATOM 2803 N N . ALA B 1 161 ? -1.361 -19.391 -3.486 1 98.56 161 ALA B N 1
ATOM 2804 C CA . ALA B 1 161 ? -0.416 -20.5 -3.441 1 98.56 161 ALA B CA 1
ATOM 2805 C C . ALA B 1 161 ? -1.107 -21.797 -3.01 1 98.56 161 ALA B C 1
ATOM 2807 O O . ALA B 1 161 ? -1.989 -21.766 -2.148 1 98.56 161 ALA B O 1
ATOM 2808 N N . ALA B 1 162 ? -0.695 -22.859 -3.613 1 98.38 162 ALA B N 1
ATOM 2809 C CA . ALA B 1 162 ? -1.119 -24.188 -3.168 1 98.38 162 ALA B CA 1
ATOM 2810 C C . ALA B 1 162 ? -0.107 -24.781 -2.199 1 98.38 162 ALA B C 1
ATOM 2812 O O . ALA B 1 162 ? 1.103 -24.609 -2.363 1 98.38 162 ALA B O 1
ATOM 2813 N N . PRO B 1 163 ? -0.593 -25.547 -1.207 1 98.5 163 PRO B N 1
ATOM 2814 C CA . PRO B 1 163 ? 0.333 -26.203 -0.282 1 98.5 163 PRO B CA 1
ATOM 2815 C C . PRO B 1 163 ? 1.385 -27.047 -1.001 1 98.5 163 PRO B C 1
ATOM 2817 O O . PRO B 1 163 ? 2.541 -27.094 -0.575 1 98.5 163 PRO B O 1
ATOM 2820 N N . GLU B 1 164 ? 1.007 -27.688 -2.062 1 97.38 164 GLU B N 1
ATOM 2821 C CA . GLU B 1 164 ? 1.934 -28.5 -2.846 1 97.38 164 GLU B CA 1
ATOM 2822 C C . GLU B 1 164 ? 3.076 -27.656 -3.4 1 97.38 164 GLU B C 1
ATOM 2824 O O . GLU B 1 164 ? 4.242 -28.047 -3.328 1 97.38 164 GLU B O 1
ATOM 2829 N N . GLY B 1 165 ? 2.713 -26.531 -3.947 1 97.38 165 GLY B N 1
ATOM 2830 C CA . GLY B 1 165 ? 3.721 -25.625 -4.473 1 97.38 165 GLY B CA 1
ATOM 2831 C C . GLY B 1 165 ? 4.637 -25.062 -3.4 1 97.38 165 GLY B C 1
ATOM 2832 O O . GLY B 1 165 ? 5.844 -24.938 -3.613 1 97.38 165 GLY B O 1
ATOM 2833 N N . ILE B 1 166 ? 4.066 -24.688 -2.293 1 98.62 166 ILE B N 1
ATOM 2834 C CA . ILE B 1 166 ? 4.836 -24.172 -1.165 1 98.62 166 ILE B CA 1
ATOM 2835 C C . ILE B 1 166 ? 5.844 -25.203 -0.703 1 98.62 166 ILE B C 1
ATOM 2837 O O . ILE B 1 166 ? 7.02 -24.891 -0.491 1 98.62 166 ILE B O 1
ATOM 2841 N N . ALA B 1 167 ? 5.402 -26.406 -0.564 1 98.44 167 ALA B N 1
ATOM 2842 C CA . ALA B 1 167 ? 6.273 -27.484 -0.116 1 98.44 167 ALA B CA 1
ATOM 2843 C C . ALA B 1 167 ? 7.418 -27.719 -1.1 1 98.44 167 ALA B C 1
ATOM 2845 O O . ALA B 1 167 ? 8.57 -27.891 -0.693 1 98.44 167 ALA B O 1
ATOM 2846 N N . ALA B 1 168 ? 7.062 -27.781 -2.357 1 97.62 168 ALA B N 1
ATOM 2847 C CA . ALA B 1 168 ? 8.078 -27.969 -3.391 1 97.62 168 ALA B CA 1
ATOM 2848 C C . ALA B 1 168 ? 9.102 -26.828 -3.357 1 97.62 168 ALA B C 1
ATOM 2850 O O . ALA B 1 168 ? 10.312 -27.078 -3.434 1 97.62 168 ALA B O 1
ATOM 2851 N N . LEU B 1 169 ? 8.609 -25.625 -3.242 1 98.06 169 LEU B N 1
ATOM 2852 C CA . LEU B 1 169 ? 9.469 -24.453 -3.219 1 98.06 169 LEU B CA 1
ATOM 2853 C C . LEU B 1 169 ? 10.367 -24.453 -1.982 1 98.06 169 LEU B C 1
ATOM 2855 O O . LEU B 1 169 ? 11.555 -24.156 -2.074 1 98.06 169 LEU B O 1
ATOM 2859 N N . GLU B 1 170 ? 9.828 -24.75 -0.843 1 98.5 170 GLU B N 1
ATOM 2860 C CA . GLU B 1 170 ? 10.578 -24.797 0.407 1 98.5 170 GLU B CA 1
ATOM 2861 C C . GLU B 1 170 ? 11.688 -25.844 0.34 1 98.5 170 GLU B C 1
ATOM 2863 O O . GLU B 1 170 ? 12.789 -25.625 0.84 1 98.5 170 GLU B O 1
ATOM 2868 N N . LYS B 1 171 ? 11.383 -26.984 -0.202 1 98.38 171 LYS B N 1
ATOM 2869 C CA . LYS B 1 171 ? 12.375 -28.047 -0.356 1 98.38 171 LYS B CA 1
ATOM 2870 C C . LYS B 1 171 ? 13.523 -27.594 -1.258 1 98.38 171 LYS B C 1
ATOM 2872 O O . LYS B 1 171 ? 14.688 -27.828 -0.948 1 98.38 171 LYS B O 1
ATOM 2877 N N . ALA B 1 172 ? 13.195 -26.969 -2.322 1 98 172 ALA B N 1
ATOM 2878 C CA . ALA B 1 172 ? 14.188 -26.562 -3.32 1 98 172 ALA B CA 1
ATOM 2879 C C . ALA B 1 172 ? 14.969 -25.344 -2.865 1 98 172 ALA B C 1
ATOM 2881 O O . ALA B 1 172 ? 16.172 -25.234 -3.104 1 98 172 ALA B O 1
ATOM 2882 N N . HIS B 1 173 ? 14.328 -24.391 -2.295 1 98.38 173 HIS B N 1
ATOM 2883 C CA . HIS B 1 173 ? 14.922 -23.109 -1.929 1 98.38 173 HIS B CA 1
ATOM 2884 C C . HIS B 1 173 ? 14.461 -22.672 -0.542 1 98.38 173 HIS B C 1
ATOM 2886 O O . HIS B 1 173 ? 13.688 -21.719 -0.411 1 98.38 173 HIS B O 1
ATOM 2892 N N . PRO B 1 174 ? 15.062 -23.234 0.477 1 98.19 174 PRO B N 1
ATOM 2893 C CA . PRO B 1 174 ? 14.648 -22.906 1.844 1 98.19 174 PRO B CA 1
ATOM 2894 C C . PRO B 1 174 ? 15.117 -21.516 2.287 1 98.19 174 PRO B C 1
ATOM 2896 O O . PRO B 1 174 ? 14.688 -21.016 3.328 1 98.19 174 PRO B O 1
ATOM 2899 N N . ASP B 1 175 ? 15.93 -20.859 1.513 1 98.06 175 ASP B N 1
ATOM 2900 C CA . ASP B 1 175 ? 16.609 -19.641 1.912 1 98.06 175 ASP B CA 1
ATOM 2901 C C . ASP B 1 175 ? 15.898 -18.406 1.364 1 98.06 175 ASP B C 1
ATOM 2903 O O . ASP B 1 175 ? 16.438 -17.297 1.393 1 98.06 175 ASP B O 1
ATOM 2907 N N . ILE B 1 176 ? 14.664 -18.547 0.827 1 98.25 176 ILE B N 1
ATOM 2908 C CA . ILE B 1 176 ? 13.945 -17.406 0.286 1 98.25 176 ILE B CA 1
ATOM 2909 C C . ILE B 1 176 ? 12.734 -17.094 1.166 1 98.25 176 ILE B C 1
ATOM 2911 O O . ILE B 1 176 ? 12.477 -17.797 2.15 1 98.25 176 ILE B O 1
ATOM 2915 N N . GLU B 1 177 ? 12.078 -15.969 0.868 1 98.69 177 GLU B N 1
ATOM 2916 C CA . GLU B 1 177 ? 10.828 -15.594 1.526 1 98.69 177 GLU B CA 1
ATOM 2917 C C . GLU B 1 177 ? 9.664 -15.602 0.544 1 98.69 177 GLU B C 1
ATOM 2919 O O . GLU B 1 177 ? 9.805 -15.18 -0.604 1 98.69 177 GLU B O 1
ATOM 2924 N N . LEU B 1 178 ? 8.57 -16.109 1.007 1 98.81 178 LEU B N 1
ATOM 2925 C CA . LEU B 1 178 ? 7.344 -16.141 0.212 1 98.81 178 LEU B CA 1
ATOM 2926 C C . LEU B 1 178 ? 6.254 -15.289 0.853 1 98.81 178 LEU B C 1
ATOM 2928 O O . LEU B 1 178 ? 5.949 -15.453 2.037 1 98.81 178 LEU B O 1
ATOM 2932 N N . TYR B 1 179 ? 5.73 -14.352 0.083 1 98.88 179 TYR B N 1
ATOM 2933 C CA . TYR B 1 179 ? 4.57 -13.555 0.463 1 98.88 179 TYR B CA 1
ATOM 2934 C C . TYR B 1 179 ? 3.377 -13.859 -0.434 1 98.88 179 TYR B C 1
ATOM 2936 O O . TYR B 1 179 ? 3.48 -13.789 -1.661 1 98.88 179 TYR B O 1
ATOM 2944 N N . THR B 1 180 ? 2.248 -14.203 0.185 1 98.88 1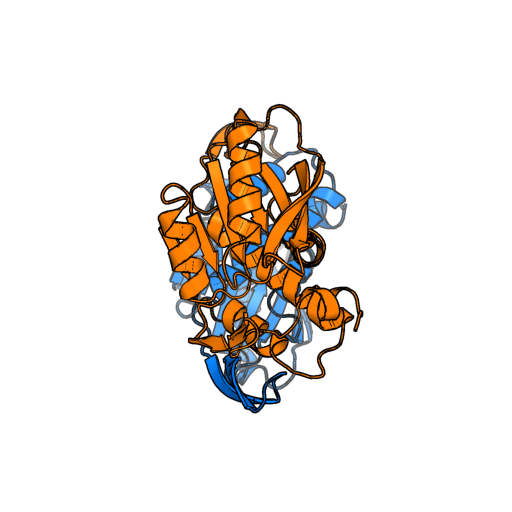80 THR B N 1
ATOM 2945 C CA . THR B 1 180 ? 1.063 -14.57 -0.583 1 98.88 180 THR B CA 1
ATOM 2946 C C . THR B 1 180 ? -0.195 -13.984 0.052 1 98.88 180 THR B C 1
ATOM 2948 O O . THR B 1 180 ? -0.249 -13.789 1.268 1 98.88 180 THR B O 1
ATOM 2951 N N . ALA B 1 181 ? -1.16 -13.719 -0.82 1 98.69 181 ALA B N 1
ATOM 2952 C CA . ALA B 1 181 ? -2.439 -13.219 -0.318 1 98.69 181 ALA B CA 1
ATOM 2953 C C . ALA B 1 181 ? -3.281 -14.359 0.255 1 98.69 181 ALA B C 1
ATOM 2955 O O . ALA B 1 181 ? -4.141 -14.133 1.111 1 98.69 181 ALA B O 1
ATOM 2956 N N . SER B 1 182 ? -3.006 -15.578 -0.26 1 98.62 182 SER B N 1
ATOM 2957 C CA . SER B 1 182 ? -3.793 -16.719 0.22 1 98.62 182 SER B CA 1
ATOM 2958 C C . SER B 1 182 ? -3.053 -18.031 0.005 1 98.62 182 SER B C 1
ATOM 2960 O O . SER B 1 182 ? -2.412 -18.219 -1.03 1 98.62 182 SER B O 1
ATOM 2962 N N . ILE B 1 183 ? -3.133 -18.859 0.964 1 98.62 183 ILE B N 1
ATOM 2963 C CA . ILE B 1 183 ? -2.805 -20.266 0.795 1 98.62 183 ILE B CA 1
ATOM 2964 C C . ILE B 1 183 ? -4.09 -21.078 0.628 1 98.62 183 ILE B C 1
ATOM 2966 O O . ILE B 1 183 ? -4.84 -21.266 1.589 1 98.62 183 ILE B O 1
ATOM 2970 N N . ASP B 1 184 ? -4.277 -21.516 -0.551 1 98.19 184 ASP B N 1
ATOM 2971 C CA . ASP B 1 184 ? -5.527 -22.188 -0.89 1 98.19 184 ASP B CA 1
ATOM 2972 C C . ASP B 1 184 ? -5.469 -23.672 -0.526 1 98.19 184 ASP B C 1
ATOM 2974 O O . ASP B 1 184 ? -4.551 -24.109 0.169 1 98.19 184 ASP B O 1
ATOM 2978 N N . LYS B 1 185 ? -6.488 -24.422 -0.902 1 97.38 185 LYS B N 1
ATOM 2979 C CA . LYS B 1 185 ? -6.715 -25.766 -0.381 1 97.38 185 LYS B CA 1
ATOM 2980 C C . LYS B 1 185 ? -5.723 -26.75 -0.98 1 97.38 185 LYS B C 1
ATOM 2982 O O . LYS B 1 185 ? -5.285 -27.688 -0.303 1 97.38 185 LYS B O 1
ATOM 2987 N N . GLY B 1 186 ? -5.504 -26.578 -2.252 1 97.56 186 GLY B N 1
ATOM 2988 C CA . GLY B 1 186 ? -4.629 -27.5 -2.951 1 97.56 186 GLY B CA 1
ATOM 2989 C C . GLY B 1 186 ? -4.844 -27.5 -4.453 1 97.56 186 GLY B C 1
ATOM 2990 O O . GLY B 1 186 ? -5.398 -26.547 -5.012 1 97.56 186 GLY B O 1
ATOM 2991 N N . LEU B 1 187 ? -4.309 -28.562 -5.082 1 96.31 187 LEU B N 1
ATOM 2992 C CA . LEU B 1 187 ? -4.398 -28.688 -6.535 1 96.31 187 LEU B CA 1
ATOM 2993 C C . LEU B 1 187 ? -5.445 -29.719 -6.926 1 96.31 187 LEU B C 1
ATOM 2995 O O . LEU B 1 187 ? -5.57 -30.766 -6.277 1 96.31 187 LEU B O 1
ATOM 2999 N N . ASN B 1 188 ? -6.191 -29.422 -7.949 1 94.12 188 ASN B N 1
ATOM 3000 C CA . ASN B 1 188 ? -7.051 -30.453 -8.516 1 94.12 188 ASN B CA 1
ATOM 3001 C C . ASN B 1 188 ? -6.277 -31.375 -9.445 1 94.12 188 ASN B C 1
ATOM 3003 O O . ASN B 1 188 ? -5.055 -31.281 -9.547 1 94.12 188 ASN B O 1
ATOM 3007 N N . GLU B 1 189 ? -6.969 -32.25 -10.102 1 91.75 189 GLU B N 1
ATOM 3008 C CA . GLU B 1 189 ? -6.348 -33.281 -10.93 1 91.75 189 GLU B CA 1
ATOM 3009 C C . GLU B 1 189 ? -5.617 -32.656 -12.125 1 91.75 189 GLU B C 1
ATOM 3011 O O . GLU B 1 189 ? -4.656 -33.219 -12.633 1 91.75 189 GLU B O 1
ATOM 3016 N N . GLN B 1 190 ? -6.066 -31.531 -12.484 1 88.19 190 GLN B N 1
ATOM 3017 C CA . GLN B 1 190 ? -5.473 -30.859 -13.641 1 88.19 190 GLN B CA 1
ATOM 3018 C C . GLN B 1 190 ? -4.348 -29.922 -13.219 1 88.19 190 GLN B C 1
ATOM 3020 O O . GLN B 1 190 ? -3.76 -29.234 -14.055 1 88.19 190 GLN B O 1
ATOM 3025 N N . GLY B 1 191 ? -4.086 -29.781 -11.938 1 89.31 191 GLY B N 1
ATOM 3026 C CA . GLY B 1 191 ? -2.977 -28.969 -11.453 1 89.31 191 GLY B CA 1
ATOM 3027 C C . GLY B 1 191 ? -3.367 -27.531 -11.164 1 89.31 191 GLY B C 1
ATOM 3028 O O . GLY B 1 191 ? -2.504 -26.672 -10.961 1 89.31 191 GLY B O 1
ATOM 3029 N N . TYR B 1 192 ? -4.688 -27.234 -11.211 1 91.94 192 TYR B N 1
ATOM 3030 C CA . TYR B 1 192 ? -5.16 -25.906 -10.875 1 91.94 192 TYR B CA 1
ATOM 3031 C C . TYR B 1 192 ? -5.328 -25.75 -9.367 1 91.94 192 TYR B C 1
ATOM 3033 O O . TYR B 1 192 ? -5.699 -26.703 -8.68 1 91.94 192 TYR B O 1
ATOM 3041 N N . ILE B 1 193 ? -5.062 -24.547 -8.969 1 96 193 ILE B N 1
ATOM 3042 C CA . ILE B 1 193 ? -5.238 -24.234 -7.555 1 96 193 ILE B CA 1
ATOM 3043 C C . ILE B 1 193 ? -6.73 -24.156 -7.227 1 96 193 ILE B C 1
ATOM 3045 O O . ILE B 1 193 ? -7.5 -23.547 -7.977 1 96 193 ILE B O 1
ATOM 3049 N N . MET B 1 194 ? -7.086 -24.719 -6.094 1 96.38 194 MET B N 1
ATOM 3050 C CA . MET B 1 194 ? -8.469 -24.703 -5.641 1 96.38 194 MET B CA 1
ATOM 3051 C C . MET B 1 194 ? -8.609 -23.938 -4.332 1 96.38 194 MET B C 1
ATOM 3053 O O . MET B 1 194 ? -7.961 -24.266 -3.34 1 96.38 194 MET B O 1
ATOM 3057 N N . PRO B 1 195 ? -9.594 -22.953 -4.219 1 96.38 195 PRO B N 1
ATOM 3058 C CA . PRO B 1 195 ? -10.43 -22.469 -5.32 1 96.38 195 PRO B CA 1
ATOM 3059 C C . PRO B 1 195 ? -9.648 -21.641 -6.332 1 96.38 195 PRO B C 1
ATOM 3061 O O . PRO B 1 195 ? -10.094 -21.469 -7.473 1 96.38 195 PRO B O 1
ATOM 3064 N N . GLY B 1 196 ? -8.477 -21.109 -5.84 1 95.94 196 GLY B N 1
ATOM 3065 C CA . GLY B 1 196 ? -7.605 -20.375 -6.742 1 95.94 196 GLY B CA 1
ATOM 3066 C C . GLY B 1 196 ? -8.312 -19.25 -7.48 1 95.94 196 GLY B C 1
ATOM 3067 O O . GLY B 1 196 ? -9.258 -18.656 -6.953 1 95.94 196 GLY B O 1
ATOM 3068 N N . LEU B 1 197 ? -7.754 -18.875 -8.609 1 96.44 197 LEU B N 1
ATOM 3069 C CA . LEU B 1 197 ? -8.258 -17.781 -9.414 1 96.44 197 LEU B CA 1
ATOM 3070 C C . LEU B 1 197 ? -8.547 -18.234 -10.844 1 96.44 197 LEU B C 1
ATOM 3072 O O . LEU B 1 197 ? -8.859 -17.406 -11.711 1 96.44 197 LEU B O 1
ATOM 3076 N N . GLY B 1 198 ? -8.414 -19.484 -11.109 1 91.5 198 GLY B N 1
ATOM 3077 C CA . GLY B 1 198 ? -8.438 -19.938 -12.492 1 91.5 198 GLY B CA 1
ATOM 3078 C C . GLY B 1 198 ? -7.117 -19.719 -13.211 1 91.5 198 GLY B C 1
ATOM 3079 O O . GLY B 1 198 ? -6.051 -19.844 -12.602 1 91.5 198 GLY B O 1
ATOM 3080 N N . ASP B 1 199 ? -7.148 -19.547 -14.5 1 88.12 199 ASP B N 1
ATOM 3081 C CA . ASP B 1 199 ? -5.949 -19.234 -15.273 1 88.12 199 ASP B CA 1
ATOM 3082 C C . ASP B 1 199 ? -5.672 -17.734 -15.258 1 88.12 199 ASP B C 1
ATOM 3084 O O . ASP B 1 199 ? -6.242 -16.984 -16.047 1 88.12 199 ASP B O 1
ATOM 3088 N N . ALA B 1 200 ? -4.777 -17.328 -14.438 1 89.88 200 ALA B N 1
ATOM 3089 C CA . ALA B 1 200 ? -4.496 -15.906 -14.242 1 89.88 200 ALA B CA 1
ATOM 3090 C C . ALA B 1 200 ? -3.963 -15.273 -15.523 1 89.88 200 ALA B C 1
ATOM 3092 O O . ALA B 1 200 ? -4.266 -14.117 -15.828 1 89.88 200 ALA B O 1
ATOM 3093 N N . GLY B 1 201 ? -3.109 -16.016 -16.234 1 87.44 201 GLY B N 1
ATOM 3094 C CA . GLY B 1 201 ? -2.623 -15.5 -17.5 1 87.44 201 GLY B CA 1
ATOM 3095 C C . GLY B 1 201 ? -3.736 -15.148 -18.469 1 87.44 201 GLY B C 1
ATOM 3096 O O . GLY B 1 201 ? -3.754 -14.055 -19.031 1 87.44 201 GLY B O 1
ATOM 3097 N N . ASP B 1 202 ? -4.648 -16.047 -18.609 1 88.56 202 ASP B N 1
ATOM 3098 C CA . ASP B 1 202 ? -5.773 -15.82 -19.516 1 88.56 202 ASP B CA 1
ATOM 3099 C C . ASP B 1 202 ? -6.641 -14.664 -19.031 1 88.56 202 ASP B C 1
ATOM 3101 O O . ASP B 1 202 ? -7.129 -13.867 -19.844 1 88.56 202 ASP B O 1
ATOM 3105 N N . LYS B 1 203 ? -6.812 -14.523 -17.797 1 90.75 203 LYS B N 1
ATOM 3106 C CA . LYS B 1 203 ? -7.66 -13.477 -17.234 1 90.75 203 LYS B CA 1
ATOM 3107 C C . LYS B 1 203 ? -7 -12.109 -17.375 1 90.75 203 LYS B C 1
ATOM 3109 O O . LYS B 1 203 ? -7.684 -11.102 -17.578 1 90.75 203 LYS B O 1
ATOM 3114 N N . ILE B 1 204 ? -5.695 -12.07 -17.281 1 88.94 204 ILE B N 1
ATOM 3115 C CA . ILE B 1 204 ? -4.965 -10.812 -17.344 1 88.94 204 ILE B CA 1
ATOM 3116 C C . ILE B 1 204 ? -4.863 -10.344 -18.797 1 88.94 204 ILE B C 1
ATOM 3118 O O . ILE B 1 204 ? -4.988 -9.148 -19.078 1 88.94 204 ILE B O 1
ATOM 3122 N N . PHE B 1 205 ? -4.75 -11.281 -19.703 1 85.94 205 PHE B N 1
ATOM 3123 C CA . PHE B 1 205 ? -4.449 -10.883 -21.078 1 85.94 205 PHE B CA 1
ATOM 3124 C C . PHE B 1 205 ? -5.668 -11.062 -21.969 1 85.94 205 PHE B C 1
ATOM 3126 O O . PHE B 1 205 ? -5.656 -10.648 -23.125 1 85.94 205 PHE B O 1
ATOM 3133 N N . GLY B 1 206 ? -6.691 -11.633 -21.359 1 85.38 206 GLY B N 1
ATOM 3134 C CA . GLY B 1 206 ? -7.91 -11.836 -22.125 1 85.38 206 GLY B CA 1
ATOM 3135 C C . GLY B 1 206 ? -7.777 -12.914 -23.188 1 85.38 206 GLY B C 1
ATOM 3136 O O . GLY B 1 206 ? -8.297 -12.766 -24.297 1 85.38 206 GLY B O 1
ATOM 3137 N N . THR B 1 207 ? -6.973 -13.883 -22.844 1 82.94 207 THR B N 1
ATOM 3138 C CA . THR B 1 207 ? -6.809 -15.008 -23.75 1 82.94 207 THR B CA 1
ATOM 3139 C C . THR B 1 207 ? -7.562 -16.234 -23.25 1 82.94 207 THR B C 1
ATOM 3141 O O . THR B 1 207 ? -8.172 -16.203 -22.172 1 82.94 207 THR B O 1
ATOM 3144 N N . LYS B 1 208 ? -7.953 -17.156 -24.141 1 74.12 208 LYS B N 1
ATOM 3145 C CA . LYS B 1 208 ? -8.648 -18.391 -23.797 1 74.12 208 LYS B CA 1
ATOM 3146 C C . LYS B 1 208 ? -7.727 -19.594 -23.969 1 74.12 208 LYS B C 1
ATOM 3148 O O . LYS B 1 208 ? -6.836 -19.594 -24.812 1 74.12 208 LYS B O 1
#

Solvent-accessible surface area (backbone atoms only — not comparable to full-atom values): 21045 Å² total; per-residue (Å²): 80,53,75,43,68,47,76,44,33,61,51,38,23,50,52,33,60,51,27,35,50,84,58,49,33,67,58,41,29,51,45,39,12,52,48,30,27,54,49,41,56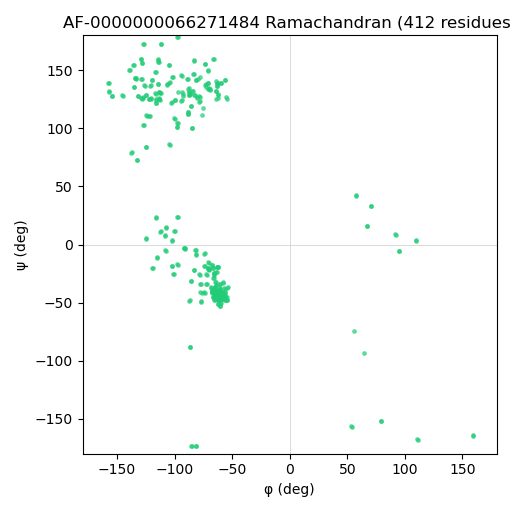,63,72,42,53,78,52,53,62,38,82,44,77,44,58,24,75,85,41,79,40,79,28,40,35,68,41,91,57,48,44,29,39,31,28,35,45,70,38,5,55,41,25,44,62,18,35,35,70,75,42,69,84,43,44,69,22,44,37,29,51,43,68,37,88,87,80,64,42,57,40,77,77,42,75,48,74,55,81,70,40,54,59,20,37,36,41,35,27,33,50,67,31,36,68,21,50,59,58,47,53,49,51,51,52,41,41,75,68,46,31,72,46,45,37,36,42,30,50,35,31,14,56,62,7,51,52,47,34,37,72,76,45,41,81,33,36,39,39,25,55,34,76,43,79,23,62,49,96,86,54,46,40,33,75,51,62,63,61,56,45,31,40,50,70,65,50,134,80,52,76,44,70,47,75,42,35,62,50,37,24,50,52,33,60,51,28,35,49,84,58,48,34,69,58,41,28,52,44,40,11,51,48,30,27,55,52,42,56,64,72,41,54,78,52,52,61,38,83,44,78,43,56,25,73,86,41,80,38,80,27,41,34,69,44,93,62,46,42,29,39,31,29,36,44,71,38,5,55,43,26,44,62,19,36,35,71,75,42,69,84,45,43,69,22,45,36,30,52,44,66,38,88,86,79,64,43,60,41,78,78,46,76,48,72,54,82,69,41,55,62,20,37,36,42,35,28,32,48,69,31,35,67,22,49,60,59,46,54,50,51,51,53,41,40,74,66,44,31,71,45,46,36,37,41,29,49,34,30,12,55,61,6,51,52,47,35,37,73,76,44,42,82,33,37,40,40,24,54,35,74,42,79,23,64,49,97,86,54,44,40,34,75,50,62,63,60,56,47,31,42,50,70,66,51,132

Radius of gyration: 22.87 Å; Cα contacts (8 Å, |Δi|>4): 974; chains: 2; bounding box: 51×72×48 Å

Sequence (416 aa):
MKIVEVKHPLVKHKLGLMRENDISTKRFRELASEVGSLLTYEATADLATEKVTIDGWCGPVEVDQIKGKKITVVPILRAGLGMMEGVLENVPSARISVVGIYRDEETLEPVPYFQKLVSNIEERMALVVDPMLATGGSMIATIDLLKKAGCHSIKVLVLVAAPEGIAALEKAHPDIELYTASIDKGLNEQGYIMPGLGDAGDKIFGTKMKIVEVKHPLVKHKLGLMRENDISTKRFRELASEVGSLLTYEATADLATEKVTIDGWCGPVEVDQIKGKKITVVPILRAGLGMMEGVLENVPSARISVVGIYRDEETLEPVPYFQKLVSNIEERMALVVDPMLATGGSMIATIDLLKKAGCHSIKVLVLVAAPEGIAALEKAHPDIELYTASIDKGLNEQGYIMPGLGDAGDKIFGTK

Organism: Pectobacterium carotovorum subsp. carotovorum (strain PC1) (NCBI:txid561230)

Nearest PDB structures (foldseek):
  6wn8-assembly1_C  TM=9.857E-01  e=5.000E-39  Klebsiella pneumoniae subsp. pneumoniae
  2ehj-assembly1_A  TM=9.867E-01  e=3.716E-38  Escherichia coli
  1i5e-assembly1_B  TM=9.568E-01  e=9.983E-31  [Bacillus] caldolyticus
  1v9s-assembly1_C  TM=9.752E-01  e=3.248E-30  Thermus thermophilus HB8
  1o5o-assembly1_B  TM=9.690E-01  e=4.599E-27  Thermotoga maritima

InterPro domains:
  IPR000836 Phosphoribosyltransferase domain [PF14681] (6-207)
  IPR000836 Phosphoribosyltransferase domain [cd06223] (62-183)
  IPR005765 Uracil phosphoribosyl transferase [TIGR01091] (3-208)
  IPR029057 Phosphoribosyltransferase-like [G3DSA:3.40.50.2020] (1-208)
  IPR029057 Phosphoribosyltransferase-like [SSF53271] (4-206)
  IPR034332 Uracil phosphoribosyltransferase, bacterial-type [MF_01218_B] (2-208)
  IPR050054 Uracil phosphoribosyltransferase/Adenine phosphoribosyltransferase [PTHR32315] (5-185)